Protein AF-A0A5E4LZY5-F1 (afdb_monomer_lite)

Radius of gyration: 29.06 Å; chains: 1; bounding box: 86×62×95 Å

Secondary structure (DSSP, 8-state):
-HHHHHHHHHHHHHS-SSS------------SS----S-S-S-THHHHHIIIIIHHHHHHHHHHHHHHHS-TTS--EEEEETHHHHHHHHHHHHHHHTTS---SEEEEES-B-BTTTB-TTSS---GGG---GGGSSEEEEEE--TTTB--S--SSEEEEEE--S--SHHHHHHHHHHHHHHHHHT---EEEEGGGB-TTS-B--SSGGG-EESSGGGGTS---EEEEEESEEEETTEEEE--SS---------GGG---SSGGGTTS--SS--------------------------------------------S--SS--TTPPP-EEEGGGEEEEEEEEEEPTTSS-EEEEEEETTSS-EEEEE-SS-TTSTTSHHHHHHHHHHHHGGGSEEEEEESS--HHHHTT-TTS-TT-PPP-GGGS-S-EEEEEEETTEEEEEEE--TT-SPPTTTS-----GGGGSSBEEEEEEE--TTSS-HHHHHHHHHHHHHHH---EEEEE--TTTS-HHHHHHHHHHHS---PPPBSS--EEEEE-SSTTEEEEEE--B-GGG---HHHHHHHHHTS-EEEE--SSSBPPPB-SSSS-EEEB--B-EEETTEEE---GGGB---EEEESSTTS-EEEEES--SBTTTTTS-EEEEEEE-HHHHHHHHHTB-S-B-----

Organism: NCBI:txid506608

InterPro domains:
  IPR000734 Triacylglycerol lipase family [PR00821] (75-93)
  IPR000734 Triacylglycerol lipase family [PR00821] (171-186)
  IPR004947 Deoxyribonuclease II [PF03265] (329-667)
  IPR004947 Deoxyribonuclease II [PTHR10858] (324-667)
  IPR013818 Lipase [PF00151] (75-161)
  IPR029058 Alpha/Beta hydrolase fold [G3DSA:3.40.50.1820] (13-238)
  IPR029058 Alpha/Beta hydrolase fold [SSF53474] (52-200)

Foldseek 3Di:
DVVVQVVCVVQVVPPPPDDDADDDGDDPPPCPDPDDDDDDDPDPVVVVCCVPPVLLVLLCVVLVCCQVPPDQPHAAEQEAAACGLLSLLNNLVVCVVVVRHAHAEYEYQLYFCDLQPHPVPRDDRDVPSPAAQRSHVFYAYEHFAPHGGHDDDHGQAYEYEDDDPDDDRVVRSVVSVVLLVLCSPAHWAKWAAPVQQDPQRAGHDPDPLLIATRYDCRVVRNHGDYTYDYQWGQDPNDTHGCPSDDPHDPDDDDLVPADDPDDPCSNPDDHPHPPDDDDPDDDDDDDDDDDDDDDDDDDDDDDDDDDDDDPPPDPPPDDDDDDPDDWQAQAAAPRAGFQKKKKKAAALAQKIWMWTAHNVRPDIDTGIFPDGNFDLRGSVNSNCVCCLPPVVQKWKWWFALQAAPVLQQVPPVQDPVNDGDPSLLAALWGWMWITDLQWTKTKTKLAHNPDDASVPDGGGGDPVLNRAMMMMMMGTFASVDPPNQVQLLLVLVLLLQQQTHIRYTDDDPVSHDPSSVVSSVCNNVPDNDDADLAWDWDKDDGGDPQKMKTWTHAHDLVNDDFVVVVVCVVLVFAKEKQAADDQADAWDDPDSHTYWYFAWFWQDDPPDTDTDHSNRYSFIKMAGPDLPQCKIKGKSAHRHSSNRNHIIMIIMGNDNVVRVNRVVRGDPPIRPDPD

Sequence (675 aa):
MGEISNLVYNYLTYQLHNTTITTVFLSINSDHGWQRGGFPWQKPEEYSNVVYYNLPHASNILADFVLKKIPEHVKVHLIGFSLGGQLAGIASRIMKNHKLKTIDRISAIDPAGPLFEYTLNLFTIDSTHTLRKTDAVFVDVVHACLLLGMQKEAGHLDVFIKDVDCKHPYCLHQRSFDAFIASLTTCSQITCPHSNINSDLDCNVPDRTHLSSIGYLADLYSGRGKHVIYLYRKENGQKVSTGNCTEYLKVNLPVKHRICLDTNDCGKKPYLSECHMPCTGEKKSTSICGINETNRAGSSSNQNKNTKISPRVSWSEVTDRQKCGKALSCTIEKSVPVQYYVAYKKPNTLEYFYISRSEDGSSVTEQPGLHKFSYPESVLGQTLAPIYEHGNSITYTIWNDDVPYDYILNDTRSNSYGIPVDVTSFGHSKGVLAYSKHGGFLMSHSIPQYPPNPNDKPYQYPLSEKKYAQMALCVTSNQYSSNVVDEIEALLDLIINFKPYVYASHVQLNDWPIRIRNKFETLVHPKDNKLQHSPVINNKHYGRNFIEIHSFGRSSDAYFQDSIEKLAEYYSTSMLTKSRLGNTLPSNCNHLFTIENIKVIRLLNSNNTEHWSKTADHTNWIVSKTFEKNLMCVGDLYRDKYIIARGGMFVCIQDIDLYIAYLKAVHFDFQACQH

Structure (mmCIF, N/CA/C/O backbone):
data_AF-A0A5E4LZY5-F1
#
_entry.id   AF-A0A5E4LZY5-F1
#
loop_
_atom_site.group_PDB
_atom_site.id
_atom_site.type_symbol
_atom_site.label_atom_id
_atom_site.label_alt_id
_atom_site.label_comp_id
_atom_site.label_asym_id
_atom_site.label_entity_id
_atom_site.label_seq_id
_atom_site.pdbx_PDB_ins_code
_atom_site.Cartn_x
_atom_site.Cartn_y
_atom_site.Cartn_z
_atom_site.occupancy
_atom_site.B_iso_or_equiv
_atom_site.auth_seq_id
_atom_site.auth_comp_id
_atom_site.auth_asym_id
_atom_site.auth_atom_id
_atom_site.pdbx_PDB_model_num
ATOM 1 N N . MET A 1 1 ? -8.030 0.674 -16.387 1.00 27.52 1 MET A N 1
ATOM 2 C CA . MET A 1 1 ? -8.847 -0.530 -16.693 1.00 27.52 1 MET A CA 1
ATOM 3 C C . MET A 1 1 ? -8.097 -1.847 -16.453 1.00 27.52 1 MET A C 1
ATOM 5 O O . MET A 1 1 ? -8.736 -2.784 -15.991 1.00 27.52 1 MET A O 1
ATOM 9 N N . GLY A 1 2 ? -6.774 -1.928 -16.667 1.00 24.28 2 GLY A N 1
ATOM 10 C CA . GLY A 1 2 ? -6.003 -3.164 -16.426 1.00 24.28 2 GLY A CA 1
ATOM 11 C C . GLY A 1 2 ? -5.929 -3.669 -14.978 1.00 24.28 2 GLY A C 1
ATOM 12 O O . GLY A 1 2 ? -5.863 -4.873 -14.767 1.00 24.28 2 GLY A O 1
ATOM 13 N N . GLU A 1 3 ? -6.032 -2.800 -13.970 1.00 30.30 3 GLU A N 1
ATOM 14 C CA . GLU A 1 3 ? -6.034 -3.221 -12.553 1.00 30.30 3 GLU A CA 1
ATOM 15 C C . GLU A 1 3 ? -7.385 -3.795 -12.092 1.00 30.30 3 GLU A C 1
ATOM 17 O O . GLU A 1 3 ? -7.433 -4.690 -11.252 1.00 30.30 3 GLU A O 1
ATOM 22 N N . ILE A 1 4 ? -8.490 -3.371 -12.714 1.00 33.72 4 ILE A N 1
ATOM 23 C CA . ILE A 1 4 ? -9.848 -3.864 -12.417 1.00 33.72 4 ILE A CA 1
ATOM 24 C C . ILE A 1 4 ? -10.039 -5.286 -12.967 1.00 33.72 4 ILE A C 1
ATOM 26 O O . ILE A 1 4 ? -10.644 -6.133 -12.314 1.00 33.72 4 ILE A O 1
ATOM 30 N N . SER A 1 5 ? -9.438 -5.572 -14.126 1.00 31.08 5 SER A N 1
ATOM 31 C CA . SER A 1 5 ? -9.308 -6.927 -14.677 1.00 31.08 5 SER A CA 1
ATOM 32 C C . SER A 1 5 ? -8.632 -7.883 -13.682 1.00 31.08 5 SER A C 1
ATOM 34 O O . SER A 1 5 ? -9.086 -9.012 -13.527 1.00 31.08 5 SER A O 1
ATOM 36 N N . ASN A 1 6 ? -7.597 -7.427 -12.963 1.00 30.66 6 ASN A N 1
ATOM 37 C CA . ASN A 1 6 ? -6.870 -8.244 -11.985 1.00 30.66 6 ASN A CA 1
ATOM 38 C C . ASN A 1 6 ? -7.641 -8.474 -10.669 1.00 30.66 6 ASN A C 1
ATOM 40 O O . ASN A 1 6 ? -7.491 -9.530 -10.049 1.00 30.66 6 ASN A O 1
ATOM 44 N N . LEU A 1 7 ? -8.508 -7.537 -10.259 1.00 31.67 7 LEU A N 1
ATOM 45 C CA . LEU A 1 7 ? -9.376 -7.722 -9.086 1.00 31.67 7 LEU A CA 1
ATOM 46 C C . LEU A 1 7 ? -10.419 -8.819 -9.303 1.00 31.67 7 LEU A C 1
ATOM 48 O O . LEU A 1 7 ? -10.639 -9.666 -8.438 1.00 31.67 7 LEU A O 1
ATOM 52 N N . VAL A 1 8 ? -11.048 -8.804 -10.479 1.00 32.72 8 VAL A N 1
ATOM 53 C CA . VAL A 1 8 ? -12.040 -9.811 -10.865 1.00 32.72 8 VAL A CA 1
ATOM 54 C C . VAL A 1 8 ? -11.349 -11.159 -11.149 1.00 32.72 8 VAL A C 1
ATOM 56 O O . VAL A 1 8 ? -11.898 -12.208 -10.811 1.00 32.72 8 VAL A O 1
ATOM 59 N N . TYR A 1 9 ? -10.112 -11.135 -11.669 1.00 35.12 9 TYR A N 1
ATOM 60 C CA . TYR A 1 9 ? -9.245 -12.302 -11.894 1.00 35.12 9 TYR A CA 1
ATOM 61 C C . TYR A 1 9 ? -8.915 -13.079 -10.615 1.00 35.12 9 TYR A C 1
ATOM 63 O O . TYR A 1 9 ? -9.167 -14.282 -10.558 1.00 35.12 9 TYR A O 1
ATOM 71 N N . ASN A 1 10 ? -8.416 -12.429 -9.561 1.00 31.95 10 ASN A N 1
ATOM 72 C CA . ASN A 1 10 ? -8.015 -13.153 -8.347 1.00 31.95 10 ASN A CA 1
ATOM 73 C C . ASN A 1 10 ? -9.215 -13.695 -7.546 1.00 31.95 10 ASN A C 1
ATOM 75 O O . ASN A 1 10 ? -9.101 -14.736 -6.901 1.00 31.95 10 ASN A O 1
ATOM 79 N N . TYR A 1 11 ? -10.379 -13.041 -7.619 1.00 35.00 11 TYR A N 1
ATOM 80 C CA . TYR A 1 11 ? -11.550 -13.423 -6.824 1.00 35.00 11 TYR A CA 1
ATOM 81 C C . TYR A 1 11 ? -12.409 -14.528 -7.469 1.00 35.00 11 TYR A C 1
ATOM 83 O O . TYR A 1 11 ? -12.794 -15.477 -6.785 1.00 35.00 11 TYR A O 1
ATOM 91 N N . LEU A 1 12 ? -12.665 -14.480 -8.788 1.00 30.41 12 LEU A N 1
ATOM 92 C CA . LEU A 1 12 ? -13.424 -15.545 -9.475 1.00 30.41 12 LEU A CA 1
ATOM 93 C C . LEU A 1 12 ? -12.678 -16.886 -9.483 1.00 30.41 12 LEU A C 1
ATOM 95 O O . LEU A 1 12 ? -13.310 -17.940 -9.468 1.00 30.41 12 LEU A O 1
ATOM 99 N N . THR A 1 13 ? -11.345 -16.849 -9.445 1.00 33.31 13 THR A N 1
ATOM 100 C CA . THR A 1 13 ? -10.501 -18.050 -9.350 1.00 33.31 13 THR A CA 1
ATOM 101 C C . THR A 1 13 ? -10.568 -18.697 -7.956 1.00 33.31 13 THR A C 1
ATOM 103 O O . THR A 1 13 ? -10.375 -19.903 -7.836 1.00 33.31 13 THR A O 1
ATOM 106 N N . TYR A 1 14 ? -10.902 -17.932 -6.905 1.00 30.84 14 TYR A N 1
ATOM 107 C CA . TYR A 1 14 ? -10.972 -18.410 -5.515 1.00 30.84 14 TYR A CA 1
ATOM 108 C C . TYR A 1 14 ? -12.326 -19.059 -5.148 1.00 30.84 14 TYR A C 1
ATOM 110 O O . TYR A 1 14 ? -12.375 -19.956 -4.312 1.00 30.84 14 TYR A O 1
ATOM 118 N N . GLN A 1 15 ? -13.435 -18.649 -5.778 1.00 31.97 15 GLN A N 1
ATOM 119 C CA . GLN A 1 15 ? -14.799 -19.070 -5.397 1.00 31.97 15 GLN A CA 1
ATOM 120 C C . GLN A 1 15 ? -15.317 -20.358 -6.075 1.00 31.97 15 GLN A C 1
ATOM 122 O O . GLN A 1 15 ? -16.376 -20.858 -5.700 1.00 31.97 15 GLN A O 1
ATOM 127 N N . LEU A 1 16 ? -14.624 -20.930 -7.066 1.00 37.31 16 LEU A N 1
ATOM 128 C CA . LEU A 1 16 ? -15.201 -21.975 -7.930 1.00 37.31 16 LEU A CA 1
ATOM 129 C C . LEU A 1 16 ? -14.330 -23.228 -8.019 1.00 37.31 16 LEU A C 1
ATOM 131 O O . LEU A 1 16 ? -13.851 -23.605 -9.084 1.00 37.31 16 LEU A O 1
ATOM 135 N N . HIS A 1 17 ? -14.180 -23.933 -6.898 1.00 33.09 17 HIS A N 1
ATOM 136 C CA . HIS A 1 17 ? -13.418 -25.183 -6.869 1.00 33.09 17 HIS A CA 1
ATOM 137 C C . HIS A 1 17 ? -14.155 -26.416 -7.429 1.00 33.09 17 HIS A C 1
ATOM 139 O O . HIS A 1 17 ? -13.590 -27.501 -7.372 1.00 33.09 17 HIS A O 1
ATOM 145 N N . ASN A 1 18 ? -15.371 -26.293 -7.991 1.00 30.98 18 ASN A N 1
ATOM 146 C CA . ASN A 1 18 ? -16.112 -27.458 -8.516 1.00 30.98 18 ASN A CA 1
ATOM 147 C C . ASN A 1 18 ? -17.007 -27.227 -9.754 1.00 30.98 18 ASN A C 1
ATOM 149 O O . ASN A 1 18 ? -17.798 -28.101 -10.105 1.00 30.98 18 ASN A O 1
ATOM 153 N N . THR A 1 19 ? -16.871 -26.113 -10.479 1.00 32.56 19 THR A N 1
ATOM 154 C CA . THR A 1 19 ? -17.521 -25.943 -11.795 1.00 32.56 19 THR A CA 1
ATOM 155 C C . THR A 1 19 ? -16.576 -25.234 -12.752 1.00 32.56 19 THR A C 1
ATOM 157 O O . THR A 1 19 ? -16.143 -24.119 -12.478 1.00 32.56 19 THR A O 1
ATOM 160 N N . THR A 1 20 ? -16.260 -25.877 -13.876 1.00 31.72 20 THR A N 1
ATOM 161 C CA . THR A 1 20 ? -15.411 -25.343 -14.948 1.00 31.72 20 THR A CA 1
ATOM 162 C C . THR A 1 20 ? -16.080 -24.141 -15.620 1.00 31.72 20 THR A C 1
ATOM 164 O O . THR A 1 20 ? -16.798 -24.288 -16.607 1.00 31.72 20 THR A O 1
ATOM 167 N N . ILE A 1 21 ? -15.858 -22.949 -15.069 1.00 35.41 21 ILE A N 1
ATOM 168 C CA . ILE A 1 21 ? -16.145 -21.664 -15.711 1.00 35.41 21 ILE A CA 1
ATOM 169 C C . ILE A 1 21 ? -14.811 -21.127 -16.234 1.00 35.41 21 ILE A C 1
ATOM 171 O O . ILE A 1 21 ? -13.888 -20.869 -15.465 1.00 35.41 21 ILE A O 1
ATOM 175 N N . THR A 1 22 ? -14.683 -20.997 -17.554 1.00 35.31 22 THR A N 1
ATOM 176 C CA . THR A 1 22 ? -13.504 -20.398 -18.190 1.00 35.31 22 THR A CA 1
ATOM 177 C C . THR A 1 22 ? -13.670 -18.883 -18.212 1.00 35.31 22 THR A C 1
ATOM 179 O O . THR A 1 22 ? -14.307 -18.331 -19.107 1.00 35.31 22 THR A O 1
ATOM 182 N N . THR A 1 23 ? -13.107 -18.204 -17.216 1.00 35.34 23 THR A N 1
ATOM 183 C CA . THR A 1 23 ? -13.082 -16.738 -17.161 1.00 35.34 23 THR A CA 1
ATOM 184 C C . THR A 1 23 ? -11.868 -16.226 -17.932 1.00 35.34 23 THR A C 1
ATOM 186 O O . THR A 1 23 ? -10.737 -16.561 -17.588 1.00 35.34 23 THR A O 1
ATOM 189 N N . VAL A 1 24 ? -12.076 -15.419 -18.977 1.00 37.06 24 VAL A N 1
ATOM 190 C CA . VAL A 1 24 ? -10.975 -14.830 -19.756 1.00 37.06 24 VAL A CA 1
ATOM 191 C C . VAL A 1 24 ? -11.098 -13.314 -19.738 1.00 37.06 24 VAL A C 1
ATOM 193 O O . VAL A 1 24 ? -12.134 -12.760 -20.101 1.00 37.06 24 VAL A O 1
ATOM 196 N N . PHE A 1 25 ? -10.033 -12.650 -19.300 1.00 33.12 25 PHE A N 1
ATOM 197 C CA . PHE A 1 25 ? -9.990 -11.203 -19.134 1.00 33.12 25 PHE A CA 1
ATOM 198 C C . PHE A 1 25 ? -9.214 -10.540 -20.264 1.00 33.12 25 PHE A C 1
ATOM 200 O O . PHE A 1 25 ? -8.180 -11.050 -20.699 1.00 33.12 25 PHE A O 1
ATOM 207 N N . LEU A 1 26 ? -9.693 -9.378 -20.708 1.00 35.94 26 LEU A N 1
ATOM 208 C CA . LEU A 1 26 ? -9.006 -8.566 -21.700 1.00 35.94 26 LEU A CA 1
ATOM 209 C C . LEU A 1 26 ? -8.857 -7.132 -21.194 1.00 35.94 26 LEU A C 1
ATOM 211 O O . LEU A 1 26 ? -9.841 -6.438 -20.951 1.00 35.94 26 LEU A O 1
ATOM 215 N N . SER A 1 27 ? -7.608 -6.689 -21.059 1.00 33.94 27 SER A N 1
ATOM 216 C CA . SER A 1 27 ? -7.273 -5.282 -20.852 1.00 33.94 27 SER A CA 1
ATOM 217 C C . SER A 1 27 ? -6.974 -4.658 -22.210 1.00 33.94 27 SER A C 1
ATOM 219 O O . SER A 1 27 ? -5.947 -4.961 -22.817 1.00 33.94 27 SER A O 1
ATOM 221 N N . ILE A 1 28 ? -7.866 -3.802 -22.712 1.00 35.06 28 ILE A N 1
ATOM 222 C CA . ILE A 1 28 ? -7.611 -3.016 -23.926 1.00 35.06 28 ILE A CA 1
ATOM 223 C C . ILE A 1 28 ? -6.648 -1.885 -23.533 1.00 35.06 28 ILE A C 1
ATOM 225 O O . ILE A 1 28 ? -7.077 -0.804 -23.147 1.00 35.06 28 ILE A O 1
ATOM 229 N N . ASN A 1 29 ? -5.343 -2.173 -23.548 1.00 34.53 29 ASN A N 1
ATOM 230 C CA . ASN A 1 29 ? -4.272 -1.222 -23.209 1.00 34.53 29 ASN A CA 1
ATOM 231 C C . ASN A 1 29 ? -3.618 -0.585 -24.446 1.00 34.53 29 ASN A C 1
ATOM 233 O O . ASN A 1 29 ? -2.660 0.170 -24.306 1.00 34.53 29 ASN A O 1
ATOM 237 N N . SER A 1 30 ? -4.074 -0.903 -25.661 1.00 31.05 30 SER A N 1
ATOM 238 C CA . SER A 1 30 ? -3.566 -0.236 -26.855 1.00 31.05 30 SER A CA 1
ATOM 239 C C . SER A 1 30 ? -4.194 1.153 -26.958 1.00 31.05 30 SER A C 1
ATOM 241 O O . SER A 1 30 ? -5.372 1.296 -27.285 1.00 31.05 30 SER A O 1
ATOM 243 N N . ASP A 1 31 ? -3.388 2.171 -26.649 1.00 36.75 31 ASP A N 1
ATOM 244 C CA . ASP A 1 31 ? -3.667 3.588 -26.880 1.00 36.75 31 ASP A CA 1
ATOM 245 C C . ASP A 1 31 ? -4.006 3.832 -28.359 1.00 36.75 31 ASP A C 1
ATOM 247 O O . ASP A 1 31 ? -3.164 4.182 -29.183 1.00 36.75 31 ASP A O 1
ATOM 251 N N . HIS A 1 32 ? -5.276 3.667 -28.717 1.00 35.81 32 HIS A N 1
ATOM 252 C CA . HIS A 1 32 ? -5.820 4.119 -29.992 1.00 35.81 32 HIS A CA 1
ATOM 253 C C . HIS A 1 32 ? -6.270 5.580 -29.872 1.00 35.81 32 HIS A C 1
ATOM 255 O O . HIS A 1 32 ? -7.428 5.901 -30.106 1.00 35.81 32 HIS A O 1
ATOM 261 N N . GLY A 1 33 ? -5.343 6.465 -29.486 1.00 33.69 33 GLY A N 1
ATOM 262 C CA . GLY A 1 33 ? -5.542 7.914 -29.592 1.00 33.69 33 GLY A CA 1
ATOM 263 C C . GLY A 1 33 ? -5.819 8.682 -28.298 1.00 33.69 33 GLY A C 1
ATOM 264 O O . GLY A 1 33 ? -6.355 9.784 -28.382 1.00 33.69 33 GLY A O 1
ATOM 265 N N . TRP A 1 34 ? -5.431 8.183 -27.119 1.00 36.69 34 TRP A N 1
ATOM 266 C CA . TRP A 1 34 ? -5.288 9.053 -25.944 1.00 36.69 34 TRP A CA 1
ATOM 267 C C . TRP A 1 34 ? -4.094 9.989 -26.184 1.00 36.69 34 TRP A C 1
ATOM 269 O O . TRP A 1 34 ? -2.944 9.653 -25.902 1.00 36.69 34 TRP A O 1
ATOM 279 N N . GLN A 1 35 ? -4.330 11.140 -26.819 1.00 30.55 35 GLN A N 1
ATOM 280 C CA . GLN A 1 35 ? -3.256 12.098 -27.060 1.00 30.55 35 GLN A CA 1
ATOM 281 C C . GLN A 1 35 ? -2.772 12.683 -25.730 1.00 30.55 35 GLN A C 1
ATOM 283 O O . GLN A 1 35 ? -3.534 13.233 -24.939 1.00 30.55 35 GLN A O 1
ATOM 288 N N . ARG A 1 36 ? -1.469 12.516 -25.492 1.00 35.25 36 ARG A N 1
ATOM 289 C CA . ARG A 1 36 ? -0.738 13.007 -24.326 1.00 35.25 36 ARG A CA 1
ATOM 290 C C . ARG A 1 36 ? -0.777 14.535 -24.275 1.00 35.25 36 ARG A C 1
ATOM 292 O O . ARG A 1 36 ? -0.172 15.183 -25.123 1.00 35.25 36 ARG A O 1
ATOM 299 N N . GLY A 1 37 ? -1.373 15.090 -23.222 1.00 31.34 37 GLY A N 1
ATOM 300 C CA . GLY A 1 37 ? -1.130 16.476 -22.819 1.00 31.34 37 GLY A CA 1
ATOM 301 C C . GLY A 1 37 ? -2.299 17.147 -22.102 1.00 31.34 37 GLY A C 1
ATOM 302 O O . GLY A 1 37 ? -3.195 17.648 -22.756 1.00 31.34 37 GLY A O 1
ATOM 303 N N . GLY A 1 38 ? -2.215 17.237 -20.768 1.00 31.27 38 GLY A N 1
ATOM 304 C CA . GLY A 1 38 ? -2.864 18.277 -19.951 1.00 31.27 38 GLY A CA 1
ATOM 305 C C . GLY A 1 38 ? -4.369 18.148 -19.656 1.00 31.27 38 GLY A C 1
ATOM 306 O O . GLY A 1 38 ? -5.178 18.375 -20.533 1.00 31.27 38 GLY A O 1
ATOM 307 N N . PHE A 1 39 ? -4.709 17.940 -18.370 1.00 32.31 39 PHE A N 1
ATOM 308 C CA . PHE A 1 39 ? -6.024 18.137 -17.707 1.00 32.31 39 PHE A CA 1
ATOM 309 C C . PHE A 1 39 ? -7.262 17.392 -18.276 1.00 32.31 39 PHE A C 1
ATOM 311 O O . PHE A 1 39 ? -7.555 17.487 -19.460 1.00 32.31 39 PHE A O 1
ATOM 318 N N . PRO A 1 40 ? -8.101 16.727 -17.450 1.00 41.00 40 PRO A N 1
ATOM 319 C CA . PRO A 1 40 ? -9.365 16.197 -17.943 1.00 41.00 40 PRO A CA 1
ATOM 320 C C . PRO A 1 40 ? -10.351 17.364 -18.118 1.00 41.00 40 PRO A C 1
ATOM 322 O O . PRO A 1 40 ? -10.770 17.982 -17.139 1.00 41.00 40 PRO A O 1
ATOM 325 N N . TRP A 1 41 ? -10.711 17.636 -19.375 1.00 40.56 41 TRP A N 1
ATOM 326 C CA . TRP A 1 41 ? -11.747 18.573 -19.839 1.00 40.56 41 TRP A CA 1
ATOM 327 C C . TRP A 1 41 ? -11.372 20.063 -19.848 1.00 40.56 41 TRP A C 1
ATOM 329 O O . TRP A 1 41 ? -11.921 20.860 -19.088 1.00 40.56 41 TRP A O 1
ATOM 339 N N . GLN A 1 42 ? -10.515 20.479 -20.786 1.00 37.34 42 GLN A N 1
ATOM 340 C CA . GLN A 1 42 ? -10.481 21.892 -21.202 1.00 37.34 42 GLN A CA 1
ATOM 341 C C . GLN A 1 42 ? -11.398 22.186 -22.400 1.00 37.34 42 GLN A C 1
ATOM 343 O O . GLN A 1 42 ? -11.786 23.341 -22.582 1.00 37.34 42 GLN A O 1
ATOM 348 N N . LYS A 1 43 ? -11.812 21.172 -23.180 1.00 42.12 43 LYS A N 1
ATOM 349 C CA . LYS A 1 43 ? -12.773 21.338 -24.282 1.00 42.12 43 LYS A CA 1
ATOM 350 C C . LYS A 1 43 ? -13.754 20.163 -24.373 1.00 42.12 43 LYS A C 1
ATOM 352 O O . LYS A 1 43 ? -13.321 19.014 -24.361 1.00 42.12 43 LYS A O 1
ATOM 357 N N . PRO A 1 44 ? -15.064 20.422 -24.524 1.00 43.97 44 PRO A N 1
ATOM 358 C CA . PRO A 1 44 ? -16.060 19.376 -24.740 1.00 43.97 44 PRO A CA 1
ATOM 359 C C . PRO A 1 44 ? -15.709 18.422 -25.910 1.00 43.97 44 PRO A C 1
ATOM 361 O O . PRO A 1 44 ? -15.982 17.225 -25.824 1.00 43.97 44 PRO A O 1
ATOM 364 N N . GLU A 1 45 ? -15.111 18.930 -26.994 1.00 51.94 45 GLU A N 1
ATOM 365 C CA . GLU A 1 45 ? -14.856 18.199 -28.254 1.00 51.94 45 GLU A CA 1
ATOM 366 C C . GLU A 1 45 ? -13.982 16.935 -28.091 1.00 51.94 45 GLU A C 1
ATOM 368 O O . GLU A 1 45 ? -14.097 15.976 -28.861 1.00 51.94 45 GLU A O 1
ATOM 373 N N . GLU A 1 46 ? -13.143 16.882 -27.055 1.00 58.72 46 GLU A N 1
ATOM 374 C CA . GLU A 1 46 ? -12.268 15.738 -26.770 1.00 58.72 46 GLU A CA 1
ATOM 375 C C . GLU A 1 46 ? -13.052 14.518 -26.263 1.00 58.72 46 GLU A C 1
ATOM 377 O O . GLU A 1 46 ? -12.740 13.386 -26.638 1.00 58.72 46 GLU A O 1
ATOM 382 N N . TYR A 1 47 ? -14.127 14.724 -25.488 1.00 66.12 47 TYR A N 1
ATOM 383 C CA . TYR A 1 47 ? -14.982 13.622 -25.029 1.00 66.12 47 TYR A CA 1
ATOM 384 C C . TYR A 1 47 ? -15.739 12.975 -26.182 1.00 66.12 47 TYR A C 1
ATOM 386 O O . TYR A 1 47 ? -15.815 11.748 -26.276 1.00 66.12 47 TYR A O 1
ATOM 394 N N . SER A 1 48 ? -16.278 13.803 -27.082 1.00 67.81 48 SER A N 1
ATOM 395 C CA . SER A 1 48 ? -16.980 13.316 -28.266 1.00 67.81 48 SER A CA 1
ATOM 396 C C . SER A 1 48 ? -16.082 12.450 -29.134 1.00 67.81 48 SER A C 1
ATOM 398 O O . SER A 1 48 ? -16.541 11.427 -29.627 1.00 67.81 48 SER A O 1
ATOM 400 N N . ASN A 1 49 ? -14.792 12.773 -29.253 1.00 67.50 49 ASN A N 1
ATOM 401 C CA . ASN A 1 49 ? -13.870 11.936 -30.016 1.00 67.50 49 ASN A CA 1
ATOM 402 C C . ASN A 1 49 ? -13.674 10.554 -29.374 1.00 67.50 49 ASN A C 1
ATOM 404 O O . ASN A 1 49 ? -13.684 9.542 -30.075 1.00 67.50 49 ASN A O 1
ATOM 408 N N . VAL A 1 50 ? -13.571 10.485 -28.043 1.00 69.31 50 VAL A N 1
ATOM 409 C CA . VAL A 1 50 ? -13.484 9.201 -27.330 1.00 69.31 50 VAL A CA 1
ATOM 410 C C . VAL A 1 50 ? -14.748 8.364 -27.551 1.00 69.31 50 VAL A C 1
ATOM 412 O O . VAL A 1 50 ? -14.656 7.164 -27.815 1.00 69.31 50 VAL A O 1
ATOM 415 N N . VAL A 1 51 ? -15.927 8.987 -27.486 1.00 75.50 51 VAL A N 1
ATOM 416 C CA . VAL A 1 51 ? -17.207 8.292 -27.681 1.00 75.50 51 VAL A CA 1
ATOM 417 C C . VAL A 1 51 ? -17.418 7.856 -29.133 1.00 75.50 51 VAL A C 1
ATOM 419 O O . VAL A 1 51 ? -17.839 6.726 -29.358 1.00 75.50 51 VAL A O 1
ATOM 422 N N . TYR A 1 52 ? -17.109 8.697 -30.121 1.00 76.12 52 TYR A N 1
ATOM 423 C CA . TYR A 1 52 ? -17.392 8.388 -31.526 1.00 76.12 52 TYR A CA 1
ATOM 424 C C . TYR A 1 52 ? -16.333 7.510 -32.197 1.00 76.12 52 TYR A C 1
ATOM 426 O O . TYR A 1 52 ? -16.682 6.715 -33.068 1.00 76.12 52 TYR A O 1
ATOM 434 N N . TYR A 1 53 ? -15.060 7.613 -31.804 1.00 71.88 53 TYR A N 1
ATOM 435 C CA . TYR A 1 53 ? -13.973 6.889 -32.476 1.00 71.88 53 TYR A CA 1
ATOM 436 C C . TYR A 1 53 ? -13.412 5.745 -31.633 1.00 71.88 53 TYR A C 1
ATOM 438 O O . TYR A 1 53 ? -13.273 4.622 -32.123 1.00 71.88 53 TYR A O 1
ATOM 446 N N . ASN A 1 54 ? -13.129 5.987 -30.352 1.00 75.06 54 ASN A N 1
ATOM 447 C CA . ASN A 1 54 ? -12.422 4.995 -29.537 1.00 75.06 54 ASN A CA 1
ATOM 448 C C . ASN A 1 54 ? -13.370 3.910 -29.028 1.00 75.06 54 ASN A C 1
ATOM 450 O O . ASN A 1 54 ? -13.016 2.730 -29.018 1.00 75.06 54 ASN A O 1
ATOM 454 N N . LEU A 1 55 ? -14.580 4.295 -28.617 1.00 79.38 55 LEU A N 1
ATOM 455 C CA . LEU A 1 55 ? -15.540 3.366 -28.036 1.00 79.38 55 LEU A CA 1
ATOM 456 C C . LEU A 1 55 ? -15.983 2.261 -29.018 1.00 79.38 55 LEU A C 1
ATOM 458 O O . LEU A 1 55 ? -15.938 1.092 -28.615 1.00 79.38 55 LEU A O 1
ATOM 462 N N . PRO A 1 56 ? -16.338 2.538 -30.292 1.00 81.00 56 PRO A N 1
ATOM 463 C CA . PRO A 1 56 ? -16.648 1.477 -31.252 1.00 81.00 56 PRO A CA 1
ATOM 464 C C . PRO A 1 56 ? -15.447 0.569 -31.532 1.00 81.00 56 PRO A C 1
ATOM 466 O O . PRO A 1 56 ? -15.599 -0.649 -31.610 1.00 81.00 56 PRO A O 1
ATOM 469 N N . HIS A 1 57 ? -14.240 1.137 -31.620 1.00 75.31 57 HIS A N 1
ATOM 470 C CA . HIS A 1 57 ? -13.018 0.368 -31.861 1.00 75.31 57 HIS A CA 1
ATOM 471 C C . HIS A 1 57 ? -12.704 -0.594 -30.710 1.00 75.31 57 HIS A C 1
ATOM 473 O O . HIS A 1 57 ? -12.501 -1.788 -30.928 1.00 75.31 57 HIS A O 1
ATOM 479 N N . ALA A 1 58 ? -12.760 -0.111 -29.469 1.00 79.38 58 ALA A N 1
ATOM 480 C CA . ALA A 1 58 ? -12.586 -0.947 -28.285 1.00 79.38 58 ALA A CA 1
ATOM 481 C C . ALA A 1 58 ? -13.682 -2.028 -28.176 1.00 79.38 58 ALA A C 1
ATOM 483 O O . ALA A 1 58 ? -13.406 -3.168 -27.799 1.00 79.38 58 ALA A O 1
ATOM 484 N N . SER A 1 59 ? -14.913 -1.702 -28.578 1.00 85.69 59 SER A N 1
ATOM 485 C CA . SER A 1 59 ? -16.024 -2.661 -28.626 1.00 85.69 59 SER A CA 1
ATOM 486 C C . SER A 1 59 ? -15.794 -3.771 -29.656 1.00 85.69 59 SER A C 1
ATOM 488 O O . SER A 1 59 ? -16.082 -4.932 -29.365 1.00 85.69 59 SER A O 1
ATOM 490 N N . ASN A 1 60 ? -15.231 -3.443 -30.827 1.00 83.06 60 ASN A N 1
ATOM 491 C CA . ASN A 1 60 ? -14.835 -4.431 -31.835 1.00 83.06 60 ASN A CA 1
ATOM 492 C C . ASN A 1 60 ? -13.745 -5.366 -31.307 1.00 83.06 60 ASN A C 1
ATOM 494 O O . ASN A 1 60 ? -13.861 -6.574 -31.477 1.00 83.06 60 ASN A O 1
ATOM 498 N N . ILE A 1 61 ? -12.730 -4.838 -30.613 1.00 81.00 61 ILE A N 1
ATOM 499 C CA . ILE A 1 61 ? -11.671 -5.659 -30.000 1.00 81.00 61 ILE A CA 1
ATOM 500 C C . ILE A 1 61 ? -12.267 -6.648 -28.988 1.00 81.00 61 ILE A C 1
ATOM 502 O O . ILE A 1 61 ? -11.919 -7.831 -29.004 1.00 81.00 61 ILE A O 1
ATOM 506 N N . LEU A 1 62 ? -13.179 -6.184 -28.125 1.00 83.94 62 LEU A N 1
ATOM 507 C CA . LEU A 1 62 ? -13.841 -7.048 -27.147 1.00 83.94 62 LEU A CA 1
ATOM 508 C C . LEU A 1 62 ? -14.701 -8.124 -27.828 1.00 83.94 62 LEU A C 1
ATOM 510 O O . LEU A 1 62 ? -14.626 -9.292 -27.447 1.00 83.94 62 LEU A O 1
ATOM 514 N N . ALA A 1 63 ? -15.488 -7.749 -28.839 1.00 87.12 63 ALA A N 1
ATOM 515 C CA . ALA A 1 63 ? -16.301 -8.687 -29.608 1.00 87.12 63 ALA A CA 1
ATOM 516 C C . ALA A 1 63 ? -15.429 -9.755 -30.285 1.00 87.12 63 ALA A C 1
ATOM 518 O O . ALA A 1 63 ? -15.650 -10.950 -30.092 1.00 87.12 63 ALA A O 1
ATOM 519 N N . ASP A 1 64 ? -14.387 -9.336 -31.002 1.00 81.94 64 ASP A N 1
ATOM 520 C CA . ASP A 1 64 ? -13.440 -10.225 -31.672 1.00 81.94 64 ASP A CA 1
ATOM 521 C C . ASP A 1 64 ? -12.805 -11.221 -30.711 1.00 81.94 64 ASP A C 1
ATOM 523 O O . ASP A 1 64 ? -12.656 -12.401 -31.031 1.00 81.94 64 ASP A O 1
ATOM 527 N N . PHE A 1 65 ? -12.428 -10.758 -29.524 1.00 81.75 65 PHE A N 1
ATOM 528 C CA . PHE A 1 65 ? -11.870 -11.624 -28.506 1.00 81.75 65 PHE A CA 1
ATOM 529 C C . PHE A 1 65 ? -12.867 -12.675 -28.034 1.00 81.75 65 PHE A C 1
ATOM 531 O O . PHE A 1 65 ? -12.522 -13.856 -28.021 1.00 81.75 65 PHE A O 1
ATOM 538 N N . VAL A 1 66 ? -14.092 -12.273 -27.680 1.00 81.94 66 VAL A N 1
ATOM 539 C CA . VAL A 1 66 ? -15.113 -13.222 -27.220 1.00 81.94 66 VAL A CA 1
ATOM 540 C C . VAL A 1 66 ? -15.359 -14.283 -28.290 1.00 81.94 66 VAL A C 1
ATOM 542 O O . VAL A 1 66 ? -15.381 -15.471 -27.986 1.00 81.94 66 VAL A O 1
ATOM 545 N N . LEU A 1 67 ? -15.451 -13.867 -29.550 1.00 83.06 67 LEU A N 1
ATOM 546 C CA . LEU A 1 67 ? -15.699 -14.759 -30.679 1.00 83.06 67 LEU A CA 1
ATOM 547 C C . LEU A 1 67 ? -14.527 -15.698 -30.987 1.00 83.06 67 LEU A C 1
ATOM 549 O O . LEU A 1 67 ? -14.743 -16.851 -31.350 1.00 83.06 67 LEU A O 1
ATOM 553 N N . LYS A 1 68 ? -13.283 -15.220 -30.858 1.00 80.00 68 LYS A N 1
ATOM 554 C CA . LYS A 1 68 ? -12.080 -15.989 -31.224 1.00 80.00 68 LYS A CA 1
ATOM 555 C C . LYS A 1 68 ? -11.525 -16.832 -30.079 1.00 80.00 68 LYS A C 1
ATOM 557 O O . LYS A 1 68 ? -10.806 -17.795 -30.341 1.00 80.00 68 LYS A O 1
ATOM 562 N N . LYS A 1 69 ? -11.753 -16.433 -28.825 1.00 80.06 69 LYS A N 1
ATOM 563 C CA . LYS A 1 69 ? -11.094 -17.019 -27.645 1.00 80.06 69 LYS A CA 1
ATOM 564 C C . LYS A 1 69 ? -12.041 -17.744 -26.703 1.00 80.06 69 LYS A C 1
ATOM 566 O O . LYS A 1 69 ? -11.562 -18.577 -25.939 1.00 80.06 69 LYS A O 1
ATOM 571 N N . ILE A 1 70 ? -13.343 -17.470 -26.754 1.00 74.94 70 ILE A N 1
ATOM 572 C CA . ILE A 1 70 ? -14.315 -18.119 -25.874 1.00 74.94 70 ILE A CA 1
ATOM 573 C C . ILE A 1 70 ? -15.090 -19.166 -26.670 1.00 74.94 70 ILE A C 1
ATOM 575 O O . ILE A 1 70 ? -15.755 -18.808 -27.643 1.00 74.94 70 ILE A O 1
ATOM 579 N N . PRO A 1 71 ? -15.066 -20.446 -26.259 1.00 76.88 71 PRO A N 1
ATOM 580 C CA . PRO A 1 71 ? -15.879 -21.468 -26.900 1.00 76.88 71 PRO A CA 1
ATOM 581 C C . PRO A 1 71 ? -17.367 -21.090 -26.914 1.00 76.88 71 PRO A C 1
ATOM 583 O O . PRO A 1 71 ? -17.884 -20.467 -25.982 1.00 76.88 71 PRO A O 1
ATOM 586 N N . GLU A 1 72 ? -18.077 -21.488 -27.967 1.00 76.69 72 GLU A N 1
ATOM 587 C CA . GLU A 1 72 ? -19.476 -21.100 -28.183 1.00 76.69 72 GLU A CA 1
ATOM 588 C C . GLU A 1 72 ? -20.386 -21.501 -27.009 1.00 76.69 72 GLU A C 1
ATOM 590 O O . GLU A 1 72 ? -21.181 -20.689 -26.546 1.00 76.69 72 GLU A O 1
ATOM 595 N N . HIS A 1 73 ? -20.177 -22.698 -26.452 1.00 77.25 73 HIS A N 1
ATOM 596 C CA . HIS A 1 73 ? -20.958 -23.265 -25.346 1.00 77.25 73 HIS A CA 1
ATOM 597 C C . HIS A 1 73 ? -20.697 -22.626 -23.968 1.00 77.25 73 HIS A C 1
ATOM 599 O O . HIS A 1 73 ? -21.413 -22.924 -23.012 1.00 77.25 73 HIS A O 1
ATOM 605 N N . VAL A 1 74 ? -19.666 -21.787 -23.830 1.00 79.25 74 VAL A N 1
ATOM 606 C CA . VAL A 1 74 ? -19.323 -21.142 -22.554 1.00 79.25 74 VAL A CA 1
ATOM 607 C C . VAL A 1 74 ? -20.154 -19.876 -22.384 1.00 79.25 74 VAL A C 1
ATOM 609 O O . VAL A 1 74 ? -20.131 -18.999 -23.253 1.00 79.25 74 VAL A O 1
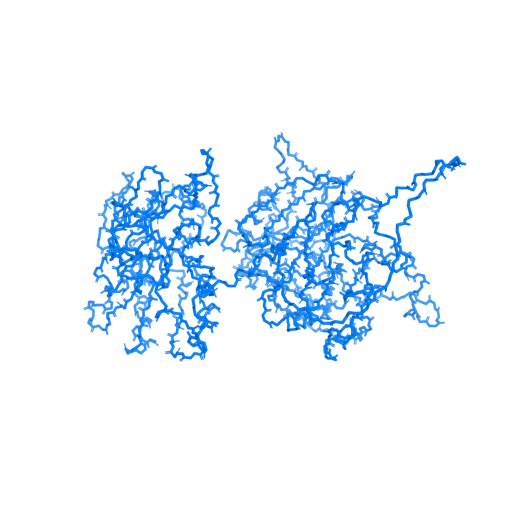ATOM 612 N N . LYS A 1 75 ? -20.846 -19.764 -21.246 1.00 81.25 75 LYS A N 1
ATOM 613 C CA . LYS A 1 75 ? -21.599 -18.559 -20.884 1.00 81.25 75 LYS A CA 1
ATOM 614 C C . LYS A 1 75 ? -20.669 -17.371 -20.659 1.00 81.25 75 LYS A C 1
ATOM 616 O O . LYS A 1 75 ? -19.610 -17.524 -20.053 1.00 81.25 75 LYS A O 1
ATOM 621 N N . VAL A 1 76 ? -21.078 -16.188 -21.108 1.00 84.50 76 VAL A N 1
ATOM 622 C CA . VAL A 1 76 ? -20.283 -14.956 -21.010 1.00 84.50 76 VAL A CA 1
ATOM 623 C C . VAL A 1 76 ? -21.031 -13.890 -20.217 1.00 84.50 76 VAL A C 1
ATOM 625 O O . VAL A 1 76 ? -22.146 -13.504 -20.564 1.00 84.50 76 VAL A O 1
ATOM 628 N N . HIS A 1 77 ? -20.373 -13.372 -19.179 1.00 89.56 77 HIS A N 1
ATOM 629 C CA . HIS A 1 77 ? -20.824 -12.224 -18.396 1.00 89.56 77 HIS A CA 1
ATOM 630 C C . HIS A 1 77 ? -19.857 -11.056 -18.603 1.00 89.56 77 HIS A C 1
ATOM 632 O O . HIS A 1 77 ? -18.689 -11.139 -18.233 1.00 89.56 77 HIS A O 1
ATOM 638 N N . LEU A 1 78 ? -20.339 -9.972 -19.209 1.00 90.75 78 LEU A N 1
ATOM 639 C CA . LEU A 1 78 ? -19.583 -8.733 -19.372 1.00 90.75 78 LEU A CA 1
ATOM 640 C C . LEU A 1 78 ? -19.916 -7.765 -18.233 1.00 90.75 78 LEU A C 1
ATOM 642 O O . LEU A 1 78 ? -21.084 -7.519 -17.944 1.00 90.75 78 LEU A O 1
ATOM 646 N N . ILE A 1 79 ? -18.895 -7.183 -17.609 1.00 91.94 79 ILE A N 1
ATOM 647 C CA . ILE A 1 79 ? -19.054 -6.193 -16.539 1.00 91.94 79 ILE A CA 1
ATOM 648 C C . ILE A 1 79 ? -18.399 -4.895 -17.004 1.00 91.94 79 ILE A C 1
ATOM 650 O O . ILE A 1 79 ? -17.219 -4.889 -17.354 1.00 91.94 79 ILE A O 1
ATOM 654 N N . GLY A 1 80 ? -19.160 -3.802 -17.031 1.00 89.25 80 GLY A N 1
ATOM 655 C CA . GLY A 1 80 ? -18.701 -2.523 -17.568 1.00 89.25 80 GLY A CA 1
ATOM 656 C C . GLY A 1 80 ? -19.023 -1.358 -16.642 1.00 89.25 80 GLY A C 1
ATOM 657 O O . GLY A 1 80 ? -20.187 -1.107 -16.358 1.00 89.25 80 GLY A O 1
ATOM 658 N N . PHE A 1 81 ? -18.000 -0.621 -16.210 1.00 88.88 81 PHE A N 1
ATOM 659 C CA . PHE A 1 81 ? -18.145 0.601 -15.414 1.00 88.88 81 PHE A CA 1
ATOM 660 C C . PHE A 1 81 ? -18.054 1.849 -16.297 1.00 88.88 81 PHE A C 1
ATOM 662 O O . PHE A 1 81 ? -17.189 1.912 -17.176 1.00 88.88 81 PHE A O 1
ATOM 669 N N . SER A 1 82 ? -18.903 2.853 -16.055 1.00 89.44 82 SER A N 1
ATOM 670 C CA . SER A 1 82 ? -18.871 4.130 -16.776 1.00 89.44 82 SER A CA 1
ATOM 671 C C . SER A 1 82 ? -18.996 3.931 -18.297 1.00 89.44 82 SER A C 1
ATOM 673 O O . SER A 1 82 ? -19.908 3.251 -18.775 1.00 89.44 82 SER A O 1
ATOM 675 N N . LEU A 1 83 ? -18.070 4.466 -19.095 1.00 87.00 83 LEU A N 1
ATOM 676 C CA . LEU A 1 83 ? -18.023 4.238 -20.542 1.00 87.00 83 LEU A CA 1
ATOM 677 C C . LEU A 1 83 ? -17.916 2.742 -20.911 1.00 87.00 83 LEU A C 1
ATOM 679 O O . LEU A 1 83 ? -18.405 2.322 -21.958 1.00 87.00 83 LEU A O 1
ATOM 683 N N . GLY A 1 84 ? -17.346 1.915 -20.030 1.00 87.62 84 GLY A N 1
ATOM 684 C CA . GLY A 1 84 ? -17.263 0.465 -20.204 1.00 87.62 84 GLY A CA 1
ATOM 685 C C . GLY A 1 84 ? -18.625 -0.236 -20.228 1.00 87.62 84 GLY A C 1
ATOM 686 O O . GLY A 1 84 ? -18.763 -1.268 -20.880 1.00 87.62 84 GLY A O 1
ATOM 687 N N . GLY A 1 85 ? -19.652 0.324 -19.577 1.00 92.50 85 GLY A N 1
ATOM 688 C CA . GLY A 1 85 ? -21.015 -0.206 -19.670 1.00 92.50 85 GLY A CA 1
ATOM 689 C C . GLY A 1 85 ? -21.611 -0.011 -21.068 1.00 92.50 85 GLY A C 1
ATOM 690 O O . GLY A 1 85 ? -22.236 -0.923 -21.607 1.00 92.50 85 GLY A O 1
ATOM 691 N N . GLN A 1 86 ? -21.322 1.133 -21.701 1.00 93.81 86 GLN A N 1
ATOM 692 C CA . GLN A 1 86 ? -21.686 1.383 -23.100 1.00 93.81 86 GLN A CA 1
ATOM 693 C C . GLN A 1 86 ? -20.920 0.440 -24.038 1.00 93.81 86 GLN A C 1
ATOM 695 O O . GLN A 1 86 ? -21.520 -0.204 -24.897 1.00 93.81 86 GLN A O 1
ATOM 700 N N . LEU A 1 87 ? -19.609 0.284 -23.810 1.00 93.62 87 LEU A N 1
ATOM 701 C CA . LEU A 1 87 ? -18.735 -0.632 -24.553 1.00 93.62 87 LEU A CA 1
ATOM 702 C C . LEU A 1 87 ? -19.289 -2.064 -24.559 1.00 93.62 87 LEU A C 1
ATOM 704 O O . LEU A 1 87 ? -19.398 -2.675 -25.621 1.00 93.62 87 LEU A O 1
ATOM 708 N N . ALA A 1 88 ? -19.691 -2.587 -23.396 1.00 94.19 88 ALA A N 1
ATOM 709 C CA . ALA A 1 88 ? -20.251 -3.934 -23.277 1.00 94.19 88 ALA A CA 1
ATOM 710 C C . ALA A 1 88 ? -21.517 -4.118 -24.134 1.00 94.19 88 ALA A C 1
ATOM 712 O O . ALA A 1 88 ? -21.652 -5.129 -24.830 1.00 94.19 88 ALA A O 1
ATOM 713 N N . GLY A 1 89 ? -22.412 -3.123 -24.143 1.00 94.44 89 GLY A N 1
ATOM 714 C CA . GLY A 1 89 ? -23.607 -3.129 -24.990 1.00 94.44 89 GLY A CA 1
ATOM 715 C C . GLY A 1 89 ? -23.272 -3.124 -26.485 1.00 94.44 89 GLY A C 1
ATOM 716 O O . GLY A 1 89 ? -23.826 -3.908 -27.256 1.00 94.44 89 GLY A O 1
ATOM 717 N N . ILE A 1 90 ? -22.321 -2.285 -26.907 1.00 93.50 90 ILE A N 1
ATOM 718 C CA . ILE A 1 90 ? -21.882 -2.195 -28.309 1.00 93.50 90 ILE A CA 1
ATOM 719 C C . ILE A 1 90 ? -21.214 -3.500 -28.756 1.00 93.50 90 ILE A C 1
ATOM 721 O O . ILE A 1 90 ? -21.588 -4.039 -29.798 1.00 93.50 90 ILE A O 1
ATOM 725 N N . ALA A 1 91 ? -20.289 -4.042 -27.960 1.00 92.75 91 ALA A N 1
ATOM 726 C CA . ALA A 1 91 ? -19.612 -5.306 -28.245 1.00 92.75 91 ALA A CA 1
ATOM 727 C C . ALA A 1 91 ? -20.618 -6.452 -28.415 1.00 92.75 91 ALA A C 1
ATOM 729 O O . ALA A 1 91 ? -20.535 -7.223 -29.373 1.00 92.75 91 ALA A O 1
ATOM 730 N N . SER A 1 92 ? -21.623 -6.526 -27.536 1.00 93.38 92 SER A N 1
ATOM 731 C CA . SER A 1 92 ? -22.677 -7.533 -27.654 1.00 93.38 92 SER A CA 1
ATOM 732 C C . SER A 1 92 ? -23.499 -7.388 -28.935 1.00 93.38 92 SER A C 1
ATOM 734 O O . SER A 1 92 ? -23.781 -8.375 -29.617 1.00 93.38 92 SER A O 1
ATOM 736 N N . ARG A 1 93 ? -23.825 -6.154 -29.335 1.00 92.50 93 ARG A N 1
ATOM 737 C CA . ARG A 1 93 ? -24.526 -5.900 -30.601 1.00 92.50 93 ARG A CA 1
ATOM 738 C C . ARG A 1 93 ? -23.696 -6.271 -31.821 1.00 92.50 93 ARG A C 1
ATOM 740 O O . ARG A 1 93 ? -24.262 -6.833 -32.752 1.00 92.50 93 ARG A O 1
ATOM 747 N N . ILE A 1 94 ? -22.388 -6.012 -31.814 1.00 90.25 94 ILE A N 1
ATOM 748 C CA . ILE A 1 94 ? -21.482 -6.454 -32.884 1.00 90.25 94 ILE A CA 1
ATOM 749 C C . ILE A 1 94 ? -21.583 -7.981 -33.032 1.00 90.25 94 ILE A C 1
ATOM 751 O O . ILE A 1 94 ? -21.912 -8.477 -34.110 1.00 90.25 94 ILE A O 1
ATOM 755 N N . MET A 1 95 ? -21.431 -8.730 -31.934 1.00 88.81 95 MET A N 1
ATOM 756 C CA . MET A 1 95 ? -21.528 -10.198 -31.947 1.00 88.81 95 MET A CA 1
ATOM 757 C C . MET A 1 95 ? -22.906 -10.711 -32.398 1.00 88.81 95 MET A C 1
ATOM 759 O O . MET A 1 95 ? -22.991 -11.663 -33.182 1.00 88.81 95 MET A O 1
ATOM 763 N N . LYS A 1 96 ? -23.984 -10.053 -31.952 1.00 86.94 96 LYS A N 1
ATOM 764 C CA . LYS A 1 96 ? -25.369 -10.391 -32.309 1.00 86.94 96 LYS A CA 1
ATOM 765 C C . LYS A 1 96 ? -25.678 -10.109 -33.781 1.00 86.94 96 LYS A C 1
ATOM 767 O O . LYS A 1 96 ? -26.306 -10.938 -34.436 1.00 86.94 96 LYS A O 1
ATOM 772 N N . ASN A 1 97 ? -25.215 -8.979 -34.318 1.00 83.69 97 ASN A N 1
ATOM 773 C CA . ASN A 1 97 ? -25.433 -8.578 -35.712 1.00 83.69 97 ASN A CA 1
ATOM 774 C C . ASN A 1 97 ? -24.723 -9.513 -36.696 1.00 83.69 97 ASN A C 1
ATOM 776 O O . ASN A 1 97 ? -25.264 -9.807 -37.760 1.00 83.69 97 ASN A O 1
ATOM 780 N N . HIS A 1 98 ? -23.563 -10.049 -36.313 1.00 79.44 98 HIS A N 1
ATOM 781 C CA . HIS A 1 98 ? -22.881 -11.087 -37.084 1.00 79.44 98 HIS A CA 1
ATOM 782 C C . HIS A 1 98 ? -23.490 -12.493 -36.901 1.00 79.44 98 HIS A C 1
ATOM 784 O O . HIS A 1 98 ? -23.017 -13.439 -37.526 1.00 79.44 98 HIS A O 1
ATOM 790 N N . LYS A 1 99 ? -24.556 -12.642 -36.094 1.00 76.88 99 LYS A N 1
ATOM 791 C CA . LYS A 1 99 ? -25.201 -13.921 -35.726 1.00 76.88 99 LYS A CA 1
ATOM 792 C C . LYS A 1 99 ? -24.235 -14.942 -35.112 1.00 76.88 99 LYS A C 1
ATOM 794 O O . LYS A 1 99 ? -24.421 -16.141 -35.288 1.00 76.88 99 LYS A O 1
ATOM 799 N N . LEU A 1 100 ? -23.206 -14.470 -34.408 1.00 75.62 100 LEU A N 1
ATOM 800 C CA . LEU A 1 100 ? -22.126 -15.335 -33.929 1.00 75.62 100 LEU A CA 1
ATOM 801 C C . LEU A 1 100 ? -22.323 -15.790 -32.483 1.00 75.62 100 LEU A C 1
ATOM 803 O O . LEU A 1 100 ? -22.067 -16.945 -32.168 1.00 75.62 100 LEU A O 1
ATOM 807 N N . LYS A 1 101 ? -22.767 -14.896 -31.593 1.00 79.62 101 LYS A N 1
ATOM 808 C CA . LYS A 1 101 ? -23.030 -15.225 -30.185 1.00 79.62 101 LYS A CA 1
ATOM 809 C C . LYS A 1 101 ? -23.965 -14.195 -29.559 1.00 79.62 101 LYS A C 1
ATOM 811 O O . LYS A 1 101 ? -23.832 -13.001 -29.819 1.00 79.62 101 LYS A O 1
ATOM 816 N N . THR A 1 102 ? -24.897 -14.652 -28.725 1.00 86.75 102 THR A N 1
ATOM 817 C CA . THR A 1 102 ? -25.659 -13.774 -27.821 1.00 86.75 102 THR A CA 1
ATOM 818 C C . THR A 1 102 ? -25.006 -13.830 -26.447 1.00 86.75 102 THR A C 1
ATOM 820 O O . THR A 1 102 ? -24.762 -14.921 -25.942 1.00 86.75 102 THR A O 1
ATOM 823 N N . ILE A 1 103 ? -24.708 -12.674 -25.853 1.00 92.75 103 ILE A N 1
ATOM 824 C CA . ILE A 1 103 ? -24.115 -12.595 -24.513 1.00 92.75 103 ILE A CA 1
ATOM 825 C C . ILE A 1 103 ? -25.154 -12.951 -23.448 1.00 92.75 103 ILE A C 1
ATOM 827 O O . ILE A 1 103 ? -26.284 -12.460 -23.489 1.00 92.75 103 ILE A O 1
ATOM 831 N N . ASP A 1 104 ? -24.767 -13.794 -22.489 1.00 92.69 104 ASP A N 1
ATOM 832 C CA . ASP A 1 104 ? -25.648 -14.257 -21.416 1.00 92.69 104 ASP A CA 1
ATOM 833 C C . ASP A 1 104 ? -25.974 -13.135 -20.431 1.00 92.69 104 ASP A C 1
ATOM 835 O O . ASP A 1 104 ? -27.130 -12.966 -20.043 1.00 92.69 104 ASP A O 1
ATOM 839 N N . ARG A 1 105 ? -24.973 -12.340 -20.035 1.00 93.31 105 ARG A N 1
ATOM 840 C CA . ARG A 1 105 ? -25.181 -11.287 -19.040 1.00 93.31 105 ARG A CA 1
ATOM 841 C C . ARG A 1 105 ? -24.334 -10.043 -19.276 1.00 93.31 105 ARG A C 1
ATOM 843 O O . ARG A 1 105 ? -23.151 -10.150 -19.591 1.00 93.31 105 ARG A O 1
ATOM 850 N N . ILE A 1 106 ? -24.921 -8.868 -19.054 1.00 95.88 106 ILE A N 1
ATOM 851 C CA . ILE A 1 106 ? -24.201 -7.594 -18.925 1.00 95.88 106 ILE A CA 1
ATOM 852 C C . ILE A 1 106 ? -24.549 -6.957 -17.577 1.00 95.88 106 ILE A C 1
ATOM 854 O O . ILE A 1 106 ? -25.708 -6.623 -17.352 1.00 95.88 106 ILE A O 1
ATOM 858 N N . SER A 1 107 ? -23.550 -6.725 -16.724 1.00 94.75 107 SER A N 1
ATOM 859 C CA . SER A 1 107 ? -23.689 -5.838 -15.561 1.00 94.75 107 SER A CA 1
ATOM 860 C C . SER A 1 107 ? -23.070 -4.481 -15.881 1.00 94.75 107 SER A C 1
ATOM 862 O O . SER A 1 107 ? -21.852 -4.372 -16.042 1.00 94.75 107 SER A O 1
ATOM 864 N N . ALA A 1 108 ? -23.896 -3.444 -15.987 1.00 95.88 108 ALA A N 1
ATOM 865 C CA . ALA A 1 108 ? -23.450 -2.089 -16.281 1.00 95.88 108 ALA A CA 1
ATOM 866 C C . ALA A 1 108 ? -23.497 -1.219 -15.024 1.00 95.88 108 ALA A C 1
ATOM 868 O O . ALA A 1 108 ? -24.551 -0.987 -14.439 1.00 95.88 108 ALA A O 1
ATOM 869 N N . ILE A 1 109 ? -22.338 -0.731 -14.607 1.00 94.56 109 ILE A N 1
ATOM 870 C CA . ILE A 1 109 ? -22.158 -0.012 -13.353 1.00 94.56 109 ILE A CA 1
ATOM 871 C C . ILE A 1 109 ? -22.017 1.473 -13.676 1.00 94.56 109 ILE A C 1
ATOM 873 O O . ILE A 1 109 ? -21.040 1.890 -14.299 1.00 94.56 109 ILE A O 1
ATOM 877 N N . ASP A 1 110 ? -23.034 2.239 -13.301 1.00 93.06 110 ASP A N 1
ATOM 878 C CA . ASP A 1 110 ? -23.230 3.664 -13.579 1.00 93.06 110 ASP A CA 1
ATOM 879 C C . ASP A 1 110 ? -22.789 4.057 -15.000 1.00 93.06 110 ASP A C 1
ATOM 881 O O . ASP A 1 110 ? -21.900 4.894 -15.173 1.00 93.06 110 ASP A O 1
ATOM 885 N N . PRO A 1 111 ? -23.336 3.395 -16.040 1.00 94.75 111 PRO A N 1
ATOM 886 C CA . PRO A 1 111 ? -22.859 3.552 -17.408 1.00 94.75 111 PRO A CA 1
ATOM 887 C C . PRO A 1 111 ? -23.000 4.999 -17.888 1.00 94.75 111 PRO A C 1
ATOM 889 O O . PRO A 1 111 ? -23.961 5.670 -17.535 1.00 94.75 111 PRO A O 1
ATOM 892 N N . ALA A 1 112 ? -22.053 5.486 -18.694 1.00 90.06 112 ALA A N 1
ATOM 893 C CA . ALA A 1 112 ? -21.934 6.913 -19.018 1.00 90.06 112 ALA A CA 1
ATOM 894 C C . ALA A 1 112 ? -23.217 7.519 -19.630 1.00 90.06 112 ALA A C 1
ATOM 896 O O . ALA A 1 112 ? -23.755 6.986 -20.599 1.00 90.06 112 ALA A O 1
ATOM 897 N N . GLY A 1 113 ? -23.685 8.645 -19.085 1.00 85.94 113 GLY A N 1
ATOM 898 C CA . GLY A 1 113 ? -24.872 9.377 -19.554 1.00 85.94 113 GLY A CA 1
ATOM 899 C C . GLY A 1 113 ? -24.603 10.432 -20.644 1.00 85.94 113 GLY A C 1
ATOM 900 O O . GLY A 1 113 ? -25.353 10.475 -21.628 1.00 85.94 113 GLY A O 1
ATOM 901 N N . PRO A 1 114 ? -23.552 11.273 -20.523 1.00 81.06 114 PRO A N 1
ATOM 902 C CA . PRO A 1 114 ? -23.244 12.303 -21.514 1.00 81.06 114 PRO A CA 1
ATOM 903 C C . PRO A 1 114 ? -23.029 11.721 -22.923 1.00 81.06 114 PRO A C 1
ATOM 905 O O . PRO A 1 114 ? -22.321 10.733 -23.066 1.00 81.06 114 PRO A O 1
ATOM 908 N N . LEU A 1 115 ? -23.620 12.336 -23.955 1.00 79.88 115 LEU A N 1
ATOM 909 C CA . LEU A 1 115 ? -23.685 11.891 -25.368 1.00 79.88 115 LEU A CA 1
ATOM 910 C C . LEU A 1 115 ? -24.619 10.705 -25.666 1.00 79.88 115 LEU A C 1
ATOM 912 O O . LEU A 1 115 ? -25.132 10.627 -26.780 1.00 79.88 115 LEU A O 1
ATOM 916 N N . PHE A 1 116 ? -24.911 9.850 -24.684 1.00 84.44 116 PHE A N 1
ATOM 917 C CA . PHE A 1 116 ? -25.773 8.667 -24.848 1.00 84.44 116 PHE A CA 1
ATOM 918 C C . PHE A 1 116 ? -27.242 8.931 -24.493 1.00 84.44 116 PHE A C 1
ATOM 920 O O . PHE A 1 116 ? -28.153 8.366 -25.103 1.00 84.44 116 PHE A O 1
ATOM 927 N N . GLU A 1 117 ? -27.479 9.776 -23.489 1.00 80.69 117 GLU A N 1
ATOM 928 C CA . GLU A 1 117 ? -28.817 10.117 -22.996 1.00 80.69 117 GLU A CA 1
ATOM 929 C C . GLU A 1 117 ? -29.078 11.624 -22.991 1.00 80.69 117 GLU A C 1
ATOM 931 O O . GLU A 1 117 ? -30.181 12.064 -23.319 1.00 80.69 117 GLU A O 1
ATOM 936 N N . TYR A 1 118 ? -28.074 12.411 -22.614 1.00 75.56 118 TYR A N 1
ATOM 937 C CA . TYR A 1 118 ? -28.143 13.866 -22.527 1.00 75.56 118 TYR A CA 1
ATOM 938 C C . TYR A 1 118 ? -26.785 14.464 -22.885 1.00 75.56 118 TYR A C 1
ATOM 940 O O . TYR A 1 118 ? -25.767 13.783 -22.856 1.00 75.56 118 TYR A O 1
ATOM 948 N N . THR A 1 119 ? -26.741 15.744 -23.238 1.00 65.25 119 THR A N 1
ATOM 949 C CA . THR A 1 119 ? -25.505 16.381 -23.731 1.00 65.25 119 THR A CA 1
ATOM 950 C C . THR A 1 119 ? -25.093 17.609 -22.940 1.00 65.25 119 THR A C 1
ATOM 952 O O . THR A 1 119 ? -24.138 18.277 -23.320 1.00 65.25 119 THR A O 1
ATOM 955 N N . LEU A 1 120 ? -25.805 17.922 -21.849 1.00 60.78 120 LEU A N 1
ATOM 956 C CA . LEU A 1 120 ? -25.604 19.137 -21.048 1.00 60.78 120 LEU A CA 1
ATOM 957 C C . LEU A 1 120 ? -25.602 20.424 -21.908 1.00 60.78 120 LEU A C 1
ATOM 959 O O . LEU A 1 120 ? -24.932 21.391 -21.569 1.00 60.78 120 LEU A O 1
ATOM 963 N N . ASN A 1 121 ? -26.352 20.426 -23.022 1.00 53.25 121 ASN A N 1
ATOM 964 C CA . ASN A 1 121 ? -26.394 21.476 -24.056 1.00 53.25 121 ASN A CA 1
ATOM 965 C C . ASN A 1 121 ? -25.084 21.698 -24.834 1.00 53.25 121 ASN A C 1
ATOM 967 O O . ASN A 1 121 ? -24.921 22.735 -25.471 1.00 53.25 121 ASN A O 1
ATOM 971 N N . LEU A 1 122 ? -24.163 20.734 -24.809 1.00 51.75 122 LEU A N 1
ATOM 972 C CA . LEU A 1 122 ? -22.869 20.831 -25.487 1.00 51.75 122 LEU A CA 1
ATOM 973 C C . LEU A 1 122 ? -22.836 20.078 -26.831 1.00 51.75 122 LEU A C 1
ATOM 975 O O . LEU A 1 122 ? -21.966 20.360 -27.647 1.00 51.75 122 LEU A O 1
ATOM 979 N N . PHE A 1 123 ? -23.776 19.150 -27.085 1.00 60.56 123 PHE A N 1
ATOM 980 C CA . PHE A 1 123 ? -23.758 18.232 -28.244 1.00 60.56 123 PHE A CA 1
ATOM 981 C C . PHE A 1 123 ? -25.144 17.734 -28.682 1.00 60.56 123 PHE A C 1
ATOM 983 O O . PHE A 1 123 ? -26.141 17.946 -27.989 1.00 60.56 123 PHE A O 1
ATOM 990 N N . THR A 1 124 ? -25.197 16.990 -29.793 1.00 59.50 124 THR A N 1
ATOM 991 C CA . THR A 1 124 ? -26.339 16.151 -30.199 1.00 59.50 124 THR A CA 1
ATOM 992 C C . THR A 1 124 ? -26.278 14.776 -29.532 1.00 59.50 124 THR A C 1
ATOM 994 O O . THR A 1 124 ? -25.209 14.175 -29.460 1.00 59.50 124 THR A O 1
ATOM 997 N N . ILE A 1 125 ? -27.418 14.279 -29.040 1.00 69.88 125 ILE A N 1
ATOM 998 C CA . ILE A 1 125 ? -27.524 12.938 -28.443 1.00 69.88 125 ILE A CA 1
ATOM 999 C C . ILE A 1 125 ? -27.418 11.892 -29.557 1.00 69.88 125 ILE A C 1
ATOM 1001 O O . ILE A 1 125 ? -28.197 11.942 -30.510 1.00 69.88 125 ILE A O 1
ATOM 1005 N N . ASP A 1 126 ? -26.520 10.921 -29.399 1.00 70.88 126 ASP A N 1
ATOM 1006 C CA . ASP A 1 126 ? -26.450 9.731 -30.243 1.00 70.88 126 ASP A CA 1
ATOM 1007 C C . ASP A 1 126 ? -26.808 8.486 -29.422 1.00 70.88 126 ASP A C 1
ATOM 1009 O O . ASP A 1 126 ? -26.005 7.938 -28.667 1.00 70.88 126 ASP A O 1
ATOM 1013 N N . SER A 1 127 ? -28.045 8.019 -29.596 1.00 75.44 127 SER A N 1
ATOM 1014 C CA . SER A 1 127 ? -28.547 6.839 -28.886 1.00 75.44 127 SER A CA 1
ATOM 1015 C C . SER A 1 127 ? -28.151 5.503 -29.525 1.00 75.44 127 SER A C 1
ATOM 1017 O O . SER A 1 127 ? -28.475 4.443 -28.983 1.00 75.44 127 SER A O 1
ATOM 1019 N N . THR A 1 128 ? -27.454 5.511 -30.670 1.00 76.69 128 THR A N 1
ATOM 1020 C CA . THR A 1 128 ? -27.081 4.273 -31.382 1.00 76.69 128 THR A CA 1
ATOM 1021 C C . THR A 1 128 ? -26.196 3.368 -30.526 1.00 76.69 128 THR A C 1
ATOM 1023 O O . THR A 1 128 ? -26.359 2.140 -30.525 1.00 76.69 128 THR A O 1
ATOM 1026 N N . HIS A 1 129 ? -25.313 3.989 -29.745 1.00 80.75 129 HIS A N 1
ATOM 1027 C CA . HIS A 1 129 ? -24.342 3.332 -28.885 1.00 80.75 129 HIS A CA 1
ATOM 1028 C C . HIS A 1 129 ? -24.843 3.102 -27.454 1.00 80.75 129 HIS A C 1
ATOM 1030 O O . HIS A 1 129 ? -24.190 2.379 -26.702 1.00 80.75 129 HIS A O 1
ATOM 1036 N N . THR A 1 130 ? -26.023 3.610 -27.094 1.00 90.88 130 THR A N 1
ATOM 1037 C CA . THR A 1 130 ? -26.568 3.495 -25.737 1.00 90.88 130 THR A CA 1
ATOM 1038 C C . THR A 1 130 ? -26.886 2.041 -25.375 1.00 90.88 130 THR A C 1
ATOM 1040 O O . THR A 1 130 ? -27.450 1.281 -26.172 1.00 90.88 130 THR A O 1
ATOM 1043 N N . LEU A 1 131 ? -26.486 1.632 -24.173 1.00 94.94 131 LEU A N 1
ATOM 1044 C CA . LEU A 1 131 ? -26.823 0.352 -23.560 1.00 94.94 131 LEU A CA 1
ATOM 1045 C C . LEU A 1 131 ? -28.344 0.178 -23.508 1.00 94.94 131 LEU A C 1
ATOM 1047 O O . LEU A 1 131 ? -29.083 1.118 -23.217 1.00 94.94 131 LEU A O 1
ATOM 1051 N N . ARG A 1 132 ? -28.812 -1.039 -23.778 1.00 93.88 132 ARG A N 1
ATOM 1052 C CA . ARG A 1 132 ? -30.235 -1.381 -23.740 1.00 93.88 132 ARG A CA 1
ATOM 1053 C C . ARG A 1 132 ? -30.464 -2.816 -23.299 1.00 93.88 132 ARG A C 1
ATOM 1055 O O . ARG A 1 132 ? -29.642 -3.705 -23.509 1.00 93.88 132 ARG A O 1
ATOM 1062 N N . LYS A 1 133 ? -31.677 -3.060 -22.812 1.00 95.19 133 LYS A N 1
ATOM 1063 C CA . LYS A 1 133 ? -32.121 -4.343 -22.262 1.00 95.19 133 LYS A CA 1
ATOM 1064 C C . LYS A 1 133 ? -31.916 -5.517 -23.221 1.00 95.19 133 LYS A C 1
ATOM 1066 O O . LYS A 1 133 ? -31.659 -6.627 -22.786 1.00 95.19 133 LYS A O 1
ATOM 1071 N N . THR A 1 134 ? -32.003 -5.276 -24.529 1.00 94.75 134 THR A N 1
ATOM 1072 C CA . THR A 1 134 ? -31.867 -6.305 -25.573 1.00 94.75 134 THR A CA 1
ATOM 1073 C C . THR A 1 134 ? -30.424 -6.676 -25.925 1.00 94.75 134 THR A C 1
ATOM 1075 O O . THR A 1 134 ? -30.227 -7.502 -26.826 1.00 94.75 134 THR A O 1
ATOM 1078 N N . ASP A 1 135 ? -29.433 -6.032 -25.298 1.00 95.19 135 ASP A N 1
ATOM 1079 C CA . ASP A 1 135 ? -28.017 -6.270 -25.582 1.00 95.19 135 ASP A CA 1
ATOM 1080 C C . ASP A 1 135 ? -27.540 -7.626 -25.045 1.00 95.19 135 ASP A C 1
ATOM 1082 O O . ASP A 1 135 ? -26.635 -8.200 -25.632 1.00 95.19 135 ASP A O 1
ATOM 1086 N N . ALA A 1 136 ? -28.158 -8.198 -24.010 1.00 95.38 136 ALA A N 1
ATOM 1087 C CA . ALA A 1 136 ? -27.840 -9.541 -23.511 1.00 95.38 136 ALA A CA 1
ATOM 1088 C C . ALA A 1 136 ? -29.103 -10.281 -23.050 1.00 95.38 136 ALA A C 1
ATOM 1090 O O . ALA A 1 136 ? -30.178 -9.683 -22.971 1.00 95.38 136 ALA A O 1
ATOM 1091 N N . VAL A 1 137 ? -28.979 -11.579 -22.746 1.00 94.94 137 VAL A N 1
ATOM 1092 C CA . VAL A 1 137 ? -30.085 -12.373 -22.173 1.00 94.94 137 VAL A CA 1
ATOM 1093 C C . VAL A 1 137 ? -30.532 -11.783 -20.834 1.00 94.94 137 VAL A C 1
ATOM 1095 O O . VAL A 1 137 ? -31.729 -11.694 -20.567 1.00 94.94 137 VAL A O 1
ATOM 1098 N N . PHE A 1 138 ? -29.584 -11.319 -20.021 1.00 95.38 138 PHE A N 1
ATOM 1099 C CA . PHE A 1 138 ? -29.850 -10.559 -18.808 1.00 95.38 138 PHE A CA 1
ATOM 1100 C C . PHE A 1 138 ? -28.966 -9.308 -18.745 1.00 95.38 138 PHE A C 1
ATOM 1102 O O . PHE A 1 138 ? -27.781 -9.349 -19.061 1.00 95.38 138 PHE A O 1
ATOM 1109 N N . VAL A 1 139 ? -29.553 -8.177 -18.360 1.00 97.00 139 VAL A N 1
ATOM 1110 C CA . VAL A 1 139 ? -28.850 -6.894 -18.227 1.00 97.00 139 VAL A CA 1
ATOM 1111 C C . VAL A 1 139 ? -29.227 -6.314 -16.875 1.00 97.00 139 VAL A C 1
ATOM 1113 O O . VAL A 1 139 ? -30.407 -6.059 -16.645 1.00 97.00 139 VAL A O 1
ATOM 1116 N N . ASP A 1 140 ? -28.260 -6.125 -15.990 1.00 96.19 140 ASP A N 1
ATOM 1117 C CA . ASP A 1 140 ? -28.443 -5.472 -14.696 1.00 96.19 140 ASP A CA 1
ATOM 1118 C C . ASP A 1 140 ? -27.644 -4.168 -14.653 1.00 96.19 140 ASP A C 1
ATOM 1120 O O . ASP A 1 140 ? -26.447 -4.149 -14.931 1.00 96.19 140 ASP A O 1
ATOM 1124 N N . VAL A 1 141 ? -28.325 -3.064 -14.350 1.00 97.00 141 VAL A N 1
ATOM 1125 C CA . VAL A 1 141 ? -27.756 -1.715 -14.375 1.00 97.00 141 VAL A CA 1
ATOM 1126 C C . VAL A 1 141 ? -27.787 -1.128 -12.972 1.00 97.00 141 VAL A C 1
ATOM 1128 O O . VAL A 1 141 ? -28.810 -1.169 -12.293 1.00 97.00 141 VAL A O 1
ATOM 1131 N N . VAL A 1 142 ? -26.661 -0.581 -12.525 1.00 94.50 142 VAL A N 1
ATOM 1132 C CA . VAL A 1 142 ? -26.557 0.161 -11.264 1.00 94.50 142 VAL A CA 1
ATOM 1133 C C . VAL A 1 142 ? -26.461 1.644 -11.596 1.00 94.50 142 VAL A C 1
ATOM 1135 O O . VAL A 1 142 ? -25.561 2.036 -12.323 1.00 94.50 142 VAL A O 1
ATOM 1138 N N . HIS A 1 143 ? -27.350 2.474 -11.061 1.00 93.75 143 HIS A N 1
ATOM 1139 C CA . HIS A 1 143 ? -27.371 3.923 -11.276 1.00 93.75 143 HIS A CA 1
ATOM 1140 C C . HIS A 1 143 ? -26.989 4.653 -9.989 1.00 93.75 143 HIS A C 1
ATOM 1142 O O . HIS A 1 143 ? -27.580 4.388 -8.939 1.00 93.75 143 HIS A O 1
ATOM 1148 N N . ALA A 1 144 ? -26.067 5.612 -10.057 1.00 86.56 144 ALA A N 1
ATOM 1149 C CA . ALA A 1 144 ? -25.679 6.415 -8.896 1.00 86.56 144 ALA A CA 1
ATOM 1150 C C . ALA A 1 144 ? -25.479 7.902 -9.206 1.00 86.56 144 ALA A C 1
ATOM 1152 O O . ALA A 1 144 ? -25.958 8.747 -8.444 1.00 86.56 144 ALA A O 1
ATOM 1153 N N . CYS A 1 145 ? -24.796 8.254 -10.300 1.00 82.56 145 CYS A N 1
ATOM 1154 C CA . CYS A 1 145 ? -24.461 9.645 -10.596 1.00 82.56 145 CYS A CA 1
ATOM 1155 C C . CYS A 1 145 ? -25.340 10.219 -11.706 1.00 82.56 145 CYS A C 1
ATOM 1157 O O . CYS A 1 145 ? -25.202 9.856 -12.865 1.00 82.56 145 CYS A O 1
ATOM 1159 N N . LEU A 1 146 ? -26.166 11.217 -11.379 1.00 80.94 146 LEU A N 1
ATOM 1160 C CA . LEU A 1 146 ? -27.030 11.883 -12.363 1.00 80.94 146 LEU A CA 1
ATOM 1161 C C . LEU A 1 146 ? -26.267 12.735 -13.395 1.00 80.94 146 LEU A C 1
ATOM 1163 O O . LEU A 1 146 ? -26.842 13.088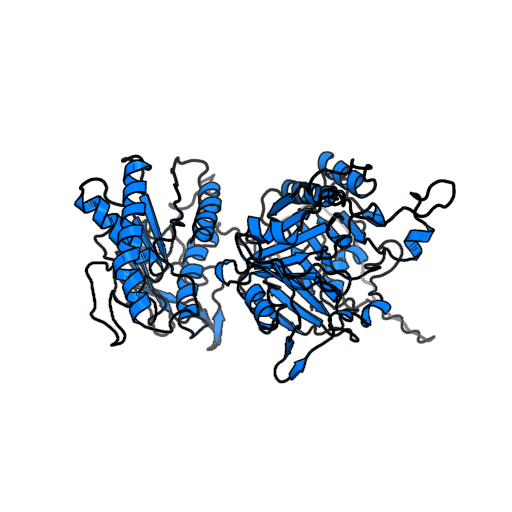 -14.419 1.00 80.94 146 LEU A O 1
ATOM 1167 N N . LEU A 1 147 ? -25.017 13.127 -13.113 1.00 75.12 147 LEU A N 1
ATOM 1168 C CA . LEU A 1 147 ? -24.228 13.982 -14.011 1.00 75.12 147 LEU A CA 1
ATOM 1169 C C . LEU A 1 147 ? -23.324 13.177 -14.949 1.00 75.12 147 LEU A C 1
ATOM 1171 O O . LEU A 1 147 ? -23.173 13.549 -16.112 1.00 75.12 147 LEU A O 1
ATOM 1175 N N . LEU A 1 148 ? -22.721 12.096 -14.451 1.00 77.38 148 LEU A N 1
ATOM 1176 C CA . LEU A 1 148 ? -21.762 11.280 -15.202 1.00 77.38 148 LEU A CA 1
ATOM 1177 C C . LEU A 1 148 ? -22.384 9.983 -15.736 1.00 77.38 148 LEU A C 1
ATOM 1179 O O . LEU A 1 148 ? -21.988 9.523 -16.806 1.00 77.38 148 LEU A O 1
ATOM 1183 N N . GLY A 1 149 ? -23.348 9.409 -15.017 1.00 84.19 149 GLY A N 1
ATOM 1184 C CA . GLY A 1 149 ? -24.037 8.173 -15.374 1.00 84.19 149 GLY A CA 1
ATOM 1185 C C . GLY A 1 149 ? -25.385 8.413 -16.056 1.00 84.19 149 GLY A C 1
ATOM 1186 O O . GLY A 1 149 ? -25.956 9.503 -16.010 1.00 84.19 149 GLY A O 1
ATOM 1187 N N . MET A 1 150 ? -25.907 7.379 -16.710 1.00 90.00 150 MET A N 1
ATOM 1188 C CA . MET A 1 150 ? -27.231 7.399 -17.321 1.00 90.00 150 MET A CA 1
ATOM 1189 C C . MET A 1 150 ? -28.324 7.375 -16.251 1.00 90.00 150 MET A C 1
ATOM 1191 O O . MET A 1 150 ? -28.193 6.743 -15.198 1.00 90.00 150 MET A O 1
ATOM 1195 N N . GLN A 1 151 ? -29.429 8.045 -16.547 1.00 87.31 151 GLN A N 1
ATOM 1196 C CA . GLN A 1 151 ? -30.577 8.194 -15.658 1.00 87.31 151 GLN A CA 1
ATOM 1197 C C . GLN A 1 151 ? -31.745 7.301 -16.080 1.00 87.31 151 GLN A C 1
ATOM 1199 O O . GLN A 1 151 ? -32.535 6.885 -15.228 1.00 87.31 151 GLN A O 1
ATOM 1204 N N . LYS A 1 152 ? -31.870 7.013 -17.380 1.00 90.00 152 LYS A N 1
ATOM 1205 C CA . LYS A 1 152 ? -32.903 6.121 -17.911 1.00 90.00 152 LYS A CA 1
ATOM 1206 C C . LYS A 1 152 ? -32.604 4.667 -17.587 1.00 90.00 152 LYS A C 1
ATOM 1208 O O . LYS A 1 152 ? -31.461 4.228 -17.629 1.00 90.00 152 LYS A O 1
ATOM 1213 N N . GLU A 1 153 ? -33.679 3.929 -17.338 1.00 93.94 153 GLU A N 1
ATOM 1214 C CA . GLU A 1 153 ? -33.652 2.476 -17.217 1.00 93.94 153 GLU A CA 1
ATOM 1215 C C . GLU A 1 153 ? -33.197 1.862 -18.549 1.00 93.94 153 GLU A C 1
ATOM 1217 O O . GLU A 1 153 ? -33.731 2.183 -19.617 1.00 93.94 153 GLU A O 1
ATOM 1222 N N . ALA A 1 154 ? -32.200 0.988 -18.478 1.00 94.12 154 ALA A N 1
ATOM 1223 C CA . ALA A 1 154 ? -31.598 0.308 -19.619 1.00 94.12 154 ALA A CA 1
ATOM 1224 C C . ALA A 1 154 ? -31.517 -1.213 -19.415 1.00 94.12 154 ALA A C 1
ATOM 1226 O O . ALA A 1 154 ? -31.154 -1.929 -20.349 1.00 94.12 154 ALA A O 1
ATOM 1227 N N . GLY A 1 155 ? -31.859 -1.722 -18.230 1.00 95.31 155 GLY A N 1
ATOM 1228 C CA . GLY A 1 155 ? -31.724 -3.119 -17.854 1.00 95.31 155 GLY A CA 1
ATOM 1229 C C . GLY A 1 155 ? -33.009 -3.946 -17.885 1.00 95.31 155 GLY A C 1
ATOM 1230 O O . GLY A 1 155 ? -34.123 -3.515 -18.181 1.00 95.31 155 GLY A O 1
ATOM 1231 N N . HIS A 1 156 ? -32.827 -5.226 -17.578 1.00 97.06 156 HIS A N 1
ATOM 1232 C CA . HIS A 1 156 ? -33.860 -6.085 -17.010 1.00 97.06 156 HIS A CA 1
ATOM 1233 C C . HIS A 1 156 ? -34.063 -5.791 -15.516 1.00 97.06 156 HIS A C 1
ATOM 1235 O O . HIS A 1 156 ? -35.164 -5.992 -14.999 1.00 97.06 156 HIS A O 1
ATOM 1241 N N . LEU A 1 157 ? -33.004 -5.346 -14.842 1.00 96.19 157 LEU A N 1
ATOM 1242 C CA . LEU A 1 157 ? -32.984 -4.864 -13.469 1.00 96.19 157 LEU A CA 1
ATOM 1243 C C . LEU A 1 157 ? -32.210 -3.543 -13.450 1.00 96.19 157 LEU A C 1
ATOM 1245 O O . LEU A 1 157 ? -31.067 -3.517 -13.895 1.00 96.19 157 LEU A O 1
ATOM 1249 N N . ASP A 1 158 ? -32.807 -2.490 -12.903 1.00 96.62 158 ASP A N 1
ATOM 1250 C CA . ASP A 1 158 ? -32.199 -1.162 -12.814 1.00 96.62 158 ASP A CA 1
ATOM 1251 C C . ASP A 1 158 ? -32.216 -0.722 -11.350 1.00 96.62 158 ASP A C 1
ATOM 1253 O O . ASP A 1 158 ? -33.272 -0.431 -10.787 1.00 96.62 158 ASP A O 1
ATOM 1257 N N . VAL A 1 159 ? -31.051 -0.725 -10.705 1.00 93.81 159 VAL A N 1
ATOM 1258 C CA . VAL A 1 159 ? -30.895 -0.452 -9.274 1.00 93.81 159 VAL A CA 1
ATOM 1259 C C . VAL A 1 159 ? -30.359 0.956 -9.070 1.00 93.81 159 VAL A C 1
ATOM 1261 O O . VAL A 1 159 ? -29.211 1.247 -9.389 1.00 93.81 159 VAL A O 1
ATOM 1264 N N . PHE A 1 160 ? -31.167 1.831 -8.484 1.00 91.56 160 PHE A N 1
ATOM 1265 C CA . PHE A 1 160 ? -30.779 3.202 -8.177 1.00 91.56 160 PHE A CA 1
ATOM 1266 C C . PHE A 1 160 ? -30.238 3.298 -6.751 1.00 91.56 160 PHE A C 1
ATOM 1268 O O . PHE A 1 160 ? -30.974 3.117 -5.780 1.00 91.56 160 PHE A O 1
ATOM 1275 N N . ILE A 1 161 ? -28.961 3.639 -6.624 1.00 86.12 161 ILE A N 1
ATOM 1276 C CA . ILE A 1 161 ? -28.322 3.921 -5.343 1.00 86.12 161 ILE A CA 1
ATOM 1277 C C . ILE A 1 161 ? -28.740 5.320 -4.882 1.00 86.12 161 ILE A C 1
ATOM 1279 O O . ILE A 1 161 ? -28.670 6.297 -5.636 1.00 86.12 161 ILE A O 1
ATOM 1283 N N . LYS A 1 162 ? -29.201 5.420 -3.635 1.00 77.31 162 LYS A N 1
ATOM 1284 C CA . LYS A 1 162 ? -29.671 6.664 -3.012 1.00 77.31 162 LYS A CA 1
ATOM 1285 C C . LYS A 1 162 ? -28.918 6.967 -1.716 1.00 77.31 162 LYS A C 1
ATOM 1287 O O . LYS A 1 162 ? -28.384 6.072 -1.067 1.00 77.31 162 LYS A O 1
ATOM 1292 N N . ASP A 1 163 ? -28.906 8.256 -1.359 1.00 61.34 163 ASP A N 1
ATOM 1293 C CA . ASP A 1 163 ? -28.334 8.801 -0.115 1.00 61.34 163 ASP A CA 1
ATOM 1294 C C . ASP A 1 163 ? -26.880 8.381 0.159 1.00 61.34 163 ASP A C 1
ATOM 1296 O O . ASP A 1 163 ? -26.527 7.967 1.256 1.00 61.34 163 ASP A O 1
ATOM 1300 N N . VAL A 1 164 ? -26.015 8.526 -0.841 1.00 60.47 164 VAL A N 1
ATOM 1301 C CA . VAL A 1 164 ? -24.567 8.326 -0.701 1.00 60.47 164 VAL A CA 1
ATOM 1302 C C . VAL A 1 164 ? -23.962 9.449 0.160 1.00 60.47 164 VAL A C 1
ATOM 1304 O O . VAL A 1 164 ? -24.345 10.611 0.010 1.00 60.47 164 VAL A O 1
ATOM 1307 N N . ASP A 1 165 ? -22.988 9.140 1.023 1.00 61.59 165 ASP A N 1
ATOM 1308 C CA . ASP A 1 165 ? -22.270 10.110 1.881 1.00 61.59 165 ASP A CA 1
ATOM 1309 C C . ASP A 1 165 ? -21.241 10.951 1.114 1.00 61.59 165 ASP A C 1
ATOM 1311 O O . ASP A 1 165 ? -20.100 11.169 1.511 1.00 61.59 165 ASP A O 1
ATOM 1315 N N . CYS A 1 166 ? -21.643 11.389 -0.072 1.00 61.19 166 CYS A N 1
ATOM 1316 C CA . CYS A 1 166 ? -20.943 12.382 -0.849 1.00 61.19 166 CYS A CA 1
ATOM 1317 C C . CYS A 1 166 ? -21.879 12.998 -1.884 1.00 61.19 166 CYS A C 1
ATOM 1319 O O . CYS A 1 166 ? -22.746 12.343 -2.456 1.00 61.19 166 CYS A O 1
ATOM 1321 N N . LYS A 1 167 ? -21.686 14.294 -2.137 1.00 66.38 167 LYS A N 1
ATOM 1322 C CA . LYS A 1 167 ? -22.465 15.058 -3.126 1.00 66.38 167 LYS A CA 1
ATOM 1323 C C . LYS A 1 167 ? -21.694 15.312 -4.422 1.00 66.38 167 LYS A C 1
ATOM 1325 O O . LYS A 1 167 ? -22.268 15.801 -5.388 1.00 66.38 167 LYS A O 1
ATOM 1330 N N . HIS A 1 168 ? -20.395 15.003 -4.442 1.00 72.06 168 HIS A N 1
ATOM 1331 C CA . HIS A 1 168 ? -19.547 15.240 -5.604 1.00 72.06 168 HIS A CA 1
ATOM 1332 C C . HIS A 1 168 ? -19.831 14.195 -6.701 1.00 72.06 168 HIS A C 1
ATOM 1334 O O . HIS A 1 168 ? -19.770 13.001 -6.396 1.00 72.06 168 HIS A O 1
ATOM 1340 N N . PRO A 1 169 ? -20.062 14.592 -7.970 1.00 65.50 169 PRO A N 1
ATOM 1341 C CA . PRO A 1 169 ? -20.371 13.672 -9.070 1.00 65.50 169 PRO A CA 1
ATOM 1342 C C . PRO A 1 169 ? -19.391 12.503 -9.224 1.00 65.50 169 PRO A C 1
ATOM 1344 O O . PRO A 1 169 ? -19.821 11.368 -9.386 1.00 65.50 169 PRO A O 1
ATOM 1347 N N . TYR A 1 170 ? -18.082 12.755 -9.110 1.00 66.94 170 TYR A N 1
ATOM 1348 C CA . TYR A 1 170 ? -17.066 11.692 -9.148 1.00 66.94 170 TYR A CA 1
ATOM 1349 C C . TYR A 1 170 ? -17.194 10.683 -8.005 1.00 66.94 170 TYR A C 1
ATOM 1351 O O . TYR A 1 170 ? -17.036 9.491 -8.231 1.00 66.94 170 TYR A O 1
ATOM 1359 N N . CYS A 1 171 ? -17.519 11.140 -6.795 1.00 69.56 171 CYS A N 1
ATOM 1360 C CA . CYS A 1 171 ? -17.698 10.230 -5.671 1.00 69.56 171 CYS A CA 1
ATOM 1361 C C . CYS A 1 171 ? -18.975 9.398 -5.829 1.00 69.56 171 CYS A C 1
ATOM 1363 O O . CYS A 1 171 ? -18.936 8.191 -5.626 1.00 69.56 171 CYS A O 1
ATOM 1365 N N . LEU A 1 172 ? -20.084 10.006 -6.268 1.00 68.56 172 LEU A N 1
ATOM 1366 C CA . LEU A 1 172 ? -21.313 9.268 -6.586 1.00 68.56 172 LEU A CA 1
ATOM 1367 C C . LEU A 1 172 ? -21.061 8.190 -7.647 1.00 68.56 172 LEU A C 1
ATOM 1369 O O . LEU A 1 172 ? -21.496 7.053 -7.488 1.00 68.56 172 LEU A O 1
ATOM 1373 N N . HIS A 1 173 ? -20.309 8.547 -8.689 1.00 75.81 173 HIS A N 1
ATOM 1374 C CA . HIS A 1 173 ? -19.941 7.639 -9.769 1.00 75.81 173 HIS A CA 1
ATOM 1375 C C . HIS A 1 173 ? -19.094 6.471 -9.254 1.00 75.81 173 HIS A C 1
ATOM 1377 O O . HIS A 1 173 ? -19.442 5.316 -9.478 1.00 75.81 173 HIS A O 1
ATOM 1383 N N . GLN A 1 174 ? -18.049 6.749 -8.469 1.00 73.31 174 GLN A N 1
ATOM 1384 C CA . GLN A 1 174 ? -17.185 5.720 -7.882 1.00 73.31 174 GLN A CA 1
ATOM 1385 C C . GLN A 1 174 ? -17.931 4.803 -6.897 1.00 73.31 174 GLN A C 1
ATOM 1387 O O . GLN A 1 174 ? -17.739 3.592 -6.907 1.00 73.31 174 GLN A O 1
ATOM 1392 N N . ARG A 1 175 ? -18.853 5.346 -6.097 1.00 71.75 175 ARG A N 1
ATOM 1393 C CA . ARG A 1 175 ? -19.601 4.575 -5.091 1.00 71.75 175 ARG A CA 1
ATOM 1394 C C . ARG A 1 175 ? -20.493 3.490 -5.689 1.00 71.75 175 ARG A C 1
ATOM 1396 O O . ARG A 1 175 ? -20.744 2.491 -5.022 1.00 71.75 175 ARG A O 1
ATOM 1403 N N . SER A 1 176 ? -20.942 3.650 -6.935 1.00 79.56 176 SER A N 1
ATOM 1404 C CA . SER A 1 176 ? -21.645 2.578 -7.654 1.00 79.56 176 SER A CA 1
ATOM 1405 C C . SER A 1 176 ? -20.767 1.353 -7.883 1.00 79.56 176 SER A C 1
ATOM 1407 O O . SER A 1 176 ? -21.221 0.220 -7.725 1.00 79.56 176 SER A O 1
ATOM 1409 N N . PHE A 1 177 ? -19.498 1.592 -8.203 1.00 77.12 177 PHE A N 1
ATOM 1410 C CA . PHE A 1 177 ? -18.500 0.561 -8.388 1.00 77.12 177 PHE A CA 1
ATOM 1411 C C . PHE A 1 177 ? -18.160 -0.096 -7.061 1.00 77.12 177 PHE A C 1
ATOM 1413 O O . PHE A 1 177 ? -18.222 -1.317 -6.969 1.00 77.12 177 PHE A O 1
ATOM 1420 N N . ASP A 1 178 ? -17.916 0.693 -6.017 1.00 68.19 178 ASP A N 1
ATOM 1421 C CA . ASP A 1 178 ? -17.619 0.158 -4.686 1.00 68.19 178 ASP A CA 1
ATOM 1422 C C . ASP A 1 178 ? -18.769 -0.717 -4.161 1.00 68.19 178 ASP A C 1
ATOM 1424 O O . ASP A 1 178 ? -18.533 -1.803 -3.636 1.00 68.19 178 ASP A O 1
ATOM 1428 N N . ALA A 1 179 ? -20.022 -0.287 -4.358 1.00 71.25 179 ALA A N 1
ATOM 1429 C CA . ALA A 1 179 ? -21.205 -1.060 -3.989 1.00 71.25 179 ALA A CA 1
ATOM 1430 C C . ALA A 1 179 ? -21.302 -2.370 -4.787 1.00 71.25 179 ALA A C 1
ATOM 1432 O O . ALA A 1 179 ? -21.497 -3.440 -4.209 1.00 71.25 179 ALA A O 1
ATOM 1433 N N . PHE A 1 180 ? -21.090 -2.311 -6.105 1.00 77.62 180 PHE A N 1
ATOM 1434 C CA . PHE A 1 180 ? -21.075 -3.506 -6.944 1.00 77.62 180 PHE A CA 1
ATOM 1435 C C . PHE A 1 180 ? -19.962 -4.479 -6.530 1.00 77.62 180 PHE A C 1
ATOM 1437 O O . PHE A 1 180 ? -20.222 -5.670 -6.388 1.00 77.62 180 PHE A O 1
ATOM 1444 N N . ILE A 1 181 ? -18.746 -4.001 -6.258 1.00 66.25 181 ILE A N 1
ATOM 1445 C CA . ILE A 1 181 ? -17.651 -4.858 -5.783 1.00 66.25 181 ILE A CA 1
ATOM 1446 C C . ILE A 1 181 ? -17.971 -5.446 -4.407 1.00 66.25 181 ILE A C 1
ATOM 1448 O O . ILE A 1 181 ? -17.843 -6.655 -4.233 1.00 66.25 181 ILE A O 1
ATOM 1452 N N . ALA A 1 182 ? -18.481 -4.649 -3.465 1.00 60.69 182 ALA A N 1
ATOM 1453 C CA . ALA A 1 182 ? -18.903 -5.143 -2.154 1.00 60.69 182 ALA A CA 1
ATOM 1454 C C . ALA A 1 182 ? -19.977 -6.240 -2.262 1.00 60.69 182 ALA A C 1
ATOM 1456 O O . ALA A 1 182 ? -19.944 -7.208 -1.499 1.00 60.69 182 ALA A O 1
ATOM 1457 N N . SER A 1 183 ? -20.877 -6.130 -3.249 1.00 66.06 183 SER A N 1
ATOM 1458 C CA . SER A 1 183 ? -21.893 -7.150 -3.532 1.00 66.06 183 SER A CA 1
ATOM 1459 C C . SER A 1 183 ? -21.314 -8.493 -4.005 1.00 66.06 183 SER A C 1
ATOM 1461 O O . SER A 1 183 ? -21.959 -9.533 -3.869 1.00 66.06 183 SER A O 1
ATOM 1463 N N . LEU A 1 184 ? -20.091 -8.475 -4.549 1.00 59.94 184 LEU A N 1
ATOM 1464 C CA . LEU A 1 184 ? -19.348 -9.666 -4.955 1.00 59.94 184 LEU A CA 1
ATOM 1465 C C . LEU A 1 184 ? -18.477 -10.212 -3.826 1.00 59.94 184 LEU A C 1
ATOM 1467 O O . LEU A 1 184 ? -18.352 -11.425 -3.706 1.00 59.94 184 LEU A O 1
ATOM 1471 N N . THR A 1 185 ? -17.855 -9.335 -3.035 1.00 48.50 185 THR A N 1
ATOM 1472 C CA . THR A 1 185 ? -16.771 -9.724 -2.123 1.00 48.50 185 THR A CA 1
ATOM 1473 C C . THR A 1 185 ? -17.202 -9.920 -0.682 1.00 48.50 185 THR A C 1
ATOM 1475 O O . THR A 1 185 ? -16.578 -10.706 0.028 1.00 48.50 185 THR A O 1
ATOM 1478 N N . THR A 1 186 ? -18.216 -9.179 -0.236 1.00 45.75 186 THR A N 1
ATOM 1479 C CA . THR A 1 186 ? -18.468 -8.977 1.194 1.00 45.75 186 THR A CA 1
ATOM 1480 C C . THR A 1 186 ? -19.826 -9.527 1.613 1.00 45.75 186 THR A C 1
ATOM 1482 O O . THR A 1 186 ? -19.896 -10.217 2.626 1.00 45.75 186 THR A O 1
ATOM 1485 N N . CYS A 1 187 ? -20.889 -9.281 0.836 1.00 49.50 187 CYS A N 1
ATOM 1486 C CA . CYS A 1 187 ? -22.215 -9.895 1.025 1.00 49.50 187 CYS A CA 1
ATOM 1487 C C . CYS A 1 187 ? -23.233 -9.431 -0.022 1.00 49.50 187 CYS A C 1
ATOM 1489 O O . CYS A 1 187 ? -23.006 -8.498 -0.781 1.00 49.50 187 CYS A O 1
ATOM 1491 N N . SER A 1 188 ? -24.406 -10.064 -0.023 1.00 57.06 188 SER A N 1
ATOM 1492 C CA . SER A 1 188 ? -25.508 -9.763 -0.936 1.00 57.06 188 SER A CA 1
ATOM 1493 C C . SER A 1 188 ? -26.151 -8.405 -0.643 1.00 57.06 188 SER A C 1
ATOM 1495 O O . SER A 1 188 ? -26.828 -8.229 0.369 1.00 57.06 188 SER A O 1
ATOM 1497 N N . GLN A 1 189 ? -26.010 -7.453 -1.564 1.00 68.56 189 GLN A N 1
ATOM 1498 C CA . GLN A 1 189 ? -26.729 -6.180 -1.501 1.00 68.56 189 GLN A CA 1
ATOM 1499 C C . GLN A 1 189 ? -28.139 -6.367 -2.063 1.00 68.56 189 GLN A C 1
ATOM 1501 O O . GLN A 1 189 ? -28.337 -6.297 -3.277 1.00 68.56 189 GLN A O 1
ATOM 1506 N N . ILE A 1 190 ? -29.100 -6.695 -1.195 1.00 74.81 190 ILE A N 1
ATOM 1507 C CA . ILE A 1 190 ? -30.506 -6.911 -1.571 1.00 74.81 190 ILE A CA 1
ATOM 1508 C C . ILE A 1 190 ? -31.164 -5.566 -1.894 1.00 74.81 190 ILE A C 1
ATOM 1510 O O . ILE A 1 190 ? -30.975 -4.580 -1.185 1.00 74.81 190 ILE A O 1
ATOM 1514 N N . THR A 1 191 ? -31.957 -5.533 -2.960 1.00 84.12 191 THR A N 1
ATOM 1515 C CA . THR A 1 191 ? -32.606 -4.329 -3.480 1.00 84.12 191 THR A CA 1
ATOM 1516 C C . THR A 1 191 ? -34.122 -4.432 -3.375 1.00 84.12 191 THR A C 1
ATOM 1518 O O . THR A 1 191 ? -34.696 -5.527 -3.407 1.00 84.12 191 THR A O 1
ATOM 1521 N N . CYS A 1 192 ? -34.775 -3.275 -3.272 1.00 83.88 192 CYS A N 1
ATOM 1522 C CA . CYS A 1 192 ? -36.226 -3.179 -3.160 1.00 83.88 192 CYS A CA 1
ATOM 1523 C C . CYS A 1 192 ? -36.848 -2.578 -4.425 1.00 83.88 192 CYS A C 1
ATOM 1525 O O . CYS A 1 192 ? -36.303 -1.592 -4.928 1.00 83.88 192 CYS A O 1
ATOM 1527 N N . PRO A 1 193 ? -38.011 -3.065 -4.900 1.00 90.38 193 PRO A N 1
ATOM 1528 C CA . PRO A 1 193 ? -38.780 -2.363 -5.920 1.00 90.38 193 PRO A CA 1
ATOM 1529 C C . PRO A 1 193 ? -39.065 -0.921 -5.496 1.00 90.38 193 PRO A C 1
ATOM 1531 O O . PRO A 1 193 ?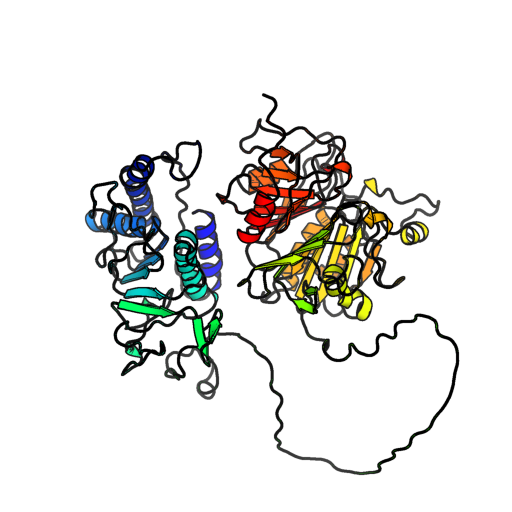 -39.508 -0.671 -4.376 1.00 90.38 193 PRO A O 1
ATOM 1534 N N . HIS A 1 194 ? -38.844 0.036 -6.396 1.00 88.50 194 HIS A N 1
ATOM 1535 C CA . HIS A 1 194 ? -38.956 1.460 -6.067 1.00 88.50 194 HIS A CA 1
ATOM 1536 C C . HIS A 1 194 ? -40.342 1.851 -5.522 1.00 88.50 194 HIS A C 1
ATOM 1538 O O . HIS A 1 194 ? -40.438 2.679 -4.622 1.00 88.50 194 HIS A O 1
ATOM 1544 N N . SER A 1 195 ? -41.408 1.223 -6.028 1.00 86.94 195 SER A N 1
ATOM 1545 C CA . SER A 1 195 ? -42.798 1.427 -5.592 1.00 86.94 195 SER A CA 1
ATOM 1546 C C . SER A 1 195 ? -43.102 0.924 -4.180 1.00 86.94 195 SER A C 1
ATOM 1548 O O . SER A 1 195 ? -44.159 1.232 -3.638 1.00 86.94 195 SER A O 1
ATOM 1550 N N . ASN A 1 196 ? -42.215 0.114 -3.605 1.00 83.31 196 ASN A N 1
ATOM 1551 C CA . ASN A 1 196 ? -42.432 -0.612 -2.357 1.00 83.31 196 ASN A CA 1
ATOM 1552 C C . ASN A 1 196 ? -41.626 -0.036 -1.191 1.00 83.31 196 ASN A C 1
ATOM 1554 O O . ASN A 1 196 ? -41.510 -0.674 -0.149 1.00 83.31 196 ASN A O 1
ATOM 1558 N N . ILE A 1 197 ? -41.080 1.164 -1.363 1.00 79.44 197 ILE A N 1
ATOM 1559 C CA . ILE A 1 197 ? -40.310 1.867 -0.343 1.00 79.44 197 ILE A CA 1
ATOM 1560 C C . ILE A 1 197 ? -41.221 2.894 0.314 1.00 79.44 197 ILE A C 1
ATOM 1562 O O . ILE A 1 197 ? -41.799 3.743 -0.367 1.00 79.44 197 ILE A O 1
ATOM 1566 N N . ASN A 1 198 ? -41.377 2.796 1.632 1.00 74.19 198 ASN A N 1
ATOM 1567 C CA . ASN A 1 198 ? -42.183 3.742 2.397 1.00 74.19 198 ASN A CA 1
ATOM 1568 C C . ASN A 1 198 ? -41.393 5.027 2.738 1.00 74.19 198 ASN A C 1
ATOM 1570 O O . ASN A 1 198 ? -40.216 5.175 2.406 1.00 74.19 198 ASN A O 1
ATOM 1574 N N . SER A 1 199 ? -42.042 5.971 3.425 1.00 69.25 199 SER A N 1
ATOM 1575 C CA . SER A 1 199 ? -41.430 7.239 3.857 1.00 69.25 199 SER A CA 1
ATOM 1576 C C . SER A 1 199 ? -40.237 7.077 4.807 1.00 69.25 199 SER A C 1
ATOM 1578 O O . SER A 1 199 ? -39.399 7.975 4.884 1.00 69.25 199 SER A O 1
ATOM 1580 N N . ASP A 1 200 ? -40.151 5.939 5.495 1.00 63.53 200 ASP A N 1
ATOM 1581 C CA . ASP A 1 200 ? -39.084 5.602 6.442 1.00 63.53 200 ASP A CA 1
ATOM 1582 C C . ASP A 1 200 ? -37.923 4.846 5.776 1.00 63.53 200 ASP A C 1
ATOM 1584 O O . ASP A 1 200 ? -36.977 4.443 6.448 1.00 63.53 200 ASP A O 1
ATOM 1588 N N . LEU A 1 201 ? -37.957 4.723 4.442 1.00 66.88 201 LEU A N 1
ATOM 1589 C CA . LEU A 1 201 ? -37.002 3.978 3.614 1.00 66.88 201 LEU A CA 1
ATOM 1590 C C . LEU A 1 201 ? -37.074 2.454 3.805 1.00 66.88 201 LEU A C 1
ATOM 1592 O O . LEU A 1 201 ? -36.187 1.730 3.354 1.00 66.88 201 LEU A O 1
ATOM 1596 N N . ASP A 1 202 ? -38.140 1.948 4.424 1.00 65.62 202 ASP A N 1
ATOM 1597 C CA . ASP A 1 202 ? -38.371 0.518 4.576 1.00 65.62 202 ASP A CA 1
ATOM 1598 C C . ASP A 1 202 ? -38.971 -0.105 3.320 1.00 65.62 202 ASP A C 1
ATOM 1600 O O . ASP A 1 202 ? -39.911 0.416 2.715 1.00 65.62 202 ASP A O 1
ATOM 1604 N N . CYS A 1 203 ? -38.431 -1.268 2.955 1.00 72.56 203 CYS A N 1
ATOM 1605 C CA . CYS A 1 203 ? -38.938 -2.071 1.856 1.00 72.56 203 CYS A CA 1
ATOM 1606 C C . CYS A 1 203 ? -40.101 -2.949 2.322 1.00 72.56 203 CYS A C 1
ATOM 1608 O O . CYS A 1 203 ? -39.907 -3.899 3.084 1.00 72.56 203 CYS A O 1
ATOM 1610 N N . ASN A 1 204 ? -41.299 -2.664 1.822 1.00 79.38 204 ASN A N 1
ATOM 1611 C CA . ASN A 1 204 ? -42.500 -3.436 2.096 1.00 79.38 204 ASN A CA 1
ATOM 1612 C C . ASN A 1 204 ? -42.993 -4.129 0.822 1.00 79.38 204 ASN A C 1
ATOM 1614 O O . ASN A 1 204 ? -43.681 -3.532 -0.011 1.00 79.38 204 ASN A O 1
ATOM 1618 N N . VAL A 1 205 ? -42.632 -5.401 0.668 1.00 72.75 205 VAL A N 1
ATOM 1619 C CA . VAL A 1 205 ? -43.057 -6.238 -0.461 1.00 72.75 205 VAL A CA 1
ATOM 1620 C C . VAL A 1 205 ? -44.052 -7.311 -0.009 1.00 72.75 205 VAL A C 1
ATOM 1622 O O . VAL A 1 205 ? -43.875 -7.873 1.073 1.00 72.75 205 VAL A O 1
ATOM 1625 N N . PRO A 1 206 ? -45.069 -7.646 -0.830 1.00 70.31 206 PRO A N 1
ATOM 1626 C CA . PRO A 1 206 ? -46.035 -8.700 -0.504 1.00 70.31 206 PRO A CA 1
ATOM 1627 C C . PRO A 1 206 ? -45.387 -10.083 -0.370 1.00 70.31 206 PRO A C 1
ATOM 1629 O O . PRO A 1 206 ? -45.797 -10.888 0.461 1.00 70.31 206 PRO A O 1
ATOM 1632 N N . ASP A 1 207 ? -44.367 -10.348 -1.190 1.00 72.50 207 ASP A N 1
ATOM 1633 C CA . ASP A 1 207 ? -43.556 -11.560 -1.155 1.00 72.50 207 ASP A CA 1
ATOM 1634 C C . ASP A 1 207 ? -42.106 -11.253 -1.567 1.00 72.50 207 ASP A C 1
ATOM 1636 O O . ASP A 1 207 ? -41.806 -10.281 -2.262 1.00 72.50 207 ASP A O 1
ATOM 1640 N N . ARG A 1 208 ? -41.181 -12.105 -1.135 1.00 66.12 208 ARG A N 1
ATOM 1641 C CA . ARG A 1 208 ? -39.732 -11.947 -1.291 1.00 66.12 208 ARG A CA 1
ATOM 1642 C C . ARG A 1 208 ? -39.244 -12.179 -2.711 1.00 66.12 208 ARG A C 1
ATOM 1644 O O . ARG A 1 208 ? -38.149 -11.738 -3.040 1.00 66.12 208 ARG A O 1
ATOM 1651 N N . THR A 1 209 ? -40.039 -12.836 -3.552 1.00 72.19 209 THR A N 1
ATOM 1652 C CA . THR A 1 209 ? -39.757 -12.982 -4.989 1.00 72.19 209 THR A CA 1
ATOM 1653 C C . THR A 1 209 ? -39.699 -11.636 -5.719 1.00 72.19 209 THR A C 1
ATOM 1655 O O . THR A 1 209 ? -39.104 -11.549 -6.794 1.00 72.19 209 THR A O 1
ATOM 1658 N N . HIS A 1 210 ? -40.257 -10.575 -5.125 1.00 75.69 210 HIS A N 1
ATOM 1659 C CA . HIS A 1 210 ? -40.164 -9.211 -5.640 1.00 75.69 210 HIS A CA 1
ATOM 1660 C C . HIS A 1 210 ? -38.820 -8.533 -5.353 1.00 75.69 210 HIS A C 1
ATOM 1662 O O . HIS A 1 210 ? -38.513 -7.527 -5.990 1.00 75.69 210 HIS A O 1
ATOM 1668 N N . LEU A 1 211 ? -38.02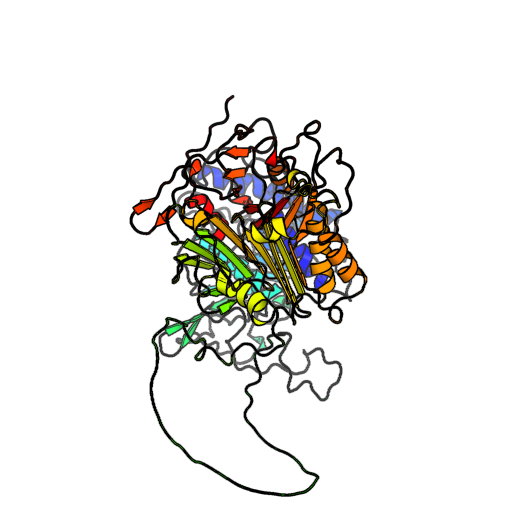0 -9.053 -4.419 1.00 80.50 211 LEU A N 1
ATOM 1669 C CA . LEU A 1 211 ? -36.694 -8.517 -4.115 1.00 80.50 211 LEU A CA 1
ATOM 1670 C C . LEU A 1 211 ? -35.691 -8.914 -5.200 1.00 80.50 211 LEU A C 1
ATOM 1672 O O . LEU A 1 211 ? -35.868 -9.911 -5.907 1.00 80.50 211 LEU A O 1
ATOM 1676 N N . SER A 1 212 ? -34.626 -8.130 -5.316 1.00 86.12 212 SER A N 1
ATOM 1677 C CA . SER A 1 212 ? -33.480 -8.469 -6.155 1.00 86.12 212 SER A CA 1
ATOM 1678 C C . SER A 1 212 ? -32.171 -8.234 -5.409 1.00 86.12 212 SER A C 1
ATOM 1680 O O . SER A 1 212 ? -32.171 -8.062 -4.191 1.00 86.12 212 SER A O 1
ATOM 1682 N N . SER A 1 213 ? -31.047 -8.274 -6.114 1.00 83.62 213 SER A N 1
ATOM 1683 C CA . SER A 1 213 ? -29.734 -7.970 -5.559 1.00 83.62 213 SER A CA 1
ATOM 1684 C C . SER A 1 213 ? -28.838 -7.309 -6.606 1.00 83.62 213 SER A C 1
ATOM 1686 O O . SER A 1 213 ? -29.049 -7.496 -7.802 1.00 83.62 213 SER A O 1
ATOM 1688 N N . ILE A 1 214 ? -27.837 -6.548 -6.161 1.00 81.94 214 ILE A N 1
ATOM 1689 C CA . ILE A 1 214 ? -26.695 -6.141 -6.994 1.00 81.94 214 ILE A CA 1
ATOM 1690 C C . ILE A 1 214 ? -25.686 -7.304 -7.056 1.00 81.94 214 ILE A C 1
ATOM 1692 O O . ILE A 1 214 ? -25.569 -8.083 -6.109 1.00 81.94 214 ILE A O 1
ATOM 1696 N N . GLY A 1 215 ? -24.947 -7.423 -8.161 1.00 73.94 215 GLY A N 1
ATOM 1697 C CA . GLY A 1 215 ? -23.821 -8.353 -8.277 1.00 73.94 215 GLY A CA 1
ATOM 1698 C C . GLY A 1 215 ? -24.229 -9.764 -8.675 1.00 73.94 215 GLY A C 1
ATOM 1699 O O . GLY A 1 215 ? -25.256 -9.965 -9.323 1.00 73.94 215 GLY A O 1
ATOM 1700 N N . TYR A 1 216 ? -23.410 -10.761 -8.323 1.00 64.00 216 TYR A N 1
ATOM 1701 C CA . TYR A 1 216 ? -23.522 -12.128 -8.850 1.00 64.00 216 TYR A CA 1
ATOM 1702 C C . TYR A 1 216 ? -24.931 -12.705 -8.698 1.00 64.00 216 TYR A C 1
ATOM 1704 O O . TYR A 1 216 ? -25.452 -13.276 -9.645 1.00 64.00 216 TYR A O 1
ATOM 1712 N N . LEU A 1 217 ? -25.596 -12.452 -7.570 1.00 69.12 217 LEU A N 1
ATOM 1713 C CA . LEU A 1 217 ? -26.907 -13.028 -7.274 1.00 69.12 217 LEU A CA 1
ATOM 1714 C C . LEU A 1 217 ? -28.072 -12.418 -8.066 1.00 69.12 217 LEU A C 1
ATOM 1716 O O . LEU A 1 217 ? -29.167 -12.971 -8.014 1.00 69.12 217 LEU A O 1
ATOM 1720 N N . ALA A 1 218 ? -27.889 -11.304 -8.778 1.00 80.75 218 ALA A N 1
ATOM 1721 C CA . ALA A 1 218 ? -28.997 -10.590 -9.423 1.00 80.75 218 ALA A CA 1
ATOM 1722 C C . ALA A 1 218 ? -29.800 -11.450 -10.423 1.00 80.75 218 ALA A C 1
ATOM 1724 O O . ALA A 1 218 ? -31.009 -11.264 -10.572 1.00 80.75 218 ALA A O 1
ATOM 1725 N N . ASP A 1 219 ? -29.149 -12.406 -11.091 1.00 74.88 219 ASP A N 1
ATOM 1726 C CA . ASP A 1 219 ? -29.798 -13.336 -12.023 1.00 74.88 219 ASP A CA 1
ATOM 1727 C C . ASP A 1 219 ? -30.545 -14.484 -11.320 1.00 74.88 219 ASP A C 1
ATOM 1729 O O . ASP A 1 219 ? -31.505 -15.011 -11.886 1.00 74.88 219 ASP A O 1
ATOM 1733 N N . LEU A 1 220 ? -30.170 -14.818 -10.079 1.00 73.00 220 LEU A N 1
ATOM 1734 C CA . LEU A 1 220 ? -30.838 -15.817 -9.237 1.00 73.00 220 LEU A CA 1
ATOM 1735 C C . LEU A 1 220 ? -32.121 -15.286 -8.592 1.00 73.00 220 LEU A C 1
ATOM 1737 O O . LEU A 1 220 ? -33.031 -16.064 -8.293 1.00 73.00 220 LEU A O 1
ATOM 1741 N N . TYR A 1 221 ? -32.208 -13.976 -8.362 1.00 75.25 221 TYR A N 1
ATOM 1742 C CA . TYR A 1 221 ? -33.447 -13.344 -7.917 1.00 75.25 221 TYR A CA 1
ATOM 1743 C C . TYR A 1 221 ? -34.426 -13.195 -9.082 1.00 75.25 221 TYR A C 1
ATOM 1745 O O . TYR A 1 221 ? -34.022 -13.032 -10.231 1.00 75.25 221 TYR A O 1
ATOM 1753 N N . SER A 1 222 ? -35.726 -13.206 -8.783 1.00 81.75 222 SER A N 1
ATOM 1754 C CA . SER A 1 222 ? -36.803 -12.959 -9.754 1.00 81.75 222 SER A CA 1
ATOM 1755 C C . SER A 1 222 ? -37.213 -11.487 -9.855 1.00 81.75 222 SER A C 1
ATOM 1757 O O . SER A 1 222 ? -37.913 -11.125 -10.798 1.00 81.75 222 SER A O 1
ATOM 1759 N N . GLY A 1 223 ? -36.787 -10.629 -8.919 1.00 85.00 223 GLY A N 1
ATOM 1760 C CA . GLY A 1 223 ? -37.098 -9.200 -8.937 1.00 85.00 223 GLY A CA 1
ATOM 1761 C C . GLY A 1 223 ? -36.500 -8.497 -10.158 1.00 85.00 223 GLY A C 1
ATOM 1762 O O . GLY A 1 223 ? -35.307 -8.614 -10.440 1.00 85.00 223 GLY A O 1
ATOM 1763 N N . ARG A 1 224 ? -37.330 -7.771 -10.909 1.00 92.69 224 ARG A N 1
ATOM 1764 C CA . ARG A 1 224 ? -36.956 -7.066 -12.148 1.00 92.69 224 ARG A CA 1
ATOM 1765 C C . ARG A 1 224 ? -37.527 -5.649 -12.165 1.00 92.69 224 ARG A C 1
ATOM 1767 O O . ARG A 1 224 ? -38.362 -5.307 -11.328 1.00 92.69 224 ARG A O 1
ATOM 1774 N N . GLY A 1 225 ? -37.090 -4.855 -13.139 1.00 93.62 225 GLY A N 1
ATOM 1775 C CA . GLY A 1 225 ? -37.481 -3.457 -13.298 1.00 93.62 225 GLY A CA 1
ATOM 1776 C C . GLY A 1 225 ? -36.751 -2.536 -12.324 1.00 93.62 225 GLY A C 1
ATOM 1777 O O . GLY A 1 225 ? -35.627 -2.823 -11.909 1.00 93.62 225 GLY A O 1
ATOM 1778 N N . LYS A 1 226 ? -37.403 -1.432 -11.957 1.00 94.75 226 LYS A N 1
ATOM 1779 C CA . LYS A 1 226 ? -36.811 -0.368 -11.148 1.00 94.75 226 LYS A CA 1
ATOM 1780 C C . LYS A 1 226 ? -36.719 -0.723 -9.668 1.00 94.75 226 LYS A C 1
ATOM 1782 O O . LYS A 1 226 ? -37.731 -0.859 -8.975 1.00 94.75 226 LYS A O 1
ATOM 1787 N N . HIS A 1 227 ? -35.496 -0.790 -9.171 1.00 93.56 227 HIS A N 1
ATOM 1788 C CA . HIS A 1 227 ? -35.159 -1.056 -7.781 1.00 93.56 227 HIS A CA 1
ATOM 1789 C C . HIS A 1 227 ? -34.356 0.095 -7.181 1.00 93.56 227 HIS A C 1
ATOM 1791 O O . HIS A 1 227 ? -33.782 0.918 -7.889 1.00 93.56 227 HIS A O 1
ATOM 1797 N N . VAL A 1 228 ? -34.317 0.166 -5.858 1.00 87.50 228 VAL A N 1
ATOM 1798 C CA . VAL A 1 228 ? -33.527 1.142 -5.110 1.00 87.50 228 VAL A CA 1
ATOM 1799 C C . VAL A 1 228 ? -32.786 0.440 -3.984 1.00 87.50 228 VAL A C 1
ATOM 1801 O O . VAL A 1 228 ? -33.255 -0.561 -3.432 1.00 87.50 228 VAL A O 1
ATOM 1804 N N . ILE A 1 229 ? -31.634 1.004 -3.642 1.00 80.75 229 ILE A N 1
ATOM 1805 C CA . ILE A 1 229 ? -30.888 0.680 -2.434 1.00 80.75 229 ILE A CA 1
ATOM 1806 C C . ILE A 1 229 ? -30.411 1.972 -1.761 1.00 80.75 229 ILE A C 1
ATOM 1808 O O . ILE A 1 229 ? -29.999 2.921 -2.433 1.00 80.75 229 ILE A O 1
ATOM 1812 N N . TYR A 1 230 ? -30.474 2.003 -0.432 1.00 73.31 230 TYR A N 1
ATOM 1813 C CA . TYR A 1 230 ? -29.917 3.071 0.399 1.00 73.31 230 TYR A CA 1
ATOM 1814 C C . TYR A 1 230 ? -28.672 2.541 1.105 1.00 73.31 230 TYR A C 1
ATOM 1816 O O . TYR A 1 230 ? -28.692 1.428 1.623 1.00 73.31 230 TYR A O 1
ATOM 1824 N N . LEU A 1 231 ? -27.601 3.334 1.137 1.00 63.31 231 LEU A N 1
ATOM 1825 C CA . LEU A 1 231 ? -26.343 2.953 1.799 1.00 63.31 231 LEU A CA 1
ATOM 1826 C C . LEU A 1 231 ? -26.296 3.349 3.297 1.00 63.31 231 LEU A C 1
ATOM 1828 O O . LEU A 1 231 ? -25.252 3.239 3.934 1.00 63.31 231 LEU A O 1
ATOM 1832 N N . TYR A 1 232 ? -27.409 3.854 3.849 1.00 59.28 232 TYR A N 1
ATOM 1833 C CA . TYR A 1 232 ? -27.557 4.338 5.232 1.00 59.28 232 TYR A CA 1
ATOM 1834 C C . TYR A 1 232 ? -28.985 4.078 5.748 1.00 59.28 232 TYR A C 1
ATOM 1836 O O . TYR A 1 232 ? -29.933 4.043 4.963 1.00 59.28 232 TYR A O 1
ATOM 1844 N N . ARG A 1 233 ? -29.145 3.973 7.074 1.00 51.50 233 ARG A N 1
ATOM 1845 C CA . ARG A 1 233 ? -30.423 3.871 7.802 1.00 51.50 233 ARG A CA 1
ATOM 1846 C C . ARG A 1 233 ? -30.686 5.145 8.610 1.00 51.50 233 ARG A C 1
ATOM 1848 O O . ARG A 1 233 ? -29.746 5.814 9.030 1.00 51.50 233 ARG A O 1
ATOM 1855 N N . LYS A 1 234 ? -31.953 5.488 8.870 1.00 50.41 234 LYS A N 1
ATOM 1856 C CA . LYS A 1 234 ? -32.321 6.452 9.921 1.00 50.41 234 LYS A CA 1
ATOM 1857 C C . LYS A 1 234 ? -32.683 5.718 11.212 1.00 50.41 234 LYS A C 1
ATOM 1859 O O . LYS A 1 234 ? -33.681 5.008 11.247 1.00 50.41 234 LYS A O 1
ATOM 1864 N N . GLU A 1 235 ? -31.924 5.942 12.278 1.00 54.84 235 GLU A N 1
ATOM 1865 C CA . GLU A 1 235 ? -32.265 5.492 13.631 1.00 54.84 235 GLU A CA 1
ATOM 1866 C C . GLU A 1 235 ? -32.464 6.710 14.532 1.00 54.84 235 GLU A C 1
ATOM 1868 O O . GLU A 1 235 ? -31.591 7.571 14.623 1.00 54.84 235 GLU A O 1
ATOM 1873 N N . ASN A 1 236 ? -33.640 6.830 15.161 1.00 52.31 236 ASN A N 1
ATOM 1874 C CA . ASN A 1 236 ? -33.995 7.957 16.040 1.00 52.31 236 ASN A CA 1
ATOM 1875 C C . ASN A 1 236 ? -33.731 9.351 15.423 1.00 52.31 236 ASN A C 1
ATOM 1877 O O . ASN A 1 236 ? -33.349 10.292 16.115 1.00 52.31 236 ASN A O 1
ATOM 1881 N N . GLY A 1 237 ? -33.913 9.491 14.105 1.00 54.16 237 GLY A N 1
ATOM 1882 C CA . GLY A 1 237 ? -33.671 10.740 13.371 1.00 54.16 237 GLY A CA 1
ATOM 1883 C C . GLY A 1 237 ? -32.216 10.991 12.945 1.00 54.16 237 GLY A C 1
ATOM 1884 O O . GLY A 1 237 ? -31.972 11.968 12.237 1.00 54.16 237 GLY A O 1
ATOM 1885 N N . GLN A 1 238 ? -31.263 10.119 13.296 1.00 46.50 238 GLN A N 1
ATOM 1886 C CA . GLN A 1 238 ? -29.859 10.192 12.869 1.00 46.50 238 GLN A CA 1
ATOM 1887 C C . GLN A 1 238 ? -29.555 9.199 11.739 1.00 46.50 238 GLN A C 1
ATOM 1889 O O . GLN A 1 238 ? -30.077 8.087 11.724 1.00 46.50 238 GLN A O 1
ATOM 1894 N N . LYS A 1 239 ? -28.710 9.600 10.776 1.00 52.72 239 LYS A N 1
ATOM 1895 C CA . LYS A 1 239 ? -28.218 8.708 9.714 1.00 52.72 239 LYS A CA 1
ATOM 1896 C C . LYS A 1 239 ? -27.125 7.793 10.283 1.00 52.72 239 LYS A C 1
ATOM 1898 O O . LYS A 1 239 ? -26.080 8.286 10.693 1.00 52.72 239 LYS A O 1
ATOM 1903 N N . VAL A 1 240 ? -27.355 6.487 10.267 1.00 50.22 240 VAL A N 1
ATOM 1904 C CA . VAL A 1 240 ? -26.402 5.436 10.644 1.00 50.22 240 VAL A CA 1
ATOM 1905 C C . VAL A 1 240 ? -25.965 4.718 9.367 1.00 50.22 240 VAL A C 1
ATOM 1907 O O . VAL A 1 240 ? -26.804 4.342 8.551 1.00 50.22 240 VAL A O 1
ATOM 1910 N N . SER A 1 241 ? -24.656 4.576 9.144 1.00 47.91 241 SER A N 1
ATOM 1911 C CA . SER A 1 241 ? -24.128 3.792 8.016 1.00 47.91 241 SER A CA 1
ATOM 1912 C C . SER A 1 241 ? -24.581 2.348 8.156 1.00 47.91 241 SER A C 1
ATOM 1914 O O . SER A 1 241 ? -24.380 1.758 9.213 1.00 47.91 241 SER A O 1
ATOM 1916 N N . THR A 1 242 ? -25.161 1.759 7.108 1.00 47.38 242 THR A N 1
ATOM 1917 C CA . THR A 1 242 ? -25.594 0.351 7.159 1.00 47.38 242 THR A CA 1
ATOM 1918 C C . THR A 1 242 ? -24.420 -0.629 7.172 1.00 47.38 242 THR A C 1
ATOM 1920 O O . THR A 1 242 ? -24.640 -1.836 7.157 1.00 47.38 242 THR A O 1
ATOM 1923 N N . GLY A 1 243 ? -23.176 -0.134 7.182 1.00 43.78 243 GLY A N 1
ATOM 1924 C CA . GLY A 1 243 ? -21.989 -0.964 7.039 1.00 43.78 243 GLY A CA 1
ATOM 1925 C C . GLY A 1 243 ? -22.019 -1.778 5.744 1.00 43.78 243 GLY A C 1
ATOM 1926 O O . GLY A 1 243 ? -22.906 -1.638 4.898 1.00 43.78 243 GLY A O 1
ATOM 1927 N N . ASN A 1 244 ? -21.018 -2.640 5.577 1.00 44.31 244 ASN A N 1
ATOM 1928 C CA . ASN A 1 244 ? -20.864 -3.413 4.352 1.00 44.31 244 ASN A CA 1
ATOM 1929 C C . ASN A 1 244 ? -21.879 -4.545 4.183 1.00 44.31 244 ASN A C 1
ATOM 1931 O O . ASN A 1 244 ? -21.897 -5.083 3.087 1.00 44.31 244 ASN A O 1
ATOM 1935 N N . CYS A 1 245 ? -22.721 -4.884 5.173 1.00 44.31 245 CYS A N 1
ATOM 1936 C CA . CYS A 1 245 ? -23.726 -5.944 5.049 1.00 44.31 245 CYS A CA 1
ATOM 1937 C C . CYS A 1 245 ? -25.059 -5.619 5.716 1.00 44.31 245 CYS A C 1
ATOM 1939 O O . CYS A 1 245 ? -25.113 -5.115 6.829 1.00 44.31 245 CYS A O 1
ATOM 1941 N N . THR A 1 246 ? -26.127 -5.957 4.993 1.00 39.38 246 THR A N 1
ATOM 1942 C CA . THR A 1 246 ? -27.550 -5.712 5.255 1.00 39.38 246 THR A CA 1
ATOM 1943 C C . THR A 1 246 ? -27.963 -5.696 6.731 1.00 39.38 246 THR A C 1
ATOM 1945 O O . THR A 1 246 ? -28.225 -6.743 7.320 1.00 39.38 246 THR A O 1
ATOM 1948 N N . GLU A 1 247 ? -28.209 -4.500 7.261 1.00 37.38 247 GLU A N 1
ATOM 1949 C CA . GLU A 1 247 ? -29.194 -4.280 8.331 1.00 37.38 247 GLU A CA 1
ATOM 1950 C C . GLU A 1 247 ? -30.581 -3.910 7.763 1.00 37.38 247 GLU A C 1
ATOM 1952 O O . GLU A 1 247 ? -31.436 -3.341 8.438 1.00 37.38 247 GLU A O 1
ATOM 1957 N N . TYR A 1 248 ? -30.834 -4.269 6.500 1.00 35.16 248 TYR A N 1
ATOM 1958 C CA . TYR A 1 248 ? -32.163 -4.228 5.908 1.00 35.16 248 TYR A CA 1
ATOM 1959 C C . TYR A 1 248 ? -32.749 -5.639 5.833 1.00 35.16 248 TYR A C 1
ATOM 1961 O O . TYR A 1 248 ? -32.262 -6.494 5.099 1.00 35.16 248 TYR A O 1
ATOM 1969 N N . LEU A 1 249 ? -33.867 -5.793 6.554 1.00 36.53 249 LEU A N 1
ATOM 1970 C CA . LEU A 1 249 ? -34.892 -6.838 6.471 1.00 36.53 249 LEU A CA 1
ATOM 1971 C C . LEU A 1 249 ? -34.738 -8.039 7.425 1.00 36.53 249 LEU A C 1
ATOM 1973 O O . LEU A 1 249 ? -34.027 -9.007 7.173 1.00 36.53 249 LEU A O 1
ATOM 1977 N N . LYS A 1 250 ? -35.563 -8.030 8.485 1.00 31.92 250 LYS A N 1
ATOM 1978 C CA . LYS A 1 250 ? -35.949 -9.190 9.317 1.00 31.92 250 LYS A CA 1
ATOM 1979 C C . LYS A 1 250 ? -36.697 -10.251 8.488 1.00 31.92 250 LYS A C 1
ATOM 1981 O O . LYS A 1 250 ? -37.887 -10.489 8.675 1.00 31.92 250 LYS A O 1
ATOM 1986 N N . VAL A 1 251 ? -36.029 -10.863 7.518 1.00 32.69 251 VAL A N 1
ATOM 1987 C CA . VAL A 1 251 ? -36.657 -11.659 6.459 1.00 32.69 251 VAL A CA 1
ATOM 1988 C C . VAL A 1 251 ? -35.962 -13.033 6.403 1.00 32.69 251 VAL A C 1
ATOM 1990 O O . VAL A 1 251 ? -35.090 -13.298 5.589 1.00 32.69 251 VAL A O 1
ATOM 1993 N N . ASN A 1 252 ? -36.410 -13.980 7.247 1.00 32.53 252 ASN A N 1
ATOM 1994 C CA . ASN A 1 252 ? -35.976 -15.400 7.306 1.00 32.53 252 ASN A CA 1
ATOM 1995 C C . ASN A 1 252 ? -36.182 -16.191 5.994 1.00 32.53 252 ASN A C 1
ATOM 1997 O O . ASN A 1 252 ? -37.314 -16.582 5.713 1.00 32.53 252 ASN A O 1
ATOM 2001 N N . LEU A 1 253 ? -35.151 -16.371 5.158 1.00 31.19 253 LEU A N 1
ATOM 2002 C CA . LEU A 1 253 ? -35.263 -17.039 3.842 1.00 31.19 253 LEU A CA 1
ATOM 2003 C C . LEU A 1 253 ? -35.481 -18.570 3.953 1.00 31.19 253 LEU A C 1
ATOM 2005 O O . LEU A 1 253 ? -35.051 -19.168 4.947 1.00 31.19 253 LEU A O 1
ATOM 2009 N N . PRO A 1 254 ? -36.118 -19.223 2.950 1.00 33.16 254 PRO A N 1
ATOM 2010 C CA . PRO A 1 254 ? -36.421 -20.656 2.982 1.00 33.16 254 PRO A CA 1
ATOM 2011 C C . PRO A 1 254 ? -35.171 -21.548 2.993 1.00 33.16 254 PRO A C 1
ATOM 2013 O O . PRO A 1 254 ? -34.192 -21.302 2.286 1.00 33.16 254 PRO A O 1
ATOM 2016 N N . VAL A 1 255 ? -35.256 -22.648 3.746 1.00 33.50 255 VAL A N 1
ATOM 2017 C CA . VAL A 1 255 ? -34.181 -23.625 4.017 1.00 33.50 255 VAL A CA 1
ATOM 2018 C C . VAL A 1 255 ? -33.554 -24.220 2.747 1.00 33.50 255 VAL A C 1
ATOM 2020 O O . VAL A 1 255 ? -32.360 -24.495 2.727 1.00 33.50 255 VAL A O 1
ATOM 2023 N N . LYS A 1 256 ? -34.326 -24.350 1.661 1.00 32.91 256 LYS A N 1
ATOM 2024 C CA . LYS A 1 256 ? -33.918 -25.022 0.413 1.00 32.91 256 LYS A CA 1
ATOM 2025 C C . LYS A 1 256 ? -32.751 -24.382 -0.359 1.00 32.91 256 LYS A C 1
ATOM 2027 O O . LYS A 1 256 ? -32.274 -24.987 -1.307 1.00 32.91 256 LYS A O 1
ATOM 2032 N N . HIS A 1 257 ? -32.319 -23.168 -0.013 1.00 34.75 257 HIS A N 1
ATOM 2033 C CA . HIS A 1 257 ? -31.204 -22.472 -0.683 1.00 34.75 257 HIS A CA 1
ATOM 2034 C C . HIS A 1 257 ? -29.953 -22.369 0.221 1.00 34.75 257 HIS A C 1
ATOM 2036 O O . HIS A 1 257 ? -29.102 -21.509 0.010 1.00 34.75 257 HIS A O 1
ATOM 2042 N N . ARG A 1 258 ? -29.854 -23.209 1.263 1.00 40.28 258 ARG A N 1
ATOM 2043 C CA . ARG A 1 258 ? -28.687 -23.306 2.157 1.00 40.28 258 ARG A CA 1
ATOM 2044 C C . ARG A 1 258 ? -27.863 -24.540 1.774 1.00 40.28 258 ARG A C 1
ATOM 2046 O O . ARG A 1 258 ? -28.428 -25.621 1.646 1.00 40.28 258 ARG A O 1
ATOM 2053 N N . ILE A 1 259 ? -26.546 -24.397 1.611 1.00 34.75 259 ILE A N 1
ATOM 2054 C CA . ILE A 1 259 ? -25.638 -25.546 1.465 1.00 34.75 259 ILE A CA 1
ATOM 2055 C C . ILE A 1 259 ? -25.314 -26.043 2.882 1.00 34.75 259 ILE A C 1
ATOM 2057 O O . ILE A 1 259 ? -24.621 -25.359 3.631 1.00 34.75 259 ILE A O 1
ATOM 2061 N N . CYS A 1 260 ? -25.859 -27.200 3.269 1.00 38.91 260 CYS A N 1
ATOM 2062 C CA . CYS A 1 260 ? -25.638 -27.841 4.571 1.00 38.91 260 CYS A CA 1
ATOM 2063 C C . CYS A 1 260 ? -25.053 -29.251 4.358 1.00 38.91 260 CYS A C 1
ATOM 2065 O O . CYS A 1 260 ? -25.480 -29.953 3.446 1.00 38.91 260 CYS A O 1
ATOM 2067 N N . LEU A 1 261 ? -24.126 -29.687 5.221 1.00 36.34 261 LEU A N 1
ATOM 2068 C CA . LEU A 1 261 ? -23.614 -31.070 5.231 1.00 36.34 261 LEU A CA 1
ATOM 2069 C C . LEU A 1 261 ? -24.591 -32.067 5.893 1.00 36.34 261 LEU A C 1
ATOM 2071 O O . LEU A 1 261 ? -24.457 -33.265 5.677 1.00 36.34 261 LEU A O 1
ATOM 2075 N N . ASP A 1 262 ? -25.575 -31.583 6.665 1.00 40.50 262 ASP A N 1
ATOM 2076 C CA . ASP A 1 262 ? -26.624 -32.393 7.304 1.00 40.50 262 ASP A CA 1
ATOM 2077 C C . ASP A 1 262 ? -27.923 -31.573 7.498 1.00 40.50 262 ASP A C 1
ATOM 2079 O O . ASP A 1 262 ? -27.881 -30.355 7.711 1.00 40.50 262 ASP A O 1
ATOM 2083 N N . THR A 1 263 ? -29.088 -32.224 7.407 1.00 40.56 263 THR A N 1
ATOM 2084 C CA . THR A 1 263 ? -30.423 -31.603 7.307 1.00 40.56 263 THR A CA 1
ATOM 2085 C C . THR A 1 263 ? -30.960 -31.043 8.625 1.00 40.56 263 THR A C 1
ATOM 2087 O O . THR A 1 263 ? -31.826 -30.168 8.611 1.00 40.56 263 THR A O 1
ATOM 2090 N N . ASN A 1 264 ? -30.450 -31.507 9.767 1.00 42.84 264 ASN A N 1
ATOM 2091 C CA . ASN A 1 264 ? -31.052 -31.223 11.076 1.00 42.84 264 ASN A CA 1
ATOM 2092 C C . ASN A 1 264 ? -30.603 -29.899 11.733 1.00 42.84 264 ASN A C 1
ATOM 2094 O O . ASN A 1 264 ? -31.186 -29.501 12.740 1.00 42.84 264 ASN A O 1
ATOM 2098 N N . ASP A 1 265 ? -29.627 -29.180 11.163 1.00 44.16 265 ASP A N 1
ATOM 2099 C CA . ASP A 1 265 ? -29.060 -27.944 11.749 1.00 44.16 265 ASP A CA 1
ATOM 2100 C C . ASP A 1 265 ? -29.312 -26.676 10.897 1.00 44.16 265 ASP A C 1
ATOM 2102 O O . ASP A 1 265 ? -28.933 -25.558 11.255 1.00 44.16 265 ASP A O 1
ATOM 2106 N N . CYS A 1 266 ? -30.001 -26.801 9.754 1.00 40.28 266 CYS A N 1
ATOM 2107 C CA . CYS A 1 266 ? -30.129 -25.686 8.808 1.00 40.28 266 CYS A CA 1
ATOM 2108 C C . CYS A 1 266 ? -30.988 -24.516 9.327 1.00 40.28 266 CYS A C 1
ATOM 2110 O O . CYS A 1 266 ? -30.884 -23.424 8.779 1.00 40.28 266 CYS A O 1
ATOM 2112 N N . GLY A 1 267 ? -31.818 -24.695 10.363 1.00 36.31 267 GLY A N 1
ATOM 2113 C CA . GLY A 1 267 ? -32.696 -23.645 10.907 1.00 36.31 267 GLY A CA 1
ATOM 2114 C C . GLY A 1 267 ? -31.996 -22.580 11.766 1.00 36.31 267 GLY A C 1
ATOM 2115 O O . GLY A 1 267 ? -32.600 -21.545 12.038 1.00 36.31 267 GLY A O 1
ATOM 2116 N N . LYS A 1 268 ? -30.740 -22.814 12.184 1.00 39.47 268 LYS A N 1
ATOM 2117 C CA . LYS A 1 268 ? -30.023 -21.978 13.171 1.00 39.47 268 LYS A CA 1
ATOM 2118 C C . LYS A 1 268 ? -28.768 -21.265 12.648 1.00 39.47 268 LYS A C 1
ATOM 2120 O O . LYS A 1 268 ? -28.153 -20.525 13.409 1.00 39.47 268 LYS A O 1
ATOM 2125 N N . LYS A 1 269 ? -28.389 -21.438 11.376 1.00 32.75 269 LYS A N 1
ATOM 2126 C CA . LYS A 1 269 ? -27.182 -20.813 10.792 1.00 32.75 269 LYS A CA 1
ATOM 2127 C C . LYS A 1 269 ? -27.508 -19.656 9.828 1.00 32.75 269 LYS A C 1
ATOM 2129 O O . LYS A 1 269 ? -28.495 -19.768 9.092 1.00 32.75 269 LYS A O 1
ATOM 2134 N N . PRO A 1 270 ? -26.731 -18.553 9.825 1.00 31.30 270 PRO A N 1
ATOM 2135 C CA . PRO A 1 270 ? -26.851 -17.480 8.835 1.00 31.30 270 PRO A CA 1
ATOM 2136 C C . PRO A 1 270 ? -26.364 -17.933 7.445 1.00 31.30 270 PRO A C 1
ATOM 2138 O O . PRO A 1 270 ? -25.550 -18.849 7.330 1.00 31.30 270 PRO A O 1
ATOM 2141 N N . TYR A 1 271 ? -26.892 -17.310 6.384 1.00 35.09 271 TYR A N 1
ATOM 2142 C CA . TYR A 1 271 ? -26.388 -17.475 5.011 1.00 35.09 271 TYR A CA 1
ATOM 2143 C C . TYR A 1 271 ? -24.967 -16.919 4.938 1.00 35.09 271 TYR A C 1
ATOM 2145 O O . TYR A 1 271 ? -24.744 -15.889 5.558 1.00 35.09 271 TYR A O 1
ATOM 2153 N N . LEU A 1 272 ? -24.061 -17.596 4.213 1.00 32.38 272 LEU A N 1
ATOM 2154 C CA . LEU A 1 272 ? -22.628 -17.281 4.051 1.00 32.38 272 LEU A CA 1
ATOM 2155 C C . LEU A 1 272 ? -22.274 -15.809 4.324 1.00 32.38 272 LEU A C 1
ATOM 2157 O O . LEU A 1 272 ? -22.206 -14.966 3.437 1.00 32.38 272 LEU A O 1
ATOM 2161 N N . SER A 1 273 ? -22.035 -15.560 5.603 1.00 26.56 273 SER A N 1
ATOM 2162 C CA . SER A 1 273 ? -21.313 -14.444 6.170 1.00 26.56 273 SER A CA 1
ATOM 2163 C C . SER A 1 273 ? -20.578 -15.077 7.340 1.00 26.56 273 SER A C 1
ATOM 2165 O O . SER A 1 273 ? -21.169 -15.293 8.400 1.00 26.56 273 SER A O 1
ATOM 2167 N N . GLU A 1 274 ? -19.302 -15.411 7.183 1.00 26.48 274 GLU A N 1
ATOM 2168 C CA . GLU A 1 274 ? -18.451 -15.522 8.369 1.00 26.48 274 GLU A CA 1
ATOM 2169 C C . GLU A 1 274 ? -18.137 -14.101 8.857 1.00 26.48 274 GLU A C 1
ATOM 2171 O O . GLU A 1 274 ? -17.018 -13.608 8.809 1.00 26.48 274 GLU A O 1
ATOM 2176 N N . CYS A 1 275 ? -19.186 -13.421 9.326 1.00 23.41 275 CYS A N 1
ATOM 2177 C CA . CYS A 1 275 ? -19.085 -12.377 10.324 1.00 23.41 275 CYS A CA 1
ATOM 2178 C C . CYS A 1 275 ? -19.140 -13.085 11.679 1.00 23.41 275 CYS A C 1
ATOM 2180 O O . CYS A 1 275 ? -20.218 -13.306 12.231 1.00 23.41 275 CYS A O 1
ATOM 2182 N N . HIS A 1 276 ? -17.989 -13.463 12.231 1.00 24.36 276 HIS A N 1
ATOM 2183 C CA . HIS A 1 276 ? -17.929 -13.773 13.654 1.00 24.36 276 HIS A CA 1
ATOM 2184 C C . HIS A 1 276 ? -17.880 -12.458 14.441 1.00 24.36 276 HIS A C 1
ATOM 2186 O O . HIS A 1 276 ? -16.830 -11.842 14.591 1.00 24.36 276 HIS A O 1
ATOM 2192 N N . MET A 1 277 ? -19.039 -12.033 14.949 1.00 26.05 277 MET A N 1
ATOM 2193 C CA . MET A 1 277 ? -19.138 -11.092 16.067 1.00 26.05 277 MET A CA 1
ATOM 2194 C C . MET A 1 277 ? -19.407 -11.845 17.387 1.00 26.05 277 MET A C 1
ATOM 2196 O O . MET A 1 277 ? -19.790 -13.018 17.367 1.00 26.05 277 MET A O 1
ATOM 2200 N N . PRO A 1 278 ? -19.105 -11.218 18.539 1.00 26.53 278 PRO A N 1
ATOM 2201 C CA . PRO A 1 278 ? -18.599 -11.896 19.725 1.00 26.53 278 PRO A CA 1
ATOM 2202 C C . PRO A 1 278 ? -19.687 -12.528 20.592 1.00 26.53 278 PRO A C 1
ATOM 2204 O O . PRO A 1 278 ? -20.813 -12.044 20.685 1.00 26.53 278 PRO A O 1
ATOM 2207 N N . CYS A 1 279 ? -19.289 -13.577 21.312 1.00 23.48 279 CYS A N 1
ATOM 2208 C CA . CYS A 1 279 ? -20.059 -14.199 22.378 1.00 23.48 279 CYS A CA 1
ATOM 2209 C C . CYS A 1 279 ? -20.507 -13.161 23.421 1.00 23.48 279 CYS A C 1
ATOM 2211 O O . CYS A 1 279 ? -19.720 -12.732 24.267 1.00 23.48 279 CYS A O 1
ATOM 2213 N N . THR A 1 280 ? -21.790 -12.811 23.416 1.00 27.80 280 THR A N 1
ATOM 2214 C CA . THR A 1 280 ? -22.468 -12.230 24.575 1.00 27.80 280 THR A CA 1
ATOM 2215 C C . THR A 1 280 ? -22.754 -13.360 25.559 1.00 27.80 280 THR A C 1
ATOM 2217 O O . THR A 1 280 ? -23.693 -14.137 25.390 1.00 27.80 280 THR A O 1
ATOM 2220 N N . GLY A 1 281 ? -21.894 -13.502 26.564 1.00 27.23 281 GLY A N 1
ATOM 2221 C CA . GLY A 1 281 ? -22.088 -14.458 27.646 1.00 27.23 281 GLY A CA 1
ATOM 2222 C C . GLY A 1 281 ? -23.136 -13.965 28.638 1.00 27.23 281 GLY A C 1
ATOM 2223 O O . GLY A 1 281 ? -22.778 -13.368 29.647 1.00 27.23 281 GLY A O 1
ATOM 2224 N N . GLU A 1 282 ? -24.409 -14.271 28.394 1.00 24.61 282 GLU A N 1
ATOM 2225 C CA . GLU A 1 282 ? -25.398 -14.385 29.468 1.00 24.61 282 GLU A CA 1
ATOM 2226 C C . GLU A 1 282 ? -25.677 -15.860 29.775 1.00 24.61 282 GLU A C 1
ATOM 2228 O O . GLU A 1 282 ? -25.888 -16.700 28.901 1.00 24.61 282 GLU A O 1
ATOM 2233 N N . LYS A 1 283 ? -25.608 -16.167 31.071 1.00 31.09 283 LYS A N 1
ATOM 2234 C CA . LYS A 1 283 ? -25.769 -17.487 31.683 1.00 31.09 283 LYS A CA 1
ATOM 2235 C C . LYS A 1 283 ? -27.122 -18.132 31.356 1.00 31.09 283 LYS A C 1
ATOM 2237 O O . LYS A 1 283 ? -28.150 -17.476 31.487 1.00 31.09 283 LYS A O 1
ATOM 2242 N N . LYS A 1 284 ? -27.111 -19.460 31.174 1.00 27.17 284 LYS A N 1
ATOM 2243 C CA . LYS A 1 284 ? -27.963 -20.473 31.854 1.00 27.17 284 LYS A CA 1
ATOM 2244 C C . LYS A 1 284 ? -27.561 -21.865 31.333 1.00 27.17 284 LYS A C 1
ATOM 2246 O O . LYS A 1 284 ? -27.616 -22.113 30.142 1.00 27.17 284 LYS A O 1
ATOM 2251 N N . SER A 1 285 ? -26.913 -22.693 32.154 1.00 24.75 285 SER A N 1
ATOM 2252 C CA . SER A 1 285 ? -27.519 -23.647 33.106 1.00 24.75 285 SER A CA 1
ATOM 2253 C C . SER A 1 285 ? -28.026 -24.931 32.444 1.00 24.75 285 SER A C 1
ATOM 2255 O O . SER A 1 285 ? -29.054 -24.895 31.777 1.00 24.75 285 SER A O 1
ATOM 2257 N N . THR A 1 286 ? -27.334 -26.042 32.729 1.00 23.64 286 THR A N 1
ATOM 2258 C CA . THR A 1 286 ? -27.775 -27.446 32.971 1.00 23.64 286 THR A CA 1
ATOM 2259 C C . THR A 1 286 ? -26.556 -28.350 32.698 1.00 23.64 286 THR A C 1
ATOM 2261 O O . THR A 1 286 ? -25.885 -28.151 31.698 1.00 23.64 286 THR A O 1
ATOM 2264 N N . SER A 1 287 ? -26.123 -29.323 33.501 1.00 22.36 287 SER A N 1
ATOM 2265 C CA . SER A 1 287 ? -26.514 -29.841 34.816 1.00 22.36 287 SER A CA 1
ATOM 2266 C C . SER A 1 287 ? -25.445 -30.860 35.278 1.00 22.36 287 SER A C 1
ATOM 2268 O O . SER A 1 287 ? -25.089 -31.731 34.497 1.00 22.36 287 SER A O 1
ATOM 2270 N N . ILE A 1 288 ? -25.019 -30.750 36.547 1.00 21.70 288 ILE A N 1
ATOM 2271 C CA . ILE A 1 288 ? -24.838 -31.820 37.561 1.00 21.70 288 ILE A CA 1
ATOM 2272 C C . ILE A 1 288 ? -23.808 -32.954 37.305 1.00 21.70 288 ILE A C 1
ATOM 2274 O O . ILE A 1 288 ? -24.056 -33.831 36.487 1.00 21.70 288 ILE A O 1
ATOM 2278 N N . CYS A 1 289 ? -22.736 -33.015 38.126 1.00 19.86 289 CYS A N 1
ATOM 2279 C CA . CYS A 1 289 ? -22.506 -34.046 39.176 1.00 19.86 289 CYS A CA 1
ATOM 2280 C C . CYS A 1 289 ? -21.155 -33.866 39.935 1.00 19.86 289 CYS A C 1
ATOM 2282 O O . CYS A 1 289 ? -20.112 -33.788 39.296 1.00 19.86 289 CYS A O 1
ATOM 2284 N N . GLY A 1 290 ? -21.193 -33.889 41.286 1.00 23.28 290 GLY A N 1
ATOM 2285 C CA . GLY A 1 290 ? -20.058 -34.070 42.234 1.00 23.28 290 GLY A CA 1
ATOM 2286 C C . GLY A 1 290 ? -19.689 -32.830 43.084 1.00 23.28 290 GLY A C 1
ATOM 2287 O O . GLY A 1 290 ? -18.974 -31.975 42.582 1.00 23.28 290 GLY A O 1
ATOM 2288 N N . ILE A 1 291 ? -20.301 -32.555 44.257 1.00 21.83 291 ILE A N 1
ATOM 2289 C CA . ILE A 1 291 ? -19.943 -33.008 45.641 1.00 21.83 291 ILE A CA 1
ATOM 2290 C C . ILE A 1 291 ? -18.485 -32.622 46.003 1.00 21.83 291 ILE A C 1
ATOM 2292 O O . ILE A 1 291 ? -17.587 -33.069 45.307 1.00 21.83 291 ILE A O 1
ATOM 2296 N N . ASN A 1 292 ? -18.105 -31.869 47.049 1.00 23.09 292 ASN A N 1
ATOM 2297 C CA . ASN A 1 292 ? -18.739 -31.246 48.222 1.00 23.09 292 ASN A CA 1
ATOM 2298 C C . ASN A 1 292 ? -17.759 -30.200 48.819 1.00 23.09 292 ASN A C 1
ATOM 2300 O O . ASN A 1 292 ? -16.555 -30.387 48.689 1.00 23.09 292 ASN A O 1
ATOM 2304 N N . GLU A 1 293 ? -18.311 -29.230 49.574 1.00 23.31 293 GLU A N 1
ATOM 2305 C CA . GLU A 1 293 ? -17.744 -28.612 50.804 1.00 23.31 293 GLU A CA 1
ATOM 2306 C C . GLU A 1 293 ? -16.450 -27.764 50.687 1.00 23.31 293 GLU A C 1
ATOM 2308 O O . GLU A 1 293 ? -15.533 -28.089 49.963 1.00 23.31 293 GLU A O 1
ATOM 2313 N N . THR A 1 294 ? -16.199 -26.659 51.391 1.00 24.25 294 THR A N 1
ATOM 2314 C CA . THR A 1 294 ? -16.870 -25.866 52.428 1.00 24.25 294 THR A CA 1
ATOM 2315 C C . THR A 1 294 ? -16.158 -24.496 52.519 1.00 24.25 294 THR A C 1
ATOM 2317 O O . THR A 1 294 ? -15.004 -24.356 52.133 1.00 24.25 294 THR A O 1
ATOM 2320 N N . ASN A 1 295 ? -16.830 -23.536 53.164 1.00 25.78 295 ASN A N 1
ATOM 2321 C CA . ASN A 1 295 ? -16.266 -22.473 54.012 1.00 25.78 295 ASN A CA 1
ATOM 2322 C C . ASN A 1 295 ? -15.701 -21.154 53.426 1.00 25.78 295 ASN A C 1
ATOM 2324 O O . ASN A 1 295 ? -14.546 -21.035 53.045 1.00 25.78 295 ASN A O 1
ATOM 2328 N N . ARG A 1 296 ? -16.515 -20.119 53.697 1.00 26.30 296 ARG A N 1
ATOM 2329 C CA . ARG A 1 296 ? -16.242 -18.942 54.556 1.00 26.30 296 ARG A CA 1
ATOM 2330 C C . ARG A 1 296 ? -15.709 -17.647 53.932 1.00 26.30 296 ARG A C 1
ATOM 2332 O O . ARG A 1 296 ? -14.626 -17.550 53.377 1.00 26.30 296 ARG A O 1
ATOM 2339 N N . ALA A 1 297 ? -16.522 -16.626 54.199 1.00 24.55 297 ALA A N 1
ATOM 2340 C CA . ALA A 1 297 ? -16.261 -15.202 54.139 1.00 24.55 297 ALA A CA 1
ATOM 2341 C C . ALA A 1 297 ? -15.116 -14.749 55.059 1.00 24.55 297 ALA A C 1
ATOM 2343 O O . ALA A 1 297 ? -14.857 -15.358 56.098 1.00 24.55 297 ALA A O 1
ATOM 2344 N N . GLY A 1 298 ? -14.532 -13.600 54.721 1.00 25.84 298 GLY A N 1
ATOM 2345 C CA . GLY A 1 298 ? -13.632 -12.856 55.594 1.00 25.84 298 GLY A CA 1
ATOM 2346 C C . GLY A 1 298 ? -13.217 -11.524 54.979 1.00 25.84 298 GLY A C 1
ATOM 2347 O O . GLY A 1 298 ? -12.213 -11.440 54.284 1.00 25.84 298 GLY A O 1
ATOM 2348 N N . SER A 1 299 ? -14.003 -10.481 55.237 1.00 23.09 299 SER A N 1
ATOM 2349 C CA . SER A 1 299 ? -13.585 -9.084 55.120 1.00 23.09 299 SER A CA 1
ATOM 2350 C C . SER A 1 299 ? -12.660 -8.708 56.281 1.00 23.09 299 SER A C 1
ATOM 2352 O O . SER A 1 299 ? -13.008 -9.032 57.414 1.00 23.09 299 SER A O 1
ATOM 2354 N N . SER A 1 300 ? -11.610 -7.914 56.050 1.00 24.11 300 SER A N 1
ATOM 2355 C CA . SER A 1 300 ? -11.263 -6.794 56.947 1.00 24.11 300 SER A CA 1
ATOM 2356 C C . SER A 1 300 ? -10.099 -5.941 56.433 1.00 24.11 300 SER A C 1
ATOM 2358 O O . SER A 1 300 ? -9.038 -6.436 56.065 1.00 24.11 300 SER A O 1
ATOM 2360 N N . SER A 1 301 ? -10.341 -4.639 56.510 1.00 24.39 301 SER A N 1
ATOM 2361 C CA . SER A 1 301 ? -9.465 -3.466 56.468 1.00 24.39 301 SER A CA 1
ATOM 2362 C C . SER A 1 301 ? -8.337 -3.432 57.515 1.00 24.39 301 SER A C 1
ATOM 2364 O O . SER A 1 301 ? -8.584 -3.837 58.648 1.00 24.39 301 SER A O 1
ATOM 2366 N N . ASN A 1 302 ? -7.194 -2.783 57.215 1.00 24.89 302 ASN A N 1
ATOM 2367 C CA . ASN A 1 302 ? -6.757 -1.545 57.907 1.00 24.89 302 ASN A CA 1
ATOM 2368 C C . ASN A 1 302 ? -5.395 -0.957 57.448 1.00 24.89 302 ASN A C 1
ATOM 2370 O O . ASN A 1 302 ? -4.372 -1.625 57.457 1.00 24.89 302 ASN A O 1
ATOM 2374 N N . GLN A 1 303 ? -5.447 0.343 57.123 1.00 25.09 303 GLN A N 1
ATOM 2375 C CA . GLN A 1 303 ? -4.598 1.492 57.510 1.00 25.09 303 GLN A CA 1
ATOM 2376 C C . GLN A 1 303 ? -3.044 1.451 57.616 1.00 25.09 303 GLN A C 1
ATOM 2378 O O . GLN A 1 303 ? -2.475 0.838 58.509 1.00 25.09 303 GLN A O 1
ATOM 2383 N N . ASN A 1 304 ? -2.446 2.416 56.886 1.00 24.25 304 ASN A N 1
ATOM 2384 C CA . ASN A 1 304 ? -1.628 3.575 57.338 1.00 24.25 304 ASN A CA 1
ATOM 2385 C C . ASN A 1 304 ? -0.118 3.704 56.984 1.00 24.25 304 ASN A C 1
ATOM 2387 O O . ASN A 1 304 ? 0.739 3.023 57.530 1.00 24.25 304 ASN A O 1
ATOM 2391 N N . LYS A 1 305 ? 0.135 4.817 56.260 1.00 25.81 305 LYS A N 1
ATOM 2392 C CA . LYS A 1 305 ? 1.187 5.861 56.377 1.00 25.81 305 LYS A CA 1
ATOM 2393 C C . LYS A 1 305 ? 2.563 5.737 55.683 1.00 25.81 305 LYS A C 1
ATOM 2395 O O . LYS A 1 305 ? 3.451 5.020 56.111 1.00 25.81 305 LYS A O 1
ATOM 2400 N N . ASN A 1 306 ? 2.731 6.694 54.753 1.00 23.95 306 ASN A N 1
ATOM 2401 C CA . ASN A 1 306 ? 3.887 7.552 54.437 1.00 23.95 306 ASN A CA 1
ATOM 2402 C C . ASN A 1 306 ? 5.233 6.915 54.055 1.00 23.95 306 ASN A C 1
ATOM 2404 O O . ASN A 1 306 ? 5.977 6.477 54.923 1.00 23.95 306 ASN A O 1
ATOM 2408 N N . THR A 1 307 ? 5.659 7.107 52.794 1.00 23.94 307 THR A N 1
ATOM 2409 C CA . THR A 1 307 ? 6.865 7.899 52.441 1.00 23.94 307 THR A CA 1
ATOM 2410 C C . THR A 1 307 ? 7.122 7.985 50.923 1.00 23.94 307 THR A C 1
ATOM 2412 O O . THR A 1 307 ? 6.968 7.014 50.196 1.00 23.94 307 THR A O 1
ATOM 2415 N N . LYS A 1 308 ? 7.615 9.164 50.505 1.00 23.95 308 LYS A N 1
ATOM 2416 C CA . LYS A 1 308 ? 8.389 9.495 49.286 1.00 23.95 308 LYS A CA 1
ATOM 2417 C C . LYS A 1 308 ? 7.682 9.435 47.922 1.00 23.95 308 LYS A C 1
ATOM 2419 O O . LYS A 1 308 ? 7.617 8.413 47.252 1.00 23.95 308 LYS A O 1
ATOM 2424 N N . ILE A 1 309 ? 7.296 10.628 47.463 1.00 24.97 309 ILE A N 1
ATOM 2425 C CA . ILE A 1 309 ? 6.945 10.936 46.075 1.00 24.97 309 ILE A CA 1
ATOM 2426 C C . ILE A 1 309 ? 8.215 10.829 45.214 1.00 24.97 309 ILE A C 1
ATOM 2428 O O . ILE A 1 309 ? 9.119 11.657 45.293 1.00 24.97 309 ILE A O 1
ATOM 2432 N N . SER A 1 310 ? 8.259 9.781 44.401 1.00 24.44 310 SER A N 1
ATOM 2433 C CA . SER A 1 310 ? 9.055 9.649 43.180 1.00 24.44 310 SER A CA 1
ATOM 2434 C C . SER A 1 310 ? 8.036 9.478 42.048 1.00 24.44 310 SER A C 1
ATOM 2436 O O . SER A 1 310 ? 7.039 8.789 42.281 1.00 24.44 310 SER A O 1
ATOM 2438 N N . PRO A 1 311 ? 8.201 10.066 40.848 1.00 25.48 311 PRO A N 1
ATOM 2439 C CA . PRO A 1 311 ? 7.245 9.870 39.767 1.00 25.48 311 PRO A CA 1
ATOM 2440 C C . PRO A 1 311 ? 7.478 8.494 39.122 1.00 25.48 311 PRO A C 1
ATOM 2442 O O . PRO A 1 311 ? 7.917 8.382 37.983 1.00 25.48 311 PRO A O 1
ATOM 2445 N N . ARG A 1 312 ? 7.196 7.420 39.866 1.00 24.72 312 ARG A N 1
ATOM 2446 C CA . ARG A 1 312 ? 6.814 6.133 39.286 1.00 24.72 312 ARG A CA 1
ATOM 2447 C C . ARG A 1 312 ? 5.328 6.240 38.982 1.00 24.72 312 ARG A C 1
ATOM 2449 O O . ARG A 1 312 ? 4.502 6.092 39.878 1.00 24.72 312 ARG A O 1
ATOM 2456 N N . VAL A 1 313 ? 4.999 6.538 37.730 1.00 28.22 313 VAL A N 1
ATOM 2457 C CA . VAL A 1 313 ? 3.635 6.356 37.230 1.00 28.22 313 VAL A CA 1
ATOM 2458 C C . VAL A 1 313 ? 3.323 4.866 37.367 1.00 28.22 313 VAL A C 1
ATOM 2460 O O . VAL A 1 313 ? 3.971 4.025 36.747 1.00 28.22 313 VAL A O 1
ATOM 2463 N N . SER A 1 314 ? 2.412 4.536 38.282 1.00 23.22 314 SER A N 1
ATOM 2464 C CA . SER A 1 314 ? 1.953 3.170 38.502 1.00 23.22 314 SER A CA 1
ATOM 2465 C C . SER A 1 314 ? 0.925 2.841 37.420 1.00 23.22 314 SER A C 1
ATOM 2467 O O . SER A 1 314 ? -0.118 3.488 37.344 1.00 23.22 314 SER A O 1
ATOM 2469 N N . TRP A 1 315 ? 1.231 1.844 36.597 1.00 30.81 315 TRP A N 1
ATOM 2470 C CA . TRP A 1 315 ? 0.393 1.307 35.523 1.00 30.81 315 TRP A CA 1
ATOM 2471 C C . TRP A 1 315 ? -0.766 0.442 36.052 1.00 30.81 315 TRP A C 1
ATOM 2473 O O . TRP A 1 315 ? -0.896 -0.717 35.678 1.00 30.81 315 TRP A O 1
ATOM 2483 N N . SER A 1 316 ? -1.592 0.961 36.965 1.00 24.88 316 SER A N 1
ATOM 2484 C CA . SER A 1 316 ? -2.643 0.158 37.620 1.00 24.88 316 SER A CA 1
ATOM 2485 C C . SER A 1 316 ? -4.088 0.457 37.197 1.00 24.88 316 SER A C 1
ATOM 2487 O O . SER A 1 316 ? -5.002 -0.117 37.774 1.00 24.88 316 SER A O 1
ATOM 2489 N N . GLU A 1 317 ? -4.327 1.230 36.132 1.00 25.62 317 GLU A N 1
ATOM 2490 C CA . GLU A 1 317 ? -5.690 1.443 35.591 1.00 25.62 317 GLU A CA 1
ATOM 2491 C C . GLU A 1 317 ? -5.838 1.136 34.089 1.00 25.62 317 GLU A C 1
ATOM 2493 O O . GLU A 1 317 ? -6.758 1.608 33.428 1.00 25.62 317 GLU A O 1
ATOM 2498 N N . VAL A 1 318 ? -4.978 0.270 33.548 1.00 29.73 318 VAL A N 1
ATOM 2499 C CA . VAL A 1 318 ? -5.184 -0.355 32.230 1.00 29.73 318 VAL A CA 1
ATOM 2500 C C . VAL A 1 318 ? -5.121 -1.867 32.411 1.00 29.73 318 VAL A C 1
ATOM 2502 O O . VAL A 1 318 ? -4.124 -2.509 32.111 1.00 29.73 318 VAL A O 1
ATOM 2505 N N . THR A 1 319 ? -6.165 -2.458 32.986 1.00 28.58 319 THR A N 1
ATOM 2506 C CA . THR A 1 319 ? -6.309 -3.919 33.020 1.00 28.58 319 THR A CA 1
ATOM 2507 C C . THR A 1 319 ? -7.663 -4.325 32.448 1.00 28.58 319 THR A C 1
ATOM 2509 O O . THR A 1 319 ? -8.661 -3.636 32.637 1.00 28.58 319 THR A O 1
ATOM 2512 N N . ASP A 1 320 ? -7.643 -5.441 31.710 1.00 25.94 320 ASP A N 1
ATOM 2513 C CA . ASP A 1 320 ? -8.767 -6.204 31.143 1.00 25.94 320 ASP A CA 1
ATOM 2514 C C . ASP A 1 320 ? -9.253 -5.965 29.700 1.00 25.94 320 ASP A C 1
ATOM 2516 O O . ASP A 1 320 ? -10.435 -6.158 29.410 1.00 25.94 320 ASP A O 1
ATOM 2520 N N . ARG A 1 321 ? -8.358 -5.718 28.722 1.00 29.42 321 ARG A N 1
ATOM 2521 C CA . ARG A 1 321 ? -8.704 -5.949 27.290 1.00 29.42 321 ARG A CA 1
ATOM 2522 C C . ARG A 1 321 ? -7.675 -6.647 26.394 1.00 29.42 321 ARG A C 1
ATOM 2524 O O . ARG A 1 321 ? -7.848 -6.638 25.179 1.00 29.42 321 ARG A O 1
ATOM 2531 N N . GLN A 1 322 ? -6.699 -7.364 26.945 1.00 30.61 322 GLN A N 1
ATOM 2532 C CA . GLN A 1 322 ? -5.822 -8.216 26.130 1.00 30.61 322 GLN A CA 1
ATOM 2533 C C . GLN A 1 322 ? -5.801 -9.650 26.665 1.00 30.61 322 GLN A C 1
ATOM 2535 O O . GLN A 1 322 ? -4.842 -10.128 27.258 1.00 30.61 322 GLN A O 1
ATOM 2540 N N . LYS A 1 323 ? -6.920 -10.360 26.469 1.00 28.42 323 LYS A N 1
ATOM 2541 C CA . LYS A 1 323 ? -6.935 -11.819 26.615 1.00 28.42 323 LYS A CA 1
ATOM 2542 C C . LYS A 1 323 ? -6.130 -12.427 25.464 1.00 28.42 323 LYS A C 1
ATOM 2544 O O . LYS A 1 323 ? -6.414 -12.151 24.299 1.00 28.42 323 LYS A O 1
ATOM 2549 N N . CYS A 1 324 ? -5.143 -13.255 25.808 1.00 30.02 324 CYS A N 1
ATOM 2550 C CA . CYS A 1 324 ? -4.413 -14.126 24.887 1.00 30.02 324 CYS A CA 1
ATOM 2551 C C . CYS A 1 324 ? -5.383 -14.815 23.907 1.00 30.02 324 CYS A C 1
ATOM 2553 O O . CYS A 1 324 ? -6.336 -15.461 24.342 1.00 30.02 324 CYS A O 1
ATOM 2555 N N . GLY A 1 325 ? -5.143 -14.656 22.599 1.00 42.09 325 GLY A N 1
ATOM 2556 C CA . GLY A 1 325 ? -5.950 -15.259 21.527 1.00 42.09 325 GLY A CA 1
ATOM 2557 C C . GLY A 1 325 ? -6.362 -14.321 20.384 1.00 42.09 325 GLY A C 1
ATOM 2558 O O . GLY A 1 325 ? -6.946 -14.794 19.415 1.00 42.09 325 GLY A O 1
ATOM 2559 N N . LYS A 1 326 ? -6.069 -13.014 20.458 1.00 55.22 326 LYS A N 1
ATOM 2560 C CA . LYS A 1 326 ? -6.332 -12.061 19.364 1.00 55.22 326 LYS A CA 1
ATOM 2561 C C . LYS A 1 326 ? -5.115 -11.935 18.438 1.00 55.22 326 LYS A C 1
ATOM 2563 O O . LYS A 1 326 ? -3.976 -11.956 18.906 1.00 55.22 326 LYS A O 1
ATOM 2568 N N . ALA A 1 327 ? -5.355 -11.824 17.135 1.00 71.31 327 ALA A N 1
ATOM 2569 C CA . ALA A 1 327 ? -4.314 -11.590 16.142 1.00 71.31 327 ALA A CA 1
ATOM 2570 C C . ALA A 1 327 ? -3.606 -10.246 16.382 1.00 71.31 327 ALA A C 1
ATOM 2572 O O . ALA A 1 327 ? -4.246 -9.262 16.759 1.00 71.31 327 ALA A O 1
ATOM 2573 N N . LEU A 1 328 ? -2.284 -10.213 16.186 1.00 88.06 328 LEU A N 1
ATOM 2574 C CA . LEU A 1 328 ? -1.518 -8.971 16.271 1.00 88.06 328 LEU A CA 1
ATOM 2575 C C . LEU A 1 328 ? -1.808 -8.113 15.034 1.00 88.06 328 LEU A C 1
ATOM 2577 O O . LEU A 1 328 ? -1.918 -8.633 13.922 1.00 88.06 328 LEU A O 1
ATOM 2581 N N . SER A 1 329 ? -1.915 -6.802 15.224 1.00 92.06 329 SER A N 1
ATOM 2582 C CA . SER A 1 329 ? -2.214 -5.840 14.163 1.00 92.06 329 SER A CA 1
ATOM 2583 C C . SER A 1 329 ? -1.516 -4.513 14.420 1.00 92.06 329 SER A C 1
ATOM 2585 O O . SER A 1 329 ? -1.176 -4.191 15.557 1.00 92.06 329 SER A O 1
ATOM 2587 N N . CYS A 1 330 ? -1.390 -3.703 13.375 1.00 95.56 330 CYS A N 1
ATOM 2588 C CA . CYS A 1 330 ? -1.146 -2.278 13.526 1.00 95.56 330 CYS A CA 1
ATOM 2589 C C . CYS A 1 330 ? -2.301 -1.640 14.294 1.00 95.56 330 CYS A C 1
ATOM 2591 O O . CYS A 1 330 ? -3.471 -1.921 14.011 1.00 95.56 330 CYS A O 1
ATOM 2593 N N . THR A 1 331 ? -1.981 -0.773 15.247 1.00 92.38 331 THR A N 1
ATOM 2594 C CA . THR A 1 331 ? -2.985 -0.088 16.063 1.00 92.38 331 THR A CA 1
ATOM 2595 C C . THR A 1 331 ? -2.698 1.399 16.117 1.00 92.38 331 THR A C 1
ATOM 2597 O O . THR A 1 331 ? -1.581 1.814 16.427 1.00 92.38 331 THR A O 1
ATOM 2600 N N . ILE A 1 332 ? -3.719 2.205 15.854 1.00 92.81 332 ILE A N 1
ATOM 2601 C CA . ILE A 1 332 ? -3.654 3.645 16.092 1.00 92.81 332 ILE A CA 1
ATOM 2602 C C . ILE A 1 332 ? -3.968 3.956 17.564 1.00 92.81 332 ILE A C 1
ATOM 2604 O O . ILE A 1 332 ? -4.213 3.059 18.377 1.00 92.81 332 ILE A O 1
ATOM 2608 N N . GLU A 1 333 ? -3.940 5.239 17.926 1.00 86.81 333 GLU A N 1
ATOM 2609 C CA . GLU A 1 333 ? -4.207 5.682 19.296 1.00 86.81 333 GLU A CA 1
ATOM 2610 C C . GLU A 1 333 ? -5.570 5.186 19.816 1.00 86.81 333 GLU A C 1
ATOM 2612 O O . GLU A 1 333 ? -6.512 4.994 19.046 1.00 86.81 333 GLU A O 1
ATOM 2617 N N . LYS A 1 334 ? -5.679 4.993 21.141 1.00 84.25 334 LYS A N 1
ATOM 2618 C CA . LYS A 1 334 ? -6.813 4.309 21.805 1.00 84.25 334 LYS A CA 1
ATOM 2619 C C . LYS A 1 334 ? -6.953 2.826 21.415 1.00 84.25 334 LYS A C 1
ATOM 2621 O O . LYS A 1 334 ? -8.047 2.269 21.495 1.00 84.25 334 LYS A O 1
ATOM 2626 N N . SER A 1 335 ? -5.844 2.204 21.005 1.00 80.38 335 SER A N 1
ATOM 2627 C CA . SER A 1 335 ? -5.733 0.771 20.700 1.00 80.38 335 SER A CA 1
ATOM 2628 C C . SER A 1 335 ? -6.695 0.297 19.601 1.00 80.38 335 SER A C 1
ATOM 2630 O O . SER A 1 335 ? -7.227 -0.814 19.659 1.00 80.38 335 SER A O 1
ATOM 2632 N N . VAL A 1 336 ? -6.952 1.148 18.601 1.00 88.50 336 VAL A N 1
ATOM 2633 C CA . VAL A 1 336 ? -7.865 0.823 17.495 1.00 88.50 336 VAL A CA 1
ATOM 2634 C C . VAL A 1 336 ? -7.088 0.096 16.387 1.00 88.50 336 VAL A C 1
ATOM 2636 O O . VAL A 1 336 ? -6.140 0.675 15.855 1.00 88.50 336 VAL A O 1
ATOM 2639 N N . PRO A 1 337 ? -7.443 -1.152 16.027 1.00 90.38 337 PRO A N 1
ATOM 2640 C CA . PRO A 1 337 ? -6.778 -1.896 14.959 1.00 90.38 337 PRO A CA 1
ATOM 2641 C C . PRO A 1 337 ? -7.076 -1.303 13.576 1.00 90.38 337 PRO A C 1
ATOM 2643 O O . PRO A 1 337 ? -8.173 -0.809 13.312 1.00 90.38 337 PRO A O 1
ATOM 2646 N N . VAL A 1 338 ? -6.088 -1.362 12.684 1.00 92.06 338 VAL A N 1
ATOM 2647 C CA . VAL A 1 338 ? -6.169 -0.820 11.319 1.00 92.06 338 VAL A CA 1
ATOM 2648 C C . VAL A 1 338 ? -5.520 -1.766 10.312 1.00 92.06 338 VAL A C 1
ATOM 2650 O O . VAL A 1 338 ? -4.644 -2.558 10.668 1.00 92.06 338 VAL A O 1
ATOM 2653 N N . GLN A 1 339 ? -5.917 -1.678 9.040 1.00 91.56 339 GLN A N 1
ATOM 2654 C CA . GLN A 1 339 ? -5.261 -2.427 7.961 1.00 91.56 339 GLN A CA 1
ATOM 2655 C C . GLN A 1 339 ? -3.821 -1.939 7.776 1.00 91.56 339 GLN A C 1
ATOM 2657 O O . GLN A 1 339 ? -2.890 -2.737 7.691 1.00 91.56 339 GLN A O 1
ATOM 2662 N N . TYR A 1 340 ? -3.645 -0.622 7.737 1.00 95.31 340 TYR A N 1
ATOM 2663 C CA . TYR A 1 340 ? -2.343 0.021 7.753 1.00 95.31 340 TYR A CA 1
ATOM 2664 C C . TYR A 1 340 ? -2.464 1.438 8.319 1.00 95.31 340 TYR A C 1
ATOM 2666 O O . TYR A 1 340 ? -3.547 2.035 8.328 1.00 95.31 340 TYR A O 1
ATOM 2674 N N . TYR A 1 341 ? -1.336 1.999 8.743 1.00 96.75 341 TYR A N 1
ATOM 2675 C CA . TYR A 1 341 ? -1.199 3.439 8.939 1.00 96.75 341 TYR A CA 1
ATOM 2676 C C . TYR A 1 341 ? 0.158 3.926 8.444 1.00 96.75 341 TYR A C 1
ATOM 2678 O O . TYR A 1 341 ? 1.158 3.224 8.582 1.00 96.75 341 TYR A O 1
ATOM 2686 N N . VAL A 1 342 ? 0.199 5.157 7.940 1.00 96.56 342 VAL A N 1
ATOM 2687 C CA . VAL A 1 342 ? 1.430 5.911 7.697 1.00 96.56 342 VAL A CA 1
ATOM 2688 C C . VAL A 1 342 ? 1.451 7.085 8.661 1.00 96.56 342 VAL A C 1
ATOM 2690 O O . VAL A 1 342 ? 0.566 7.936 8.623 1.00 96.56 342 VAL A O 1
ATOM 2693 N N . ALA A 1 343 ? 2.446 7.122 9.539 1.00 95.81 343 ALA A N 1
ATOM 2694 C CA . ALA A 1 343 ? 2.640 8.178 10.517 1.00 95.81 343 ALA A CA 1
ATOM 2695 C C . ALA A 1 343 ? 3.876 9.005 10.169 1.00 95.81 343 ALA A C 1
ATOM 2697 O O . ALA A 1 343 ? 4.930 8.456 9.850 1.00 95.81 343 ALA A O 1
ATOM 2698 N N . TYR A 1 344 ? 3.753 10.324 10.271 1.00 93.31 344 TYR A N 1
ATOM 2699 C CA . TYR A 1 344 ? 4.783 11.277 9.889 1.00 93.31 344 TYR A CA 1
ATOM 2700 C C . TYR A 1 344 ? 4.975 12.316 10.993 1.00 93.31 344 TYR A C 1
ATOM 2702 O O . TYR A 1 344 ? 4.111 13.152 11.269 1.00 93.31 344 TYR A O 1
ATOM 2710 N N . LYS A 1 345 ? 6.146 12.285 11.623 1.00 93.62 345 LYS A N 1
ATOM 2711 C CA . LYS A 1 345 ? 6.569 13.220 12.664 1.00 93.62 345 LYS A CA 1
ATOM 2712 C C . LYS A 1 345 ? 7.269 14.420 12.047 1.00 93.62 345 LYS A C 1
ATOM 2714 O O . LYS A 1 345 ? 8.205 14.265 11.265 1.00 93.62 345 LYS A O 1
ATOM 2719 N N . LYS A 1 346 ? 6.886 15.623 12.467 1.00 90.25 346 LYS A N 1
ATOM 2720 C CA . LYS A 1 346 ? 7.496 16.882 12.013 1.00 90.25 346 LYS A CA 1
ATOM 2721 C C . LYS A 1 346 ? 8.902 17.093 12.611 1.00 90.25 346 LYS A C 1
ATOM 2723 O O . LYS A 1 346 ? 9.184 16.567 13.693 1.00 90.25 346 LYS A O 1
ATOM 2728 N N . PRO A 1 347 ? 9.804 17.847 11.956 1.00 89.75 347 PRO A N 1
ATOM 2729 C CA . PRO A 1 347 ? 11.136 18.134 12.495 1.00 89.75 347 PRO A CA 1
ATOM 2730 C C . PRO A 1 347 ? 11.087 19.087 13.696 1.00 89.75 347 PRO A C 1
ATOM 2732 O O . PRO A 1 347 ? 10.154 19.870 13.848 1.00 89.75 347 PRO A O 1
ATOM 2735 N N . ASN A 1 348 ? 12.107 19.026 14.556 1.00 90.12 348 ASN A N 1
ATOM 2736 C CA . ASN A 1 348 ? 12.249 19.801 15.802 1.00 90.12 348 ASN A CA 1
ATOM 2737 C C . ASN A 1 348 ? 11.092 19.673 16.813 1.00 90.12 348 ASN A C 1
ATOM 2739 O O . ASN A 1 348 ? 11.055 20.371 17.829 1.00 90.12 348 ASN A O 1
ATOM 2743 N N . THR A 1 349 ? 10.169 18.743 16.585 1.00 90.88 349 THR A N 1
ATOM 2744 C CA . THR A 1 349 ? 9.016 18.482 17.439 1.00 90.88 349 THR A CA 1
ATOM 2745 C C . THR A 1 349 ? 8.741 16.982 17.535 1.00 90.88 349 THR A C 1
ATOM 2747 O O . THR A 1 349 ? 9.368 16.160 16.863 1.00 90.88 349 THR A O 1
ATOM 2750 N N . LEU A 1 350 ? 7.831 16.627 18.435 1.00 89.62 350 LEU A N 1
ATOM 2751 C CA . LEU A 1 350 ? 7.269 15.286 18.572 1.00 89.62 350 LEU A CA 1
ATOM 2752 C C . LEU A 1 350 ? 5.798 15.247 18.127 1.00 89.62 350 LEU A C 1
ATOM 2754 O O . LEU A 1 350 ? 5.141 14.226 18.300 1.00 89.62 350 LEU A O 1
ATOM 2758 N N . GLU A 1 351 ? 5.290 16.353 17.573 1.00 92.50 351 GLU A N 1
ATOM 2759 C CA . GLU A 1 351 ? 4.013 16.364 16.861 1.00 92.50 351 GLU A CA 1
ATOM 2760 C C . GLU A 1 351 ? 4.113 15.539 15.584 1.00 92.50 351 GLU A C 1
ATOM 2762 O O . GLU A 1 351 ? 5.103 15.620 14.843 1.00 92.50 351 GLU A O 1
ATOM 2767 N N . TYR A 1 352 ? 3.056 14.792 15.311 1.00 92.25 352 TYR A N 1
ATOM 2768 C CA . TYR A 1 352 ? 2.942 13.968 14.125 1.00 92.25 352 TYR A CA 1
ATOM 2769 C C . TYR A 1 352 ? 1.495 13.932 13.645 1.00 92.25 352 TYR A C 1
ATOM 2771 O O . TYR A 1 352 ? 0.567 14.277 14.375 1.00 92.25 352 TYR A O 1
ATOM 2779 N N . PHE A 1 353 ? 1.323 13.521 12.402 1.00 91.50 353 PHE A N 1
ATOM 2780 C CA . PHE A 1 353 ? 0.037 13.215 11.795 1.00 91.50 353 PHE A CA 1
ATOM 2781 C C . PHE A 1 353 ? 0.106 11.797 11.258 1.00 91.50 353 PHE A C 1
ATOM 2783 O O . PHE A 1 353 ? 1.193 11.278 10.982 1.00 91.50 353 PHE A O 1
ATOM 2790 N N . TYR A 1 354 ? -1.044 11.157 11.142 1.00 93.44 354 TYR A N 1
ATOM 2791 C CA . TYR A 1 354 ? -1.119 9.846 10.532 1.00 93.44 354 TYR A CA 1
ATOM 2792 C C . TYR A 1 354 ? -2.345 9.728 9.645 1.00 93.44 354 TYR A C 1
ATOM 2794 O O . TYR A 1 354 ? -3.389 10.330 9.900 1.00 93.44 354 TYR A O 1
ATOM 2802 N N . ILE A 1 355 ? -2.181 8.919 8.607 1.00 93.00 355 ILE A N 1
ATOM 2803 C CA . ILE A 1 355 ? -3.249 8.467 7.729 1.00 93.00 355 ILE A CA 1
ATOM 2804 C C . ILE A 1 355 ? -3.385 6.972 7.961 1.00 93.00 355 ILE A C 1
ATOM 2806 O O . ILE A 1 355 ? -2.388 6.252 7.940 1.00 93.00 355 ILE A O 1
ATOM 2810 N N . SER A 1 356 ? -4.598 6.498 8.205 1.00 94.06 356 SER A N 1
ATOM 2811 C CA . SER A 1 356 ? -4.862 5.084 8.460 1.00 94.06 356 SER A CA 1
ATOM 2812 C C . SER A 1 356 ? -6.112 4.611 7.745 1.00 94.06 356 SER A C 1
ATOM 2814 O O . SER A 1 356 ? -7.058 5.379 7.568 1.00 94.06 356 SER A O 1
ATOM 2816 N N . ARG A 1 357 ? -6.101 3.340 7.353 1.00 90.69 357 ARG A N 1
ATOM 2817 C CA . ARG A 1 357 ? -7.229 2.642 6.739 1.00 90.69 357 ARG A CA 1
ATOM 2818 C C . ARG A 1 357 ? -7.831 1.706 7.780 1.00 90.69 357 ARG A C 1
ATOM 2820 O O . ARG A 1 357 ? -7.103 0.903 8.369 1.00 90.69 357 ARG A O 1
ATOM 2827 N N . SER A 1 358 ? -9.134 1.819 8.030 1.00 88.19 358 SER A N 1
ATOM 2828 C CA . SER A 1 358 ? -9.823 0.984 9.020 1.00 88.19 358 SER A CA 1
ATOM 2829 C C . SER A 1 358 ? -9.626 -0.507 8.741 1.00 88.19 358 SER A C 1
ATOM 2831 O O . SER A 1 358 ? -9.357 -0.914 7.612 1.00 88.19 358 SER A O 1
ATOM 2833 N N . GLU A 1 359 ? -9.739 -1.337 9.777 1.00 82.69 359 GLU A N 1
ATOM 2834 C CA . GLU A 1 359 ? -9.522 -2.788 9.678 1.00 82.69 359 GLU A CA 1
ATOM 2835 C C . GLU A 1 359 ? -10.390 -3.457 8.595 1.00 82.69 359 GLU A C 1
ATOM 2837 O O . GLU A 1 359 ? -9.942 -4.363 7.895 1.00 82.69 359 GLU A O 1
ATOM 2842 N N . ASP A 1 360 ? -11.617 -2.970 8.407 1.00 76.00 360 ASP A N 1
ATOM 2843 C CA . ASP A 1 360 ? -12.557 -3.429 7.383 1.00 76.00 360 ASP A CA 1
ATOM 2844 C C . ASP A 1 360 ? -12.305 -2.829 5.983 1.00 76.00 360 ASP A C 1
ATOM 2846 O O . ASP A 1 360 ? -12.940 -3.255 5.020 1.00 76.00 360 ASP A O 1
ATOM 2850 N N . GLY A 1 361 ? -11.379 -1.874 5.855 1.00 75.50 361 GLY A N 1
ATOM 2851 C CA . GLY A 1 361 ? -11.053 -1.161 4.618 1.00 75.50 361 GLY A CA 1
ATOM 2852 C C . GLY A 1 361 ? -12.040 -0.050 4.230 1.00 75.50 361 GLY A C 1
ATOM 2853 O O . GLY A 1 361 ? -11.847 0.612 3.209 1.00 75.50 361 GLY A O 1
ATOM 2854 N N . SER A 1 362 ? -13.098 0.183 5.012 1.00 72.38 362 SER A N 1
ATOM 2855 C CA . SER A 1 362 ? -14.219 1.042 4.601 1.00 72.38 362 SER A CA 1
ATOM 2856 C C . SER A 1 362 ? -13.952 2.542 4.730 1.00 72.38 362 SER A C 1
ATOM 2858 O O . SER A 1 362 ? -14.588 3.340 4.038 1.00 72.38 362 SER A O 1
ATOM 2860 N N . SER A 1 363 ? -13.021 2.939 5.600 1.00 77.81 363 SER A N 1
ATOM 2861 C CA . SER A 1 363 ? -12.813 4.340 5.963 1.00 77.81 363 SER A CA 1
ATOM 2862 C C . SER A 1 363 ? -11.339 4.705 6.088 1.00 77.81 363 SER A C 1
ATOM 2864 O O . SER A 1 363 ? -10.500 3.882 6.463 1.00 77.81 363 SER A O 1
ATOM 2866 N N . VAL A 1 364 ? -11.040 5.969 5.787 1.00 82.31 364 VAL A N 1
ATOM 2867 C CA . VAL A 1 364 ? -9.729 6.579 6.013 1.00 82.31 364 VAL A CA 1
ATOM 2868 C C . VAL A 1 364 ? -9.841 7.608 7.106 1.00 82.31 364 VAL A C 1
ATOM 2870 O O . VAL A 1 364 ? -10.762 8.421 7.125 1.00 82.31 364 VAL A O 1
ATOM 2873 N N . THR A 1 365 ? -8.874 7.573 8.009 1.00 86.19 365 THR A N 1
ATOM 2874 C CA . THR A 1 365 ? -8.702 8.590 9.036 1.00 86.19 365 THR A CA 1
ATOM 2875 C C . THR A 1 365 ? -7.393 9.317 8.784 1.00 86.19 365 THR A C 1
ATOM 2877 O O . THR A 1 365 ? -6.338 8.686 8.802 1.00 86.19 365 THR A O 1
ATOM 2880 N N . GLU A 1 366 ? -7.469 10.629 8.579 1.00 86.56 366 GLU A N 1
ATOM 2881 C CA . GLU A 1 366 ? -6.333 11.551 8.531 1.00 86.56 366 GLU A CA 1
ATOM 2882 C C . GLU A 1 366 ? -6.466 12.522 9.705 1.00 86.56 366 GLU A C 1
ATOM 2884 O O . GLU A 1 366 ? -7.433 13.283 9.776 1.00 86.56 366 GLU A O 1
ATOM 2889 N N . GLN A 1 367 ? -5.530 12.479 10.654 1.00 86.69 367 GLN A N 1
ATOM 2890 C CA . GLN A 1 367 ? -5.570 13.370 11.815 1.00 86.69 367 GLN A CA 1
ATOM 2891 C C . GLN A 1 367 ? -4.194 13.566 12.467 1.00 86.69 367 GLN A C 1
ATOM 2893 O O . GLN A 1 367 ? -3.300 12.725 12.312 1.00 86.69 367 GLN A O 1
ATOM 2898 N N . PRO A 1 368 ? -3.998 14.665 13.219 1.00 89.19 368 PRO A N 1
ATOM 2899 C CA . PRO A 1 368 ? -2.868 14.779 14.135 1.00 89.19 368 PRO A CA 1
ATOM 2900 C C . PRO A 1 368 ? -2.938 13.708 15.236 1.00 89.19 368 PRO A C 1
ATOM 2902 O O . PRO A 1 368 ? -4.021 13.297 15.656 1.00 89.19 368 PRO A O 1
ATOM 2905 N N . GLY A 1 369 ? -1.776 13.274 15.727 1.00 89.00 369 GLY A N 1
ATOM 2906 C CA . GLY A 1 369 ? -1.690 12.450 16.935 1.00 89.00 369 GLY A CA 1
ATOM 2907 C C . GLY A 1 369 ? -2.273 13.181 18.147 1.00 89.00 369 GLY A C 1
ATOM 2908 O O . GLY A 1 369 ? -2.057 14.384 18.298 1.00 89.00 369 GLY A O 1
ATOM 2909 N N . LEU A 1 370 ? -3.008 12.475 19.014 1.00 91.12 370 LEU A N 1
ATOM 2910 C CA . LEU A 1 370 ? -3.492 13.054 20.277 1.00 91.12 370 LEU A CA 1
ATOM 2911 C C . LEU A 1 370 ? -2.368 13.067 21.319 1.00 91.12 370 LEU A C 1
ATOM 2913 O O . LEU A 1 370 ? -2.363 13.909 22.217 1.00 91.12 370 LEU A O 1
ATOM 2917 N N . HIS A 1 371 ? -1.405 12.154 21.183 1.00 90.19 371 HIS A N 1
ATOM 2918 C CA . HIS A 1 371 ? -0.212 12.073 22.018 1.00 90.19 371 HIS A CA 1
ATOM 2919 C C . HIS A 1 371 ? 1.031 12.466 21.219 1.00 90.19 371 HIS A C 1
ATOM 2921 O O . HIS A 1 371 ? 1.013 12.534 19.994 1.00 90.19 371 HIS A O 1
ATOM 2927 N N . LYS A 1 372 ? 2.153 12.735 21.894 1.00 87.19 372 LYS A N 1
ATOM 2928 C CA . LYS A 1 372 ? 3.422 12.958 21.184 1.00 87.19 372 LYS A CA 1
ATOM 2929 C C . LYS A 1 372 ? 3.927 11.633 20.625 1.00 87.19 372 LYS A C 1
ATOM 2931 O O . LYS A 1 372 ? 3.798 10.606 21.279 1.00 87.19 372 LYS A O 1
ATOM 2936 N N . PHE A 1 373 ? 4.622 11.666 19.492 1.00 90.50 373 PHE A N 1
ATOM 2937 C CA . PHE A 1 373 ? 5.154 10.471 18.820 1.00 90.50 373 PHE A CA 1
ATOM 2938 C C . PHE A 1 373 ? 6.081 9.606 19.696 1.00 90.50 373 PHE A C 1
ATOM 2940 O O . PHE A 1 373 ? 6.293 8.433 19.416 1.00 90.50 373 PHE A O 1
ATOM 2947 N N . SER A 1 374 ? 6.639 10.181 20.768 1.00 85.00 374 SER A N 1
ATOM 2948 C CA . SER A 1 374 ? 7.496 9.474 21.722 1.00 85.00 374 SER A CA 1
ATOM 2949 C C . SER A 1 374 ? 6.751 8.705 22.815 1.00 85.00 374 SER A C 1
ATOM 2951 O O . SER A 1 374 ? 7.396 7.991 23.578 1.00 85.00 374 SER A O 1
ATOM 2953 N N . TYR A 1 375 ? 5.441 8.908 22.963 1.00 83.25 375 TYR A N 1
ATOM 2954 C CA . TYR A 1 375 ? 4.662 8.382 24.085 1.00 83.25 375 TYR A CA 1
ATOM 2955 C C . TYR A 1 375 ? 4.196 6.945 23.798 1.00 83.25 375 TYR A C 1
ATOM 2957 O O . TYR A 1 375 ? 3.928 6.626 22.635 1.00 83.25 375 TYR A O 1
ATOM 2965 N N . PRO A 1 376 ? 4.064 6.079 24.819 1.00 80.25 376 PRO A N 1
ATOM 2966 C CA . PRO A 1 376 ? 3.463 4.747 24.676 1.00 80.25 376 PRO A CA 1
ATOM 2967 C C . PRO A 1 376 ? 2.030 4.767 24.108 1.00 80.25 376 PRO A C 1
ATOM 2969 O O . PRO A 1 376 ? 1.586 3.822 23.463 1.00 80.25 376 PRO A O 1
ATOM 2972 N N . GLU A 1 377 ? 1.301 5.861 24.308 1.00 87.50 377 GLU A N 1
ATOM 2973 C CA . GLU A 1 377 ? -0.064 6.060 23.814 1.00 87.50 377 GLU A CA 1
ATOM 2974 C C . GLU A 1 377 ? -0.127 6.483 22.336 1.00 87.50 377 GLU A C 1
ATOM 2976 O O . GLU A 1 377 ? -1.204 6.481 21.739 1.00 87.50 377 GLU A O 1
ATOM 2981 N N . SER A 1 378 ? 1.016 6.830 21.731 1.00 88.94 378 SER A N 1
ATOM 2982 C CA . SER A 1 378 ? 1.110 7.137 20.298 1.00 88.94 378 SER A CA 1
ATOM 2983 C C . SER A 1 378 ? 0.860 5.903 19.429 1.00 88.94 378 SER A C 1
ATOM 2985 O O . SER A 1 378 ? 0.974 4.771 19.897 1.00 88.94 378 SER A O 1
ATOM 2987 N N . VAL A 1 379 ? 0.614 6.101 18.131 1.00 94.88 379 VAL A N 1
ATOM 2988 C CA . VAL A 1 379 ? 0.441 4.990 17.172 1.00 94.88 379 VAL A CA 1
ATOM 2989 C C . VAL A 1 379 ? 1.611 3.993 17.183 1.00 94.88 379 VAL A C 1
ATOM 2991 O O . VAL A 1 379 ? 1.400 2.789 17.044 1.00 94.88 379 VAL A O 1
ATOM 2994 N N . LEU A 1 380 ? 2.843 4.472 17.405 1.00 95.50 380 LEU A N 1
ATOM 2995 C CA . LEU A 1 380 ? 4.019 3.608 17.521 1.00 95.50 380 LEU A CA 1
ATOM 2996 C C . LEU A 1 380 ? 4.002 2.797 18.815 1.00 95.50 380 LEU A C 1
ATOM 2998 O O . LEU A 1 380 ? 4.210 1.586 18.789 1.00 95.50 380 LEU A O 1
ATOM 3002 N N . GLY A 1 381 ? 3.744 3.469 19.938 1.00 88.75 381 GLY A N 1
ATOM 3003 C CA . GLY A 1 381 ? 3.714 2.836 21.250 1.00 88.75 381 GLY A CA 1
ATOM 3004 C C . GLY A 1 381 ? 2.615 1.785 21.350 1.00 88.75 381 GLY A C 1
ATOM 3005 O O . GLY A 1 381 ? 2.892 0.665 21.761 1.00 88.75 381 GLY A O 1
ATOM 3006 N N . GLN A 1 382 ? 1.413 2.099 20.865 1.00 92.06 382 GLN A N 1
ATOM 3007 C CA . GLN A 1 382 ? 0.283 1.169 20.837 1.00 92.06 382 GLN A CA 1
ATOM 3008 C C . GLN A 1 382 ? 0.585 -0.070 19.991 1.00 92.06 382 GLN A C 1
ATOM 3010 O O . GLN A 1 382 ? 0.345 -1.190 20.431 1.00 92.06 382 GLN A O 1
ATOM 3015 N N . THR A 1 383 ? 1.177 0.121 18.807 1.00 95.88 383 THR A N 1
ATOM 3016 C CA . THR A 1 383 ? 1.511 -1.000 17.916 1.00 95.88 383 THR A CA 1
ATOM 3017 C C . THR A 1 383 ? 2.603 -1.899 18.499 1.00 95.88 383 THR A C 1
ATOM 3019 O O . THR A 1 383 ? 2.554 -3.116 18.331 1.00 95.88 383 THR A O 1
ATOM 3022 N N . LEU A 1 384 ? 3.586 -1.327 19.203 1.00 94.44 384 LEU A N 1
ATOM 3023 C CA . LEU A 1 384 ? 4.685 -2.091 19.803 1.00 94.44 384 LEU A CA 1
ATOM 3024 C C . LEU A 1 384 ? 4.382 -2.613 21.215 1.00 94.44 384 LEU A C 1
ATOM 3026 O O . LEU A 1 384 ? 5.104 -3.495 21.682 1.00 94.44 384 LEU A O 1
ATOM 3030 N N . ALA A 1 385 ? 3.326 -2.135 21.881 1.00 88.19 385 ALA A N 1
ATOM 3031 C CA . ALA A 1 385 ? 2.956 -2.534 23.241 1.00 88.19 385 ALA A CA 1
ATOM 3032 C C . ALA A 1 385 ? 2.920 -4.062 23.453 1.00 88.19 385 ALA A C 1
ATOM 3034 O O . ALA A 1 385 ? 3.550 -4.524 24.407 1.00 88.19 385 ALA A O 1
ATOM 3035 N N . PRO A 1 386 ? 2.345 -4.886 22.545 1.00 86.50 386 PRO A N 1
ATOM 3036 C CA . PRO A 1 386 ? 2.332 -6.339 22.726 1.00 86.50 386 PRO A CA 1
ATOM 3037 C C . PRO A 1 386 ? 3.731 -6.963 22.841 1.00 86.50 386 PRO A C 1
ATOM 3039 O O . PRO A 1 386 ? 3.900 -7.969 23.527 1.00 86.50 386 PRO A O 1
ATOM 3042 N N . ILE A 1 387 ? 4.744 -6.374 22.196 1.00 87.50 387 ILE A N 1
ATOM 3043 C CA . ILE A 1 387 ? 6.132 -6.851 22.262 1.00 87.50 387 ILE A CA 1
ATOM 3044 C C . ILE A 1 387 ? 6.744 -6.561 23.633 1.00 87.50 387 ILE A C 1
ATOM 3046 O O . ILE A 1 387 ? 7.406 -7.427 24.199 1.00 87.50 387 ILE A O 1
ATOM 3050 N N . TYR A 1 388 ? 6.502 -5.375 24.189 1.00 81.38 388 TYR A N 1
ATOM 3051 C CA . TYR A 1 388 ? 7.061 -4.979 25.485 1.00 81.38 388 TYR A CA 1
ATOM 3052 C C . TYR A 1 388 ? 6.310 -5.575 26.680 1.00 81.38 388 TYR A C 1
ATOM 3054 O O . TYR A 1 388 ? 6.914 -5.820 27.720 1.00 81.38 388 TYR A O 1
ATOM 3062 N N . GLU A 1 389 ? 5.009 -5.824 26.545 1.00 78.44 389 GLU A N 1
ATOM 3063 C CA . GLU A 1 389 ? 4.175 -6.372 27.621 1.00 78.44 389 GLU A CA 1
ATOM 3064 C C . GLU A 1 389 ? 4.166 -7.903 27.626 1.00 78.44 389 GLU A C 1
ATOM 3066 O O . GLU A 1 389 ? 4.103 -8.542 28.680 1.00 78.44 389 GLU A O 1
ATOM 3071 N N . HIS A 1 390 ? 4.220 -8.509 26.437 1.00 74.75 390 HIS A N 1
ATOM 3072 C CA . HIS A 1 390 ? 3.970 -9.934 26.239 1.00 74.75 390 HIS A CA 1
ATOM 3073 C C . HIS A 1 390 ? 5.000 -10.603 25.319 1.00 74.75 390 HIS A C 1
ATOM 3075 O O . HIS A 1 390 ? 4.712 -11.658 24.746 1.00 74.75 390 HIS A O 1
ATOM 3081 N N . GLY A 1 391 ? 6.211 -10.039 25.212 1.00 69.00 391 GLY A N 1
ATOM 3082 C CA . GLY A 1 391 ? 7.282 -10.509 24.323 1.00 69.00 391 GLY A CA 1
ATOM 3083 C C . GLY A 1 391 ? 7.529 -12.017 24.390 1.00 69.00 391 GLY A C 1
ATOM 3084 O O . GLY A 1 391 ? 7.595 -12.670 23.356 1.00 69.00 391 GLY A O 1
ATOM 3085 N N . ASN A 1 392 ? 7.506 -12.602 25.592 1.00 72.94 392 ASN A N 1
ATOM 3086 C CA . ASN A 1 392 ? 7.696 -14.042 25.819 1.00 72.94 392 ASN A CA 1
ATOM 3087 C C . ASN A 1 392 ? 6.602 -14.950 25.236 1.00 72.94 392 ASN A C 1
ATOM 3089 O O . ASN A 1 392 ? 6.757 -16.167 25.302 1.00 72.94 392 ASN A O 1
ATOM 3093 N N . SER A 1 393 ? 5.507 -14.405 24.699 1.00 74.44 393 SER A N 1
ATOM 3094 C CA . SER A 1 393 ? 4.355 -15.153 24.160 1.00 74.44 393 SER A CA 1
ATOM 3095 C C . SER A 1 393 ? 4.088 -14.909 22.671 1.00 74.44 393 SER A C 1
ATOM 3097 O O . SER A 1 393 ? 3.205 -15.537 22.095 1.00 74.44 393 SER A O 1
ATOM 3099 N N . ILE A 1 394 ? 4.855 -14.022 22.034 1.00 85.06 394 ILE A N 1
ATOM 3100 C CA . ILE A 1 394 ? 4.710 -13.689 20.613 1.00 85.06 394 ILE A CA 1
ATOM 3101 C C . ILE A 1 394 ? 6.026 -13.923 19.879 1.00 85.06 394 ILE A C 1
ATOM 3103 O O . ILE A 1 394 ? 7.073 -14.035 20.501 1.00 85.06 394 ILE A O 1
ATOM 3107 N N . THR A 1 395 ? 5.991 -14.030 18.557 1.00 91.94 395 THR A N 1
ATOM 3108 C CA . THR A 1 395 ? 7.211 -14.087 17.743 1.00 91.94 395 THR A CA 1
ATOM 3109 C C . THR A 1 395 ? 7.510 -12.703 17.207 1.00 91.94 395 THR A C 1
ATOM 3111 O O . THR A 1 395 ? 6.621 -12.073 16.644 1.00 91.94 395 THR A O 1
ATOM 3114 N N . TYR A 1 396 ? 8.736 -12.216 17.366 1.00 94.38 396 TYR A N 1
ATOM 3115 C CA . TYR A 1 396 ? 9.131 -10.922 16.826 1.00 94.38 396 TYR A CA 1
ATOM 3116 C C . TYR A 1 396 ? 10.580 -10.899 16.345 1.00 94.38 396 TYR A C 1
ATOM 3118 O O . TYR A 1 396 ? 11.430 -11.683 16.766 1.00 94.38 396 TYR A O 1
ATOM 3126 N N . THR A 1 397 ? 10.872 -9.967 15.448 1.00 96.06 397 THR A N 1
ATOM 3127 C CA . THR A 1 397 ? 12.220 -9.635 14.986 1.00 96.06 397 THR A CA 1
ATOM 3128 C C . THR A 1 397 ? 12.297 -8.134 14.757 1.00 96.06 397 THR A C 1
ATOM 3130 O O . THR A 1 397 ? 11.415 -7.549 14.130 1.00 96.06 397 THR A O 1
ATOM 3133 N N . ILE A 1 398 ? 13.347 -7.515 15.284 1.00 95.88 398 ILE A N 1
ATOM 3134 C CA . ILE A 1 398 ? 13.590 -6.079 15.236 1.00 95.88 398 ILE A CA 1
ATOM 3135 C C . ILE A 1 398 ? 14.976 -5.850 14.629 1.00 95.88 398 ILE A C 1
ATOM 3137 O O . ILE A 1 398 ? 15.966 -6.454 15.060 1.00 95.88 398 ILE A O 1
ATOM 3141 N N . TRP A 1 399 ? 15.043 -4.969 13.633 1.00 94.94 399 TRP A N 1
ATOM 3142 C CA . TRP A 1 399 ? 16.283 -4.621 12.945 1.00 94.94 399 TRP A CA 1
ATOM 3143 C C . TRP A 1 399 ? 16.421 -3.119 12.739 1.00 94.94 399 TRP A C 1
ATOM 3145 O O . TRP A 1 399 ? 15.440 -2.380 12.647 1.00 94.94 399 TRP A O 1
ATOM 3155 N N . ASN A 1 400 ? 17.667 -2.661 12.693 1.00 93.19 400 ASN A N 1
ATOM 3156 C CA . ASN A 1 400 ? 18.015 -1.271 12.433 1.00 93.19 400 ASN A CA 1
ATOM 3157 C C . ASN A 1 400 ? 19.471 -1.233 11.974 1.00 93.19 400 ASN A C 1
ATOM 3159 O O . ASN A 1 400 ? 20.322 -1.832 12.619 1.00 93.19 400 ASN A O 1
ATOM 3163 N N . ASP A 1 401 ? 19.781 -0.549 10.878 1.00 87.00 401 ASP A N 1
ATOM 3164 C CA . ASP A 1 401 ? 21.169 -0.408 10.425 1.00 87.00 401 ASP A CA 1
ATOM 3165 C C . ASP A 1 401 ? 21.983 0.617 11.241 1.00 87.00 401 ASP A C 1
ATOM 3167 O O . ASP A 1 401 ? 23.201 0.684 11.100 1.00 87.00 401 ASP A O 1
ATOM 3171 N N . ASP A 1 402 ? 21.316 1.366 12.124 1.00 85.25 402 ASP A N 1
ATOM 3172 C CA . ASP A 1 402 ? 21.897 2.218 13.167 1.00 85.25 402 ASP A CA 1
ATOM 3173 C C . ASP A 1 402 ? 21.319 1.774 14.525 1.00 85.25 402 ASP A C 1
ATOM 3175 O O . ASP A 1 402 ? 20.315 2.303 15.007 1.00 85.25 402 ASP A O 1
ATOM 3179 N N . VAL A 1 403 ? 21.868 0.692 15.082 1.00 78.94 403 VAL A N 1
ATOM 3180 C CA . VAL A 1 403 ? 21.353 0.028 16.297 1.00 78.94 403 VAL A CA 1
ATOM 3181 C C . VAL A 1 403 ? 21.565 0.858 17.570 1.00 78.94 403 VAL A C 1
ATOM 3183 O O . VAL A 1 403 ? 22.499 1.659 17.634 1.00 78.94 403 VAL A O 1
ATOM 3186 N N . PRO A 1 404 ? 20.759 0.645 18.631 1.00 73.00 404 PRO A N 1
ATOM 3187 C CA . PRO A 1 404 ? 21.004 1.262 19.935 1.00 73.00 404 PRO A CA 1
ATOM 3188 C C . PRO A 1 404 ? 22.434 1.005 20.439 1.00 73.00 404 PRO A C 1
ATOM 3190 O O . PRO A 1 404 ? 22.905 -0.130 20.420 1.00 73.00 404 PRO A O 1
ATOM 3193 N N . TYR A 1 405 ? 23.107 2.051 20.928 1.00 64.00 405 TYR A N 1
ATOM 3194 C CA . TYR A 1 405 ? 24.530 2.014 21.305 1.00 64.00 405 TYR A CA 1
ATOM 3195 C C . TYR A 1 405 ? 24.898 0.867 22.265 1.00 64.00 405 TYR A C 1
ATOM 3197 O O . TYR A 1 405 ? 25.916 0.204 22.082 1.00 64.00 405 TYR A O 1
ATOM 3205 N N . ASP A 1 406 ? 24.034 0.577 23.240 1.00 62.34 406 ASP A N 1
ATOM 3206 C CA . ASP A 1 406 ? 24.272 -0.475 24.237 1.00 62.34 406 ASP A CA 1
ATOM 3207 C C . ASP A 1 406 ? 24.306 -1.888 23.631 1.00 62.34 406 ASP A C 1
ATOM 3209 O O . ASP A 1 406 ? 24.927 -2.784 24.199 1.00 62.34 406 ASP A O 1
ATOM 3213 N N . TYR A 1 407 ? 23.677 -2.091 22.467 1.00 64.69 407 TYR A N 1
ATOM 3214 C CA . TYR A 1 407 ? 23.756 -3.355 21.740 1.00 64.69 407 TYR A CA 1
ATOM 3215 C C . TYR A 1 407 ? 25.127 -3.542 21.082 1.00 64.69 407 TYR A C 1
ATOM 3217 O O . TYR A 1 407 ? 25.689 -4.630 21.155 1.00 64.69 407 TYR A O 1
ATOM 3225 N N . ILE A 1 408 ? 25.703 -2.484 20.495 1.00 61.81 408 ILE A N 1
ATOM 3226 C CA . ILE A 1 408 ? 27.017 -2.542 19.821 1.00 61.81 408 ILE A CA 1
ATOM 3227 C C . ILE A 1 408 ? 28.102 -3.038 20.783 1.00 61.81 408 ILE A C 1
ATOM 3229 O O . ILE A 1 408 ? 28.976 -3.803 20.387 1.00 61.81 408 ILE A O 1
ATOM 3233 N N . LEU A 1 409 ? 28.023 -2.632 22.052 1.00 56.59 409 LEU A N 1
ATOM 3234 C CA . LEU A 1 409 ? 28.983 -3.023 23.086 1.00 56.59 409 LEU A CA 1
ATOM 3235 C C . LEU A 1 409 ? 28.907 -4.510 23.469 1.00 56.59 409 LEU A C 1
ATOM 3237 O O . LEU A 1 409 ? 29.896 -5.053 23.953 1.00 56.59 409 LEU A O 1
ATOM 3241 N N . ASN A 1 410 ? 27.759 -5.158 23.251 1.00 57.53 410 ASN A N 1
ATOM 3242 C CA . ASN A 1 410 ? 27.478 -6.530 23.681 1.00 57.53 410 ASN A CA 1
ATOM 3243 C C . ASN A 1 410 ? 27.260 -7.505 22.508 1.00 57.53 410 ASN A C 1
ATOM 3245 O O . ASN A 1 410 ? 26.928 -8.670 22.743 1.00 57.53 410 ASN A O 1
ATOM 3249 N N . ASP A 1 411 ? 27.417 -7.066 21.252 1.00 62.78 411 ASP A N 1
ATOM 3250 C CA . ASP A 1 411 ? 27.214 -7.937 20.092 1.00 62.78 411 ASP A CA 1
ATOM 3251 C C . ASP A 1 411 ? 28.324 -8.997 20.024 1.00 62.78 411 ASP A C 1
ATOM 3253 O O . ASP A 1 411 ? 29.473 -8.723 19.674 1.00 62.78 411 ASP A O 1
ATOM 3257 N N . THR A 1 412 ? 27.963 -10.238 20.343 1.00 53.94 412 THR A N 1
ATOM 3258 C CA . THR A 1 412 ? 28.853 -11.409 20.333 1.00 53.94 412 THR A CA 1
ATOM 3259 C C . THR A 1 412 ? 29.251 -11.873 18.928 1.00 53.94 412 THR A C 1
ATOM 3261 O O . THR A 1 412 ? 30.117 -12.738 18.803 1.00 53.94 412 THR A O 1
ATOM 3264 N N . ARG A 1 413 ? 28.672 -11.294 17.862 1.00 59.75 413 ARG A N 1
ATOM 3265 C CA . ARG A 1 413 ? 29.183 -11.427 16.485 1.00 59.75 413 ARG A CA 1
ATOM 3266 C C . ARG A 1 413 ? 30.438 -10.592 16.250 1.00 59.75 413 ARG A C 1
ATOM 3268 O O . ARG A 1 413 ? 31.096 -10.788 15.229 1.00 59.75 413 ARG A O 1
ATOM 3275 N N . SER A 1 414 ? 30.778 -9.680 17.167 1.00 51.47 414 SER A N 1
ATOM 3276 C CA . SER A 1 414 ? 32.112 -9.092 17.190 1.00 51.47 414 SER A CA 1
ATOM 3277 C C . SER A 1 414 ? 33.137 -10.217 17.330 1.00 51.47 414 SER A C 1
ATOM 3279 O O . SER A 1 414 ? 33.050 -11.103 18.179 1.00 51.47 414 SER A O 1
ATOM 3281 N N . ASN A 1 415 ? 34.087 -10.230 16.407 1.00 47.94 415 ASN A N 1
ATOM 3282 C CA . ASN A 1 415 ? 35.141 -11.225 16.323 1.00 47.94 415 ASN A CA 1
ATOM 3283 C C . ASN A 1 415 ? 35.869 -11.264 17.683 1.00 47.94 415 ASN A C 1
ATOM 3285 O O . ASN A 1 415 ? 35.939 -10.238 18.359 1.00 47.94 415 ASN A O 1
ATOM 3289 N N . SER A 1 416 ? 36.524 -12.373 18.051 1.00 41.28 416 SER A N 1
ATOM 3290 C CA . SER A 1 416 ? 37.292 -12.529 19.312 1.00 41.28 416 SER A CA 1
ATOM 3291 C C . SER A 1 416 ? 38.403 -11.480 19.565 1.00 41.28 416 SER A C 1
ATOM 3293 O O . SER A 1 416 ? 39.091 -11.542 20.578 1.00 41.28 416 SER A O 1
ATOM 3295 N N . TYR A 1 417 ? 38.575 -10.522 18.651 1.00 41.06 417 TYR A N 1
ATOM 3296 C CA . TYR A 1 417 ? 39.480 -9.374 18.692 1.00 41.06 417 TYR A CA 1
ATOM 3297 C C . TYR A 1 417 ? 38.783 -8.030 18.996 1.00 41.06 417 TYR A C 1
ATOM 3299 O O . TYR A 1 417 ? 39.438 -6.993 18.936 1.00 41.06 417 TYR A O 1
ATOM 3307 N N . GLY A 1 418 ? 37.474 -8.012 19.288 1.00 44.50 418 GLY A N 1
ATOM 3308 C CA . GLY A 1 418 ? 36.732 -6.781 19.598 1.00 44.50 418 GLY A CA 1
ATOM 3309 C C . GLY A 1 418 ? 36.552 -5.834 18.405 1.00 44.50 418 GLY A C 1
ATOM 3310 O O . GLY A 1 418 ? 36.358 -4.635 18.596 1.00 44.50 418 GLY A O 1
ATOM 3311 N N . ILE A 1 419 ? 36.643 -6.348 17.171 1.00 44.88 419 ILE A N 1
ATOM 3312 C CA . ILE A 1 419 ? 36.399 -5.563 15.954 1.00 44.88 419 ILE A CA 1
ATOM 3313 C C . ILE A 1 419 ? 34.877 -5.410 15.785 1.00 44.88 419 ILE A C 1
ATOM 3315 O O . ILE A 1 419 ? 34.184 -6.432 15.757 1.00 44.88 419 ILE A O 1
ATOM 3319 N N . PRO A 1 420 ? 34.340 -4.177 15.676 1.00 54.16 420 PRO A N 1
ATOM 3320 C CA . PRO A 1 420 ? 32.919 -3.956 15.429 1.00 54.16 420 PRO A CA 1
ATOM 3321 C C . PRO A 1 420 ? 32.476 -4.639 14.134 1.00 54.16 420 PRO A C 1
ATOM 3323 O O . PRO A 1 420 ? 33.177 -4.575 13.123 1.00 54.16 420 PRO A O 1
ATOM 3326 N N . VAL A 1 421 ? 31.299 -5.266 14.158 1.00 62.88 421 VAL A N 1
ATOM 3327 C CA . VAL A 1 421 ? 30.647 -5.805 12.959 1.00 62.88 421 VAL A CA 1
ATOM 3328 C C . VAL A 1 421 ? 30.558 -4.698 11.900 1.00 62.88 421 VAL A C 1
ATOM 3330 O O . VAL A 1 421 ? 30.101 -3.594 12.201 1.00 62.88 421 VAL A O 1
ATOM 3333 N N . ASP A 1 422 ? 30.979 -4.974 10.660 1.00 68.31 422 ASP A N 1
ATOM 3334 C CA . ASP A 1 422 ? 30.830 -4.018 9.558 1.00 68.31 422 ASP A CA 1
ATOM 3335 C C . ASP A 1 422 ? 29.347 -3.872 9.182 1.00 68.31 422 ASP A C 1
ATOM 3337 O O . ASP A 1 422 ? 28.808 -4.587 8.329 1.00 68.31 422 ASP A O 1
ATOM 3341 N N . VAL A 1 423 ? 28.680 -2.918 9.830 1.00 70.19 423 VAL A N 1
ATOM 3342 C CA . VAL A 1 423 ? 27.270 -2.566 9.608 1.00 70.19 423 VAL A CA 1
ATOM 3343 C C . VAL A 1 423 ? 26.981 -2.151 8.162 1.00 70.19 423 VAL A C 1
ATOM 3345 O O . VAL A 1 423 ? 25.844 -2.266 7.701 1.00 70.19 423 VAL A O 1
ATOM 3348 N N . THR A 1 424 ? 27.997 -1.725 7.401 1.00 72.62 424 THR A N 1
ATOM 3349 C CA . THR A 1 424 ? 27.829 -1.336 5.993 1.00 72.62 424 THR A CA 1
ATOM 3350 C C . THR A 1 424 ? 27.604 -2.537 5.074 1.00 72.62 424 THR A C 1
ATOM 3352 O O . THR A 1 424 ? 27.079 -2.373 3.968 1.00 72.62 424 THR A O 1
ATOM 3355 N N . SER A 1 425 ? 27.925 -3.749 5.546 1.00 77.31 425 SER A N 1
ATOM 3356 C CA . SER A 1 425 ? 27.645 -5.011 4.855 1.00 77.31 425 SER A CA 1
ATOM 3357 C C . SER A 1 425 ? 26.168 -5.433 4.926 1.00 77.31 425 SER A C 1
ATOM 3359 O O . SER A 1 425 ? 25.733 -6.263 4.123 1.00 77.31 425 SER A O 1
ATOM 3361 N N . PHE A 1 426 ? 25.388 -4.845 5.840 1.00 86.06 426 PHE A N 1
ATOM 3362 C CA . PHE A 1 426 ? 23.950 -5.075 5.994 1.00 86.06 426 PHE A CA 1
ATOM 3363 C C . PHE A 1 426 ? 23.124 -4.101 5.145 1.00 86.06 426 PHE A C 1
ATOM 3365 O O . PHE A 1 426 ? 23.613 -3.057 4.688 1.00 86.06 426 PHE A O 1
ATOM 3372 N N . GLY A 1 427 ? 21.852 -4.436 4.939 1.00 87.81 427 GLY A N 1
ATOM 3373 C CA . GLY A 1 427 ? 20.884 -3.557 4.295 1.00 87.81 427 GLY A CA 1
ATOM 3374 C C . GLY A 1 427 ? 20.698 -2.238 5.048 1.00 87.81 427 GLY A C 1
ATOM 3375 O O . GLY A 1 427 ? 20.801 -2.188 6.272 1.00 87.81 427 GLY A O 1
ATOM 3376 N N . HIS A 1 428 ? 20.430 -1.162 4.312 1.00 90.56 428 HIS A N 1
ATOM 3377 C CA . HIS A 1 428 ? 19.945 0.086 4.887 1.00 90.56 428 HIS A CA 1
ATOM 3378 C C . HIS A 1 428 ? 18.449 -0.081 5.125 1.00 90.56 428 HIS A C 1
ATOM 3380 O O . HIS A 1 428 ? 17.666 0.205 4.232 1.00 90.56 428 HIS A O 1
ATOM 3386 N N . SER A 1 429 ? 18.058 -0.628 6.276 1.00 93.38 429 SER A N 1
ATOM 3387 C CA . SER A 1 429 ? 16.655 -0.890 6.607 1.00 93.38 429 SER A CA 1
ATOM 3388 C C . SER A 1 429 ? 16.438 -0.864 8.111 1.00 93.38 429 SER A C 1
ATOM 3390 O O . SER A 1 429 ? 17.334 -1.222 8.884 1.00 93.38 429 SER A O 1
ATOM 3392 N N . LYS A 1 430 ? 15.239 -0.449 8.528 1.00 94.94 430 LYS A N 1
ATOM 3393 C CA . LYS A 1 430 ? 14.827 -0.441 9.933 1.00 94.94 430 LYS A CA 1
ATOM 3394 C C . LYS A 1 430 ? 13.364 -0.841 10.041 1.00 94.94 430 LYS A C 1
ATOM 3396 O O . LYS A 1 430 ? 12.522 -0.351 9.285 1.00 94.94 430 LYS A O 1
ATOM 3401 N N . GLY A 1 431 ? 13.054 -1.711 10.989 1.00 96.81 431 GLY A N 1
ATOM 3402 C CA . GLY A 1 431 ? 11.690 -2.177 11.133 1.00 96.81 431 GLY A CA 1
ATOM 3403 C C . GLY A 1 431 ? 11.473 -3.217 12.213 1.00 96.81 431 GLY A C 1
ATOM 3404 O O . GLY A 1 431 ? 12.384 -3.639 12.930 1.00 96.81 431 GLY A O 1
ATOM 3405 N N . VAL A 1 432 ? 10.204 -3.595 12.319 1.00 97.75 432 VAL A N 1
ATOM 3406 C CA . VAL A 1 432 ? 9.687 -4.552 13.290 1.00 97.75 432 VAL A CA 1
ATOM 3407 C C . VAL A 1 432 ? 8.761 -5.517 12.571 1.00 97.75 432 VAL A C 1
ATOM 3409 O O . VAL A 1 432 ? 7.820 -5.110 11.892 1.00 97.75 432 VAL A O 1
ATOM 3412 N N . LEU A 1 433 ? 9.009 -6.804 12.760 1.00 97.12 433 LEU A N 1
ATOM 3413 C CA . LEU A 1 433 ? 8.110 -7.885 12.392 1.00 97.12 433 LEU A CA 1
ATOM 3414 C C . LEU A 1 433 ? 7.600 -8.517 13.683 1.00 97.12 433 LEU A C 1
ATOM 3416 O O . LEU A 1 433 ? 8.416 -8.921 14.509 1.00 97.12 433 LEU A O 1
ATOM 3420 N N . ALA A 1 434 ? 6.285 -8.630 13.858 1.00 94.44 434 ALA A N 1
ATOM 3421 C CA . ALA A 1 434 ? 5.707 -9.318 15.011 1.00 94.44 434 ALA A CA 1
ATOM 3422 C C . ALA A 1 434 ? 4.492 -10.148 14.604 1.00 94.44 434 ALA A C 1
ATOM 3424 O O . ALA A 1 434 ? 3.629 -9.670 13.875 1.00 94.44 434 ALA A O 1
ATOM 3425 N N . TYR A 1 435 ? 4.434 -11.390 15.076 1.00 90.62 435 TYR A N 1
ATOM 3426 C CA . TYR A 1 435 ? 3.463 -12.401 14.679 1.00 90.62 435 TYR A CA 1
ATOM 3427 C C . TYR A 1 435 ? 3.030 -13.280 15.853 1.00 90.62 435 TYR A C 1
ATOM 3429 O O . TYR A 1 435 ? 3.829 -13.673 16.705 1.00 90.62 435 TYR A O 1
ATOM 3437 N N . SER A 1 436 ? 1.752 -13.644 15.844 1.00 84.75 436 SER A N 1
ATOM 3438 C CA . SER A 1 436 ? 1.216 -14.806 16.549 1.00 84.75 436 SER A CA 1
ATOM 3439 C C . SER A 1 436 ? 0.664 -15.807 15.530 1.00 84.75 436 SER A C 1
ATOM 3441 O O . SER A 1 436 ? 0.547 -15.497 14.342 1.00 84.75 436 SER A O 1
ATOM 3443 N N . LYS A 1 437 ? 0.244 -16.991 15.990 1.00 77.44 437 LYS A N 1
ATOM 3444 C CA . LYS A 1 437 ? -0.441 -17.986 15.142 1.00 77.44 437 LYS A CA 1
ATOM 3445 C C . LYS A 1 437 ? -1.740 -17.487 14.484 1.00 77.44 437 LYS A C 1
ATOM 3447 O O . LYS A 1 437 ? -2.280 -18.164 13.618 1.00 77.44 437 LYS A O 1
ATOM 3452 N N . HIS A 1 438 ? -2.260 -16.338 14.917 1.00 78.12 438 HIS A N 1
ATOM 3453 C CA . HIS A 1 438 ? -3.487 -15.731 14.396 1.00 78.12 438 HIS A CA 1
ATOM 3454 C C . HIS A 1 438 ? -3.222 -14.558 13.439 1.00 78.12 438 HIS A C 1
ATOM 3456 O O . HIS A 1 438 ? -4.164 -14.022 12.869 1.00 78.12 438 HIS A O 1
ATOM 3462 N N . GLY A 1 439 ? -1.963 -14.146 13.277 1.00 86.62 439 GLY A N 1
ATOM 3463 C CA . GLY A 1 439 ? -1.574 -13.020 12.434 1.00 86.62 439 GLY A CA 1
ATOM 3464 C C . GLY A 1 439 ? -0.580 -12.083 13.115 1.00 86.62 439 GLY A C 1
ATOM 3465 O O . GLY A 1 439 ? -0.267 -12.208 14.303 1.00 86.62 439 GLY A O 1
ATOM 3466 N N . GLY A 1 440 ? -0.077 -11.146 12.326 1.00 91.69 440 GLY A N 1
ATOM 3467 C CA . GLY A 1 440 ? 0.995 -10.229 12.668 1.00 91.69 440 GLY A CA 1
ATOM 3468 C C . GLY A 1 440 ? 0.891 -8.854 12.024 1.00 91.69 440 GLY A C 1
ATOM 3469 O O . GLY A 1 440 ? -0.088 -8.506 11.359 1.00 91.69 440 GLY A O 1
ATOM 3470 N N . PHE A 1 441 ? 1.958 -8.084 12.191 1.00 95.44 441 PHE A N 1
ATOM 3471 C CA . PHE A 1 441 ? 2.190 -6.843 11.473 1.00 95.44 441 PHE A CA 1
ATOM 3472 C C . PHE A 1 441 ? 3.653 -6.721 11.042 1.00 95.44 441 PHE A C 1
ATOM 3474 O O . PHE A 1 441 ? 4.560 -7.311 11.636 1.00 95.44 441 PHE A O 1
ATOM 3481 N N . LEU A 1 442 ? 3.857 -5.917 10.001 1.00 97.19 442 LEU A N 1
ATOM 3482 C CA . LEU A 1 442 ? 5.156 -5.428 9.563 1.00 97.19 442 LEU A CA 1
ATOM 3483 C C . LEU A 1 442 ? 5.181 -3.911 9.732 1.00 97.19 442 LEU A C 1
ATOM 3485 O O . LEU A 1 442 ? 4.282 -3.228 9.248 1.00 97.19 442 LEU A O 1
ATOM 3489 N N . MET A 1 443 ? 6.223 -3.386 10.365 1.00 97.62 443 MET A N 1
ATOM 3490 C CA . MET A 1 443 ? 6.487 -1.956 10.460 1.00 97.62 443 MET A CA 1
ATOM 3491 C C . MET A 1 443 ? 7.827 -1.622 9.799 1.00 97.62 443 MET A C 1
ATOM 3493 O O . MET A 1 443 ? 8.849 -2.183 10.183 1.00 97.62 443 MET A O 1
ATOM 3497 N N . SER A 1 444 ? 7.827 -0.678 8.857 1.00 96.31 444 SER A N 1
ATOM 3498 C CA . SER A 1 444 ? 9.030 -0.023 8.318 1.00 96.31 444 SER A CA 1
ATOM 3499 C C . SER A 1 444 ? 9.092 1.409 8.849 1.00 96.31 444 SER A C 1
ATOM 3501 O O . SER A 1 444 ? 8.067 2.092 8.924 1.00 96.31 444 SER A O 1
ATOM 3503 N N . HIS A 1 445 ? 10.274 1.872 9.259 1.00 95.94 445 HIS A N 1
ATOM 3504 C CA . HIS A 1 445 ? 10.441 3.223 9.797 1.00 95.94 445 HIS A CA 1
ATOM 3505 C C . HIS A 1 445 ? 11.814 3.827 9.492 1.00 95.94 445 HIS A C 1
ATOM 3507 O O . HIS A 1 445 ? 12.783 3.130 9.219 1.00 95.94 445 HIS A O 1
ATOM 3513 N N . SER A 1 446 ? 11.938 5.149 9.623 1.00 94.00 446 SER A N 1
ATOM 3514 C CA . SER A 1 446 ? 13.202 5.870 9.380 1.00 94.00 446 SER A CA 1
ATOM 3515 C C . SER A 1 446 ? 14.001 6.206 10.656 1.00 94.00 446 SER A C 1
ATOM 3517 O O . SER A 1 446 ? 15.075 6.802 10.581 1.00 94.00 446 SER A O 1
ATOM 3519 N N . ILE A 1 447 ? 13.498 5.819 11.835 1.00 94.56 447 ILE A N 1
ATOM 3520 C CA . ILE A 1 447 ? 14.035 6.212 13.151 1.00 94.56 447 ILE A CA 1
ATOM 3521 C C . ILE A 1 447 ? 15.289 5.380 13.519 1.00 94.56 447 ILE A C 1
ATOM 3523 O O . ILE A 1 447 ? 15.157 4.172 13.727 1.00 94.56 447 ILE A O 1
ATOM 3527 N N . PRO A 1 448 ? 16.499 5.963 13.611 1.00 91.25 448 PRO A N 1
ATOM 3528 C CA . PRO A 1 448 ? 17.692 5.255 14.090 1.00 91.25 448 PRO A CA 1
ATOM 3529 C C . PRO A 1 448 ? 17.586 4.922 15.584 1.00 91.25 448 PRO A C 1
ATOM 3531 O O . PRO A 1 448 ? 16.866 5.589 16.324 1.00 91.25 448 PRO A O 1
ATOM 3534 N N . GLN A 1 449 ? 18.311 3.894 16.026 1.00 89.81 449 GLN A N 1
ATOM 3535 C CA . GLN A 1 449 ? 18.386 3.440 17.422 1.00 89.81 449 GLN A CA 1
ATOM 3536 C C . GLN A 1 449 ? 17.018 3.122 18.044 1.00 89.81 449 GLN A C 1
ATOM 3538 O O . GLN A 1 449 ? 16.807 3.280 19.248 1.00 89.81 449 GLN A O 1
ATOM 3543 N N . TYR A 1 450 ? 16.075 2.690 17.209 1.00 92.56 450 TYR A N 1
ATOM 3544 C CA . TYR A 1 450 ? 14.696 2.422 17.588 1.00 92.56 450 TYR A CA 1
ATOM 3545 C C . TYR A 1 450 ? 14.207 1.092 17.001 1.00 92.56 450 TYR A C 1
ATOM 3547 O O . TYR A 1 450 ? 14.619 0.739 15.887 1.00 92.56 450 TYR A O 1
ATOM 3555 N N . PRO A 1 451 ? 13.293 0.399 17.698 1.00 93.94 451 PRO A N 1
ATOM 3556 C CA . PRO A 1 451 ? 12.942 0.580 19.114 1.00 93.94 451 PRO A CA 1
ATOM 3557 C C . PRO A 1 451 ? 13.973 -0.072 20.078 1.00 93.94 451 PRO A C 1
ATOM 3559 O O . PRO A 1 451 ? 14.781 -0.886 19.660 1.00 93.94 451 PRO A O 1
ATOM 3562 N N . PRO A 1 452 ? 14.028 0.257 21.380 1.00 86.38 452 PRO A N 1
ATOM 3563 C CA . PRO A 1 452 ? 14.955 -0.412 22.305 1.00 86.38 452 PRO A CA 1
ATOM 3564 C C . PRO A 1 452 ? 14.716 -1.928 22.382 1.00 86.38 452 PRO A C 1
ATOM 3566 O O . PRO A 1 452 ? 13.573 -2.365 22.259 1.00 86.38 452 PRO A O 1
ATOM 3569 N N . ASN A 1 453 ? 15.752 -2.732 22.651 1.00 87.38 453 ASN A N 1
ATOM 3570 C CA . ASN A 1 453 ? 15.572 -4.172 22.869 1.00 87.38 453 ASN A CA 1
ATOM 3571 C C . ASN A 1 453 ? 14.576 -4.418 24.028 1.00 87.38 453 ASN A C 1
ATOM 3573 O O . ASN A 1 453 ? 14.871 -4.000 25.153 1.00 87.38 453 ASN A O 1
ATOM 3577 N N . PRO A 1 454 ? 13.437 -5.103 23.789 1.00 85.56 454 PRO A N 1
ATOM 3578 C CA . PRO A 1 454 ? 12.412 -5.344 24.807 1.00 85.56 454 PRO A CA 1
ATOM 3579 C C . PRO A 1 454 ? 12.906 -6.103 26.043 1.00 85.56 454 PRO A C 1
ATOM 3581 O O . PRO A 1 454 ? 12.347 -5.931 27.122 1.00 85.56 454 PRO A O 1
ATOM 3584 N N . ASN A 1 455 ? 13.959 -6.915 25.901 1.00 81.00 455 ASN A N 1
ATOM 3585 C CA . ASN A 1 455 ? 14.540 -7.669 27.017 1.00 81.00 455 ASN A CA 1
ATOM 3586 C C . ASN A 1 455 ? 15.412 -6.803 27.937 1.00 81.00 455 ASN A C 1
ATOM 3588 O O . ASN A 1 455 ? 15.596 -7.145 29.104 1.00 81.00 455 ASN A O 1
ATOM 3592 N N . ASP A 1 456 ? 15.926 -5.684 27.425 1.00 79.12 456 ASP A N 1
ATOM 3593 C CA . ASP A 1 456 ? 16.886 -4.844 28.144 1.00 79.12 456 ASP A CA 1
ATOM 3594 C C . ASP A 1 456 ? 16.226 -3.579 28.702 1.00 79.12 456 ASP A C 1
ATOM 3596 O O . ASP A 1 456 ? 16.617 -3.076 29.759 1.00 79.12 456 ASP A O 1
ATOM 3600 N N . LYS A 1 457 ? 15.252 -3.015 27.970 1.00 76.62 457 LYS A N 1
ATOM 3601 C CA . LYS A 1 457 ? 14.684 -1.692 28.252 1.00 76.62 457 LYS A CA 1
ATOM 3602 C C . LYS A 1 457 ? 13.192 -1.602 27.926 1.00 76.62 457 LYS A C 1
ATOM 3604 O O . LYS A 1 457 ? 12.730 -2.231 26.975 1.00 76.62 457 LYS A O 1
ATOM 3609 N N . PRO A 1 458 ? 12.443 -0.751 28.653 1.00 78.88 458 PRO A N 1
ATOM 3610 C CA . PRO A 1 458 ? 11.073 -0.422 28.283 1.00 78.88 458 PRO A CA 1
ATOM 3611 C C . PRO A 1 458 ? 11.021 0.363 26.964 1.00 78.88 458 PRO A C 1
ATOM 3613 O O . PRO A 1 458 ? 12.020 0.939 26.522 1.00 78.88 458 PRO A O 1
ATOM 3616 N N . TYR A 1 459 ? 9.824 0.435 26.375 1.00 85.19 459 TYR A N 1
ATOM 3617 C CA . TYR A 1 459 ? 9.550 1.261 25.201 1.00 85.19 459 TYR A CA 1
ATOM 3618 C C . TYR A 1 459 ? 10.055 2.695 25.401 1.00 85.19 459 TYR A C 1
ATOM 3620 O O . TYR A 1 459 ? 9.684 3.378 26.361 1.00 85.19 459 TYR A O 1
ATOM 3628 N N . GLN A 1 460 ? 10.874 3.172 24.465 1.00 81.50 460 GLN A N 1
ATOM 3629 C CA . GLN A 1 460 ? 11.379 4.537 24.479 1.00 81.50 460 GLN A CA 1
ATOM 3630 C C . GLN A 1 460 ? 11.673 5.022 23.061 1.00 81.50 460 GLN A C 1
ATOM 3632 O O . GLN A 1 460 ? 12.282 4.322 22.258 1.00 81.50 460 GLN A O 1
ATOM 3637 N N . TYR A 1 461 ? 11.286 6.262 22.771 1.00 86.69 461 TYR A N 1
ATOM 3638 C CA . TYR A 1 461 ? 11.677 6.946 21.543 1.00 86.69 461 TYR A CA 1
ATOM 3639 C C . TYR A 1 461 ? 12.984 7.739 21.747 1.00 86.69 461 TYR A C 1
ATOM 3641 O O . TYR A 1 461 ? 13.099 8.464 22.743 1.00 86.69 461 TYR A O 1
ATOM 3649 N N . PRO A 1 462 ? 13.952 7.669 20.815 1.00 87.31 462 PRO A N 1
ATOM 3650 C CA . PRO A 1 462 ? 15.226 8.373 20.936 1.00 87.31 462 PRO A CA 1
ATOM 3651 C C . PRO A 1 462 ? 15.042 9.892 20.820 1.00 87.31 462 PRO A C 1
ATOM 3653 O O . PRO A 1 462 ? 14.657 10.425 19.779 1.00 87.31 462 PRO A O 1
ATOM 3656 N N . LEU A 1 463 ? 15.343 10.632 21.893 1.00 82.31 463 LEU A N 1
ATOM 3657 C CA . LEU A 1 463 ? 15.162 12.092 21.926 1.00 82.31 463 LEU A CA 1
ATOM 3658 C C . LEU A 1 463 ? 16.056 12.842 20.924 1.00 82.31 463 LEU A C 1
ATOM 3660 O O . LEU A 1 463 ? 15.680 13.933 20.488 1.00 82.31 463 LEU A O 1
ATOM 3664 N N . SER A 1 464 ? 17.190 12.260 20.514 1.00 84.56 464 SER A N 1
ATOM 3665 C CA . SER A 1 464 ? 18.031 12.778 19.420 1.00 84.56 464 SER A CA 1
ATOM 3666 C C . SER A 1 464 ? 17.238 12.934 18.118 1.00 84.56 464 SER A C 1
ATOM 3668 O O . SER A 1 464 ? 17.412 13.912 17.387 1.00 84.56 464 SER A O 1
ATOM 3670 N N . GLU A 1 465 ? 16.268 12.047 17.892 1.00 89.81 465 GLU A N 1
ATOM 3671 C CA . GLU A 1 465 ? 15.424 12.018 16.699 1.00 89.81 465 GLU A CA 1
ATOM 3672 C C . GLU A 1 465 ? 14.236 12.977 16.768 1.00 89.81 465 GLU A C 1
ATOM 3674 O O . GLU A 1 465 ? 13.407 13.023 15.857 1.00 89.81 465 GLU A O 1
ATOM 3679 N N . LYS A 1 466 ? 14.147 13.812 17.811 1.00 90.94 466 LYS A N 1
ATOM 3680 C CA . LYS A 1 466 ? 13.235 14.963 17.814 1.00 90.94 466 LYS A CA 1
ATOM 3681 C C . LYS A 1 466 ? 13.594 15.956 16.704 1.00 90.94 466 LYS A C 1
ATOM 3683 O O . LYS A 1 466 ? 12.695 16.566 16.128 1.00 90.94 466 LYS A O 1
ATOM 3688 N N . LYS A 1 467 ? 14.889 16.116 16.400 1.00 90.25 467 LYS A N 1
ATOM 3689 C CA . LYS A 1 467 ? 15.410 17.115 15.451 1.00 90.25 467 LYS A CA 1
ATOM 3690 C C . LYS A 1 467 ? 14.923 16.890 14.016 1.00 90.25 467 LYS A C 1
ATOM 3692 O O . LYS A 1 467 ? 14.625 17.860 13.326 1.00 90.25 467 LYS A O 1
ATOM 3697 N N . TYR A 1 468 ? 14.791 15.638 13.586 1.00 90.19 468 TYR A N 1
ATOM 3698 C CA . TYR A 1 468 ? 14.489 15.289 12.197 1.00 90.19 468 TYR A CA 1
ATOM 3699 C C . TYR A 1 468 ? 13.032 14.892 12.006 1.00 90.19 468 TYR A C 1
ATOM 3701 O O . TYR A 1 468 ? 12.411 14.357 12.921 1.00 90.19 468 TYR A O 1
ATOM 3709 N N . ALA A 1 469 ? 12.476 15.143 10.826 1.00 90.81 469 ALA A N 1
ATOM 3710 C CA . ALA A 1 469 ? 11.228 14.525 10.420 1.00 90.81 469 ALA A CA 1
ATOM 3711 C C . ALA A 1 469 ? 11.452 13.019 10.267 1.00 90.81 469 ALA A C 1
ATOM 3713 O O . ALA A 1 469 ? 12.492 12.598 9.757 1.00 90.81 469 ALA A O 1
ATOM 3714 N N . GLN A 1 470 ? 10.498 12.230 10.742 1.00 93.06 470 GLN A N 1
ATOM 3715 C CA . GLN A 1 470 ? 10.587 10.773 10.785 1.00 93.06 470 GLN A CA 1
ATOM 3716 C C . GLN A 1 470 ? 9.260 10.182 10.323 1.00 93.06 470 GLN A C 1
ATOM 3718 O O . GLN A 1 470 ? 8.219 10.810 10.512 1.00 93.06 470 GLN A O 1
ATOM 3723 N N . MET A 1 471 ? 9.284 8.982 9.752 1.00 93.19 471 MET A N 1
ATOM 3724 C CA . MET A 1 471 ? 8.065 8.272 9.390 1.00 93.19 471 MET A CA 1
ATOM 3725 C C . MET A 1 471 ? 8.085 6.825 9.858 1.00 93.19 471 MET A C 1
ATOM 3727 O O . MET A 1 471 ? 9.150 6.227 10.031 1.00 93.19 471 MET A O 1
ATOM 3731 N N . ALA A 1 472 ? 6.887 6.275 10.009 1.00 96.69 472 ALA A N 1
ATOM 3732 C CA . ALA A 1 472 ? 6.663 4.850 10.149 1.00 96.69 472 ALA A CA 1
ATOM 3733 C C . ALA A 1 472 ? 5.427 4.441 9.349 1.00 96.69 472 ALA A C 1
ATOM 3735 O O . ALA A 1 472 ? 4.382 5.085 9.443 1.00 96.69 472 ALA A O 1
ATOM 3736 N N . LEU A 1 473 ? 5.548 3.357 8.598 1.00 97.38 473 LEU A N 1
ATOM 3737 C CA . LEU A 1 473 ? 4.439 2.667 7.961 1.00 97.38 473 LEU A CA 1
ATOM 3738 C C . LEU A 1 473 ? 4.280 1.313 8.643 1.00 97.38 473 LEU A C 1
ATOM 3740 O O . LEU A 1 473 ? 5.246 0.562 8.757 1.00 97.38 473 LEU A O 1
ATOM 3744 N N . CYS A 1 474 ? 3.062 1.001 9.067 1.00 97.69 474 CYS A N 1
ATOM 3745 C CA . CYS A 1 474 ? 2.711 -0.309 9.594 1.00 97.69 474 CYS A CA 1
ATOM 3746 C C . CYS A 1 474 ? 1.629 -0.939 8.724 1.00 97.69 474 CYS A C 1
ATOM 3748 O O . CYS A 1 474 ? 0.645 -0.270 8.410 1.00 97.69 474 CYS A O 1
ATOM 3750 N N . VAL A 1 475 ? 1.793 -2.218 8.382 1.00 96.62 475 VAL A N 1
ATOM 3751 C CA . VAL A 1 475 ? 0.808 -3.039 7.671 1.00 96.62 475 VAL A CA 1
ATOM 3752 C C . VAL A 1 475 ? 0.446 -4.271 8.496 1.00 96.62 475 VAL A C 1
ATOM 3754 O O . VAL A 1 475 ? 1.318 -5.033 8.923 1.00 96.62 475 VAL A O 1
ATOM 3757 N N . THR A 1 476 ? -0.852 -4.483 8.692 1.00 94.69 476 THR A N 1
ATOM 3758 C CA . THR A 1 476 ? -1.410 -5.676 9.331 1.00 94.69 476 THR A CA 1
ATOM 3759 C C . THR A 1 476 ? -1.468 -6.822 8.322 1.00 94.69 476 THR A C 1
ATOM 3761 O O . THR A 1 476 ? -1.922 -6.638 7.193 1.00 94.69 476 THR A O 1
ATOM 3764 N N . SER A 1 477 ? -1.016 -8.005 8.740 1.00 90.69 477 SER A N 1
ATOM 3765 C CA . SER A 1 477 ? -1.124 -9.262 7.983 1.00 90.69 477 SER A CA 1
ATOM 3766 C C . SER A 1 477 ? -2.564 -9.579 7.580 1.00 90.69 477 SER A C 1
ATOM 3768 O O . SER A 1 477 ? -3.523 -9.065 8.170 1.00 90.69 477 SER A O 1
ATOM 3770 N N . ASN A 1 478 ? -2.744 -10.461 6.599 1.00 81.12 478 ASN A N 1
ATOM 3771 C CA . ASN A 1 478 ? -4.072 -10.918 6.242 1.00 81.12 478 ASN A CA 1
ATOM 3772 C C . ASN A 1 478 ? -4.547 -11.977 7.242 1.00 81.12 478 ASN A C 1
ATOM 3774 O O . ASN A 1 478 ? -4.523 -13.176 6.976 1.00 81.12 478 ASN A O 1
ATOM 3778 N N . GLN A 1 479 ? -5.056 -11.514 8.382 1.00 65.75 479 GLN A N 1
ATOM 3779 C CA . GLN A 1 479 ? -5.600 -12.361 9.451 1.00 65.75 479 GLN A CA 1
ATOM 3780 C C . GLN A 1 479 ? -6.787 -13.238 8.999 1.00 65.75 479 GLN A C 1
ATOM 3782 O O . GLN A 1 479 ? -7.183 -14.156 9.711 1.00 65.75 479 GLN A O 1
ATOM 3787 N N . TYR A 1 480 ? -7.356 -12.950 7.824 1.00 59.47 480 TYR A N 1
ATOM 3788 C CA . TYR A 1 480 ? -8.480 -13.662 7.215 1.00 59.47 480 TYR A CA 1
ATOM 3789 C C . TYR A 1 480 ? -8.029 -14.659 6.133 1.00 59.47 480 TYR A C 1
ATOM 3791 O O . TYR A 1 480 ? -8.855 -15.374 5.570 1.00 59.47 480 TYR A O 1
ATOM 3799 N N . SER A 1 481 ? -6.730 -14.709 5.822 1.00 56.09 481 SER A N 1
ATOM 3800 C CA . SER A 1 481 ? -6.153 -15.732 4.953 1.00 56.09 481 SER A CA 1
ATOM 3801 C C . SER A 1 481 ? -6.177 -17.085 5.660 1.00 56.09 481 SER A C 1
ATOM 3803 O O . SER A 1 481 ? -5.785 -17.199 6.822 1.00 56.09 481 SER A O 1
ATOM 3805 N N . SER A 1 482 ? -6.558 -18.145 4.943 1.00 51.28 482 SER A N 1
ATOM 3806 C CA . SER A 1 482 ? -6.518 -19.519 5.457 1.00 51.28 482 SER A CA 1
ATOM 3807 C C . SER A 1 482 ? -5.096 -20.021 5.744 1.00 51.28 482 SER A C 1
ATOM 3809 O O . SER A 1 482 ? -4.944 -21.131 6.253 1.00 51.28 482 SER A O 1
ATOM 3811 N N . ASN A 1 483 ? -4.051 -19.248 5.410 1.00 72.56 483 ASN A N 1
ATOM 3812 C CA . ASN A 1 483 ? -2.669 -19.656 5.625 1.00 72.56 483 ASN A CA 1
ATOM 3813 C C . ASN A 1 483 ? -1.729 -18.507 6.051 1.00 72.56 483 ASN A C 1
ATOM 3815 O O . ASN A 1 483 ? -0.920 -18.012 5.267 1.00 72.56 483 ASN A O 1
ATOM 3819 N N . VAL A 1 484 ? -1.795 -18.133 7.335 1.00 80.94 484 VAL A N 1
ATOM 3820 C CA . VAL A 1 484 ? -0.841 -17.214 7.998 1.00 80.94 484 VAL A CA 1
ATOM 3821 C C . VAL A 1 484 ? 0.612 -17.704 7.876 1.00 80.94 484 VAL A C 1
ATOM 3823 O O . VAL A 1 484 ? 1.535 -16.893 7.834 1.00 80.94 484 VAL A O 1
ATOM 3826 N N . VAL A 1 485 ? 0.830 -19.024 7.794 1.00 85.69 485 VAL A N 1
ATOM 3827 C CA . VAL A 1 485 ? 2.170 -19.620 7.677 1.00 85.69 485 VAL A CA 1
ATOM 3828 C C . VAL A 1 485 ? 2.805 -19.295 6.325 1.00 85.69 485 VAL A C 1
ATOM 3830 O O . VAL A 1 485 ? 3.979 -18.944 6.289 1.00 85.69 485 VAL A O 1
ATOM 3833 N N . ASP A 1 486 ? 2.054 -19.367 5.228 1.00 86.12 486 ASP A N 1
ATOM 3834 C CA . ASP A 1 486 ? 2.590 -19.041 3.900 1.00 86.12 486 ASP A CA 1
ATOM 3835 C C . ASP A 1 486 ? 2.855 -17.535 3.749 1.00 86.12 486 ASP A C 1
ATOM 3837 O O . ASP A 1 486 ? 3.838 -17.140 3.122 1.00 86.12 486 ASP A O 1
ATOM 3841 N N . GLU A 1 487 ? 2.012 -16.685 4.349 1.00 86.88 487 GLU A N 1
ATOM 3842 C CA . GLU A 1 487 ? 2.203 -15.229 4.324 1.00 86.88 487 GLU A CA 1
ATOM 3843 C C . GLU A 1 487 ? 3.480 -14.817 5.071 1.00 86.88 487 GLU A C 1
ATOM 3845 O O . GLU A 1 487 ? 4.308 -14.085 4.521 1.00 86.88 487 GLU A O 1
ATOM 3850 N N . ILE A 1 488 ? 3.689 -15.330 6.294 1.00 90.56 488 ILE A N 1
ATOM 3851 C CA . ILE A 1 488 ? 4.926 -15.058 7.036 1.00 90.56 488 ILE A CA 1
ATOM 3852 C C . ILE A 1 488 ? 6.139 -15.677 6.334 1.00 90.56 488 ILE A C 1
ATOM 3854 O O . ILE A 1 488 ? 7.200 -15.061 6.313 1.00 90.56 488 ILE A O 1
ATOM 3858 N N . GLU A 1 489 ? 6.002 -16.852 5.711 1.00 91.56 489 GLU A N 1
ATOM 3859 C CA . GLU A 1 489 ? 7.088 -17.480 4.953 1.00 91.56 489 GLU A CA 1
ATOM 3860 C C . GLU A 1 489 ? 7.558 -16.594 3.799 1.00 91.56 489 GLU A C 1
ATOM 3862 O O . GLU A 1 489 ? 8.752 -16.310 3.674 1.00 91.56 489 GLU A O 1
ATOM 3867 N N . ALA A 1 490 ? 6.601 -16.106 3.006 1.00 89.88 490 ALA A N 1
ATOM 3868 C CA . ALA A 1 490 ? 6.846 -15.213 1.888 1.00 89.88 490 ALA A CA 1
ATOM 3869 C C . ALA A 1 490 ? 7.480 -13.892 2.349 1.00 89.88 490 ALA A C 1
ATOM 3871 O O . ALA A 1 490 ? 8.417 -13.404 1.717 1.00 89.88 490 ALA A O 1
ATOM 3872 N N . LEU A 1 491 ? 7.020 -13.337 3.475 1.00 92.19 491 LEU A N 1
ATOM 3873 C CA . LEU A 1 491 ? 7.609 -12.130 4.045 1.00 92.19 491 LEU A CA 1
ATOM 3874 C C . LEU A 1 491 ? 9.042 -12.366 4.546 1.00 92.19 491 LEU A C 1
ATOM 3876 O O . LEU A 1 491 ? 9.920 -11.542 4.299 1.00 92.19 491 LEU A O 1
ATOM 3880 N N . LEU A 1 492 ? 9.314 -13.493 5.206 1.00 93.69 492 LEU A N 1
ATOM 3881 C CA . LEU A 1 492 ? 10.664 -13.836 5.656 1.00 93.69 492 LEU A CA 1
ATOM 3882 C C . LEU A 1 492 ? 11.632 -13.976 4.474 1.00 93.69 492 LEU A C 1
ATOM 3884 O O . LEU A 1 492 ? 12.765 -13.514 4.575 1.00 93.69 492 LEU A O 1
ATOM 3888 N N . ASP A 1 493 ? 11.190 -14.529 3.341 1.00 91.56 493 ASP A N 1
ATOM 3889 C CA . ASP A 1 493 ? 12.001 -14.582 2.115 1.00 91.56 493 ASP A CA 1
ATOM 3890 C C . ASP A 1 493 ? 12.360 -13.193 1.579 1.00 91.56 493 ASP A C 1
ATOM 3892 O O . ASP A 1 493 ? 13.505 -12.950 1.184 1.00 91.56 493 ASP A O 1
ATOM 3896 N N . LEU A 1 494 ? 11.408 -12.256 1.618 1.00 91.75 494 LEU A N 1
ATOM 3897 C CA . LEU A 1 494 ? 11.669 -10.861 1.270 1.00 91.75 494 LEU A CA 1
ATOM 3898 C C . LEU A 1 494 ? 12.659 -10.211 2.239 1.00 91.75 494 LEU A C 1
ATOM 3900 O O . LEU A 1 494 ? 13.560 -9.499 1.796 1.00 91.75 494 LEU A O 1
ATOM 3904 N N . ILE A 1 495 ? 12.520 -10.458 3.541 1.00 92.94 495 ILE A N 1
ATOM 3905 C CA . ILE A 1 495 ? 13.381 -9.843 4.554 1.00 92.94 495 ILE A CA 1
ATOM 3906 C C . ILE A 1 495 ? 14.810 -10.398 4.479 1.00 92.94 495 ILE A C 1
ATOM 3908 O O . ILE A 1 495 ? 15.772 -9.632 4.493 1.00 92.94 495 ILE A O 1
ATOM 3912 N N . ILE A 1 496 ? 14.972 -11.714 4.312 1.00 91.25 496 ILE A N 1
ATOM 3913 C CA . ILE A 1 496 ? 16.289 -12.355 4.166 1.00 91.25 496 ILE A CA 1
ATOM 3914 C C . ILE A 1 496 ? 17.051 -11.775 2.965 1.00 91.25 496 ILE A C 1
ATOM 3916 O O . ILE A 1 496 ? 18.262 -11.560 3.056 1.00 91.25 496 ILE A O 1
ATOM 3920 N N . ASN A 1 497 ? 16.354 -11.477 1.862 1.00 88.88 497 ASN A N 1
ATOM 3921 C CA . ASN A 1 497 ? 16.963 -10.951 0.638 1.00 88.88 497 ASN A CA 1
ATOM 3922 C C . ASN A 1 497 ? 17.744 -9.643 0.863 1.00 88.88 497 ASN A C 1
ATOM 3924 O O . ASN A 1 497 ? 18.837 -9.486 0.316 1.00 88.88 497 ASN A O 1
ATOM 3928 N N . PHE A 1 498 ? 17.244 -8.731 1.705 1.00 88.31 498 PHE A N 1
ATOM 3929 C CA . PHE A 1 498 ? 17.916 -7.449 1.944 1.00 88.31 498 PHE A CA 1
ATOM 3930 C C . PHE A 1 498 ? 18.939 -7.458 3.094 1.00 88.31 498 PHE A C 1
ATOM 3932 O O . PHE A 1 498 ? 19.588 -6.437 3.327 1.00 88.31 498 PHE A O 1
ATOM 3939 N N . LYS A 1 499 ? 19.134 -8.600 3.775 1.00 89.81 499 LYS A N 1
ATOM 3940 C CA . LYS A 1 499 ? 20.113 -8.799 4.865 1.00 89.81 499 LYS A CA 1
ATOM 3941 C C . LYS A 1 499 ? 20.001 -7.715 5.967 1.00 89.81 499 LYS A C 1
ATOM 3943 O O . LYS A 1 499 ? 20.924 -6.906 6.108 1.00 89.81 499 LYS A O 1
ATOM 3948 N N . PRO A 1 500 ? 18.893 -7.650 6.737 1.00 91.94 500 PRO A N 1
ATOM 3949 C CA . PRO A 1 500 ? 18.742 -6.697 7.841 1.00 91.94 500 PRO A CA 1
ATOM 3950 C C . PRO A 1 500 ? 19.779 -6.905 8.939 1.00 91.94 500 PRO A C 1
ATOM 3952 O O . PRO A 1 500 ? 20.194 -8.031 9.214 1.00 91.94 500 PRO A O 1
ATOM 3955 N N . TYR A 1 501 ? 20.109 -5.829 9.651 1.00 91.00 501 TYR A N 1
ATOM 3956 C CA . TYR A 1 501 ? 20.885 -5.923 10.881 1.00 91.00 501 TYR A CA 1
ATOM 3957 C C . TYR A 1 501 ? 19.961 -6.125 12.092 1.00 91.00 501 TYR A C 1
ATOM 3959 O O . TYR A 1 501 ? 19.466 -5.174 12.699 1.00 91.00 501 TYR A O 1
ATOM 3967 N N . VAL A 1 502 ? 19.665 -7.394 12.388 1.00 91.88 502 VAL A N 1
ATOM 3968 C CA . VAL A 1 502 ? 18.814 -7.805 13.516 1.00 91.88 502 VAL A CA 1
ATOM 3969 C C . VAL A 1 502 ? 19.583 -7.675 14.830 1.00 91.88 502 VAL A C 1
ATOM 3971 O O . VAL A 1 502 ? 20.705 -8.182 14.940 1.00 91.88 502 VAL A O 1
ATOM 3974 N N . TYR A 1 503 ? 18.960 -7.029 15.821 1.00 88.31 503 TYR A N 1
ATOM 3975 C CA . TYR A 1 503 ? 19.516 -6.858 17.172 1.00 88.31 503 TYR A CA 1
ATOM 3976 C C . TYR A 1 503 ? 18.604 -7.370 18.293 1.00 88.31 503 TYR A C 1
ATOM 3978 O O . TYR A 1 503 ? 19.069 -7.564 19.413 1.00 88.31 503 TYR A O 1
ATOM 3986 N N . ALA A 1 504 ? 17.322 -7.623 18.017 1.00 90.19 504 ALA A N 1
ATOM 3987 C CA . ALA A 1 504 ? 16.424 -8.265 18.970 1.00 90.19 504 ALA A CA 1
ATOM 3988 C C . ALA A 1 504 ? 15.450 -9.197 18.246 1.00 90.19 504 ALA A C 1
ATOM 3990 O O . ALA A 1 504 ? 14.827 -8.822 17.253 1.00 90.19 504 ALA A O 1
ATOM 3991 N N . SER A 1 505 ? 15.302 -10.418 18.750 1.00 92.25 505 SER A N 1
ATOM 3992 C CA . SER A 1 505 ? 14.386 -11.411 18.190 1.00 92.25 505 SER A CA 1
ATOM 3993 C C . SER A 1 505 ? 13.945 -12.404 19.251 1.00 92.25 505 SER A C 1
ATOM 3995 O O . SER A 1 505 ? 14.741 -12.781 20.110 1.00 92.25 505 SER A O 1
ATOM 3997 N N . HIS A 1 506 ? 12.717 -12.893 19.130 1.00 91.19 506 HIS A N 1
ATOM 3998 C CA . HIS A 1 506 ? 12.195 -14.002 19.922 1.00 91.19 506 HIS A CA 1
ATOM 3999 C C . HIS A 1 506 ? 11.254 -14.840 19.058 1.00 91.19 506 HIS A C 1
ATOM 4001 O O . HIS A 1 506 ? 10.455 -14.282 18.307 1.00 91.19 506 HIS A O 1
ATOM 4007 N N . VAL A 1 507 ? 11.339 -16.170 19.142 1.00 90.12 507 VAL A N 1
ATOM 4008 C CA . VAL A 1 507 ? 10.546 -17.092 18.309 1.00 90.12 507 VAL A CA 1
ATOM 4009 C C . VAL A 1 507 ? 9.786 -18.080 19.187 1.00 90.12 507 VAL A C 1
ATOM 4011 O O . VAL A 1 507 ? 10.382 -18.840 19.949 1.00 90.12 507 VAL A O 1
ATOM 4014 N N . GLN A 1 508 ? 8.461 -18.124 19.030 1.00 85.44 508 GLN A N 1
ATOM 4015 C CA . GLN A 1 508 ? 7.606 -19.126 19.672 1.00 85.44 508 GLN A CA 1
ATOM 4016 C C . GLN A 1 508 ? 7.740 -20.470 18.963 1.00 85.44 508 GLN A C 1
ATOM 4018 O O . GLN A 1 508 ? 7.084 -20.734 17.957 1.00 85.44 508 GLN A O 1
ATOM 4023 N N . LEU A 1 509 ? 8.593 -21.346 19.492 1.00 83.69 509 LEU A N 1
ATOM 4024 C CA . LEU A 1 509 ? 8.945 -22.608 18.832 1.00 83.69 509 LEU A CA 1
ATOM 4025 C C . LEU A 1 509 ? 7.748 -23.531 18.556 1.00 83.69 509 LEU A C 1
ATOM 4027 O O . LEU A 1 509 ? 7.819 -24.318 17.611 1.00 83.69 509 LEU A O 1
ATOM 4031 N N . ASN A 1 510 ? 6.686 -23.440 19.361 1.00 81.56 510 ASN A N 1
ATOM 4032 C CA . ASN A 1 510 ? 5.486 -24.274 19.245 1.00 81.56 510 ASN A CA 1
ATOM 4033 C C . ASN A 1 510 ? 4.474 -23.754 18.214 1.00 81.56 510 ASN A C 1
ATOM 4035 O O . ASN A 1 510 ? 3.636 -24.528 17.760 1.00 81.56 510 ASN A O 1
ATOM 4039 N N . ASP A 1 511 ? 4.553 -22.477 17.834 1.00 81.69 511 ASP A N 1
ATOM 4040 C CA . ASP A 1 511 ? 3.601 -21.865 16.900 1.00 81.69 511 ASP A CA 1
ATOM 4041 C C . ASP A 1 511 ? 4.009 -22.067 15.432 1.00 81.69 511 ASP A C 1
ATOM 4043 O O . ASP A 1 511 ? 3.170 -21.951 14.539 1.00 81.69 511 ASP A O 1
ATOM 4047 N N . TRP A 1 512 ? 5.282 -22.390 15.164 1.00 85.62 512 TRP A N 1
ATOM 4048 C CA . TRP A 1 512 ? 5.848 -22.347 13.814 1.00 85.62 512 TRP A CA 1
ATOM 4049 C C . TRP A 1 512 ? 6.462 -23.675 13.351 1.00 85.62 512 TRP A C 1
ATOM 4051 O O . TRP A 1 512 ? 7.265 -24.277 14.074 1.00 85.62 512 TRP A O 1
ATOM 4061 N N . PRO A 1 513 ? 6.191 -24.107 12.101 1.00 90.50 513 PRO A N 1
ATOM 4062 C CA . PRO A 1 513 ? 6.894 -25.227 11.483 1.00 90.50 513 PRO A CA 1
ATOM 4063 C C . PRO A 1 513 ? 8.410 -24.999 11.406 1.00 90.50 513 PRO A C 1
ATOM 4065 O O . PRO A 1 513 ? 8.871 -23.865 11.270 1.00 90.50 513 PRO A O 1
ATOM 4068 N N . ILE A 1 514 ? 9.189 -26.089 11.376 1.00 89.44 514 ILE A N 1
ATOM 4069 C CA . ILE A 1 514 ? 10.666 -26.058 11.300 1.00 89.44 514 ILE A CA 1
ATOM 4070 C C . ILE A 1 514 ? 11.170 -25.116 10.196 1.00 89.44 514 ILE A C 1
ATOM 4072 O O . ILE A 1 514 ? 12.082 -24.333 10.437 1.00 89.44 514 ILE A O 1
ATOM 4076 N N . ARG A 1 515 ? 10.546 -25.135 9.010 1.00 91.12 515 ARG A N 1
ATOM 4077 C CA . ARG A 1 515 ? 10.952 -24.286 7.876 1.00 91.12 515 ARG A CA 1
ATOM 4078 C C . ARG A 1 515 ? 10.900 -22.784 8.185 1.00 91.12 515 ARG A C 1
ATOM 4080 O O . ARG A 1 515 ? 11.794 -22.055 7.776 1.00 91.12 515 ARG A O 1
ATOM 4087 N N . ILE A 1 516 ? 9.903 -22.341 8.952 1.00 92.56 516 ILE A N 1
ATOM 4088 C CA . ILE A 1 516 ? 9.747 -20.941 9.368 1.00 92.56 516 ILE A CA 1
ATOM 4089 C C . ILE A 1 516 ? 10.776 -20.598 10.444 1.00 92.56 516 ILE A C 1
ATOM 4091 O O . ILE A 1 516 ? 11.439 -19.567 10.358 1.00 92.56 516 ILE A O 1
ATOM 4095 N N . ARG A 1 517 ? 10.973 -21.495 11.419 1.00 91.94 517 ARG A N 1
ATOM 4096 C CA . ARG A 1 517 ? 11.977 -21.319 12.481 1.00 91.94 517 ARG A CA 1
ATOM 4097 C C . ARG A 1 517 ? 13.384 -21.149 11.900 1.00 91.94 517 ARG A C 1
ATOM 4099 O O . ARG A 1 517 ? 14.073 -20.202 12.259 1.00 91.94 517 ARG A O 1
ATOM 4106 N N . ASN A 1 518 ? 13.751 -21.967 10.913 1.00 91.75 518 ASN A N 1
ATOM 4107 C CA . ASN A 1 518 ? 15.041 -21.867 10.223 1.00 91.75 518 ASN A CA 1
ATOM 4108 C C . ASN A 1 518 ? 15.219 -20.525 9.483 1.00 91.75 518 ASN A C 1
ATOM 4110 O O . ASN A 1 518 ? 16.331 -20.001 9.403 1.00 91.75 518 ASN A O 1
ATOM 4114 N N . LYS A 1 519 ? 14.140 -19.950 8.929 1.00 93.44 519 LYS A N 1
ATOM 4115 C CA . LYS A 1 519 ? 14.187 -18.622 8.292 1.00 93.44 519 LYS A CA 1
ATOM 4116 C C . LYS A 1 519 ? 14.411 -17.513 9.324 1.00 93.44 519 LYS A C 1
ATOM 4118 O O . LYS A 1 519 ? 15.240 -16.641 9.081 1.00 93.44 519 LYS A O 1
ATOM 4123 N N . PHE A 1 520 ? 13.764 -17.579 10.491 1.00 92.75 520 PHE A N 1
ATOM 4124 C CA . PHE A 1 520 ? 14.061 -16.662 11.599 1.00 92.75 520 PHE A CA 1
ATOM 4125 C C . PHE A 1 520 ? 15.513 -16.783 12.080 1.00 92.75 520 PHE A C 1
ATOM 4127 O O . PHE A 1 520 ? 16.180 -15.766 12.245 1.00 92.75 520 PHE A O 1
ATOM 4134 N N . GLU A 1 521 ? 16.042 -18.000 12.227 1.00 89.62 521 GLU A N 1
ATOM 4135 C CA . GLU A 1 521 ? 17.462 -18.201 12.556 1.00 89.62 521 GLU A CA 1
ATOM 4136 C C . GLU A 1 521 ? 18.388 -17.593 11.491 1.00 89.62 521 GLU A C 1
ATOM 4138 O O . GLU A 1 521 ? 19.381 -16.945 11.822 1.00 89.62 521 GLU A O 1
ATOM 4143 N N . THR A 1 522 ? 18.029 -17.726 10.210 1.00 90.50 522 THR A N 1
ATOM 4144 C CA . THR A 1 522 ? 18.776 -17.127 9.091 1.00 90.50 522 THR A CA 1
ATOM 4145 C C . THR A 1 522 ? 18.769 -15.596 9.139 1.00 90.50 522 THR A C 1
ATOM 4147 O O . THR A 1 522 ? 19.755 -14.977 8.749 1.00 90.50 522 THR A O 1
ATOM 4150 N N . LEU A 1 523 ? 17.696 -14.967 9.630 1.00 88.12 523 LEU A N 1
ATOM 4151 C CA . LEU A 1 523 ? 17.644 -13.513 9.815 1.00 88.12 523 LEU A CA 1
ATOM 4152 C C . LEU A 1 523 ? 18.589 -13.022 10.916 1.00 88.12 523 LEU A C 1
ATOM 4154 O O . LEU A 1 523 ? 19.210 -11.972 10.763 1.00 88.12 523 LEU A O 1
ATOM 4158 N N . VAL A 1 524 ? 18.701 -13.770 12.016 1.00 87.19 524 VAL A N 1
ATOM 4159 C CA . VAL A 1 524 ? 19.583 -13.427 13.145 1.00 87.19 524 VAL A CA 1
ATOM 4160 C C . VAL A 1 524 ? 21.053 -13.687 12.794 1.00 87.19 524 VAL A C 1
ATOM 4162 O O . VAL A 1 524 ? 21.939 -12.895 13.138 1.00 87.19 524 VAL A O 1
ATOM 4165 N N . HIS A 1 525 ? 21.304 -14.770 12.055 1.00 83.94 525 HIS A N 1
ATOM 4166 C CA . HIS A 1 525 ? 22.628 -15.214 11.625 1.00 83.94 525 HIS A CA 1
ATOM 4167 C C . HIS A 1 525 ? 22.722 -15.283 10.092 1.00 83.94 525 HIS A C 1
ATOM 4169 O O . HIS A 1 525 ? 22.824 -16.376 9.518 1.00 83.94 525 HIS A O 1
ATOM 4175 N N . PRO A 1 526 ? 22.685 -14.130 9.399 1.00 81.12 526 PRO A N 1
ATOM 4176 C CA . PRO A 1 526 ? 22.721 -14.113 7.948 1.00 81.12 526 PRO A CA 1
ATOM 4177 C C . PRO A 1 526 ? 24.083 -14.580 7.444 1.00 81.12 526 PRO A C 1
ATOM 4179 O O . PRO A 1 526 ? 25.130 -14.138 7.916 1.00 81.12 526 PRO A O 1
ATOM 4182 N N . LYS A 1 527 ? 24.069 -15.454 6.437 1.00 73.38 527 LYS A N 1
ATOM 4183 C CA . LYS A 1 527 ? 25.286 -15.846 5.722 1.00 73.38 527 LYS A CA 1
ATOM 4184 C C . LYS A 1 527 ? 25.793 -14.673 4.886 1.00 73.38 527 LYS A C 1
ATOM 4186 O O . LYS A 1 527 ? 25.009 -13.848 4.407 1.00 73.38 527 LYS A O 1
ATOM 4191 N N . ASP A 1 528 ? 27.101 -14.622 4.659 1.00 67.12 528 ASP A N 1
ATOM 4192 C CA . ASP A 1 528 ? 27.665 -13.693 3.688 1.00 67.12 528 ASP A CA 1
ATOM 4193 C C . ASP A 1 528 ? 27.254 -14.112 2.280 1.00 67.12 528 ASP A C 1
ATOM 4195 O O . ASP A 1 528 ? 27.798 -15.037 1.673 1.00 67.12 528 ASP A O 1
ATOM 4199 N N . ASN A 1 529 ? 26.228 -13.437 1.771 1.00 58.94 529 ASN A N 1
ATOM 4200 C CA . ASN A 1 529 ? 25.789 -13.602 0.400 1.00 58.94 529 ASN A CA 1
ATOM 4201 C C . ASN A 1 529 ? 26.857 -13.035 -0.540 1.00 58.94 529 ASN A C 1
ATOM 4203 O O . ASN A 1 529 ? 27.376 -11.937 -0.327 1.00 58.94 529 ASN A O 1
ATOM 4207 N N . LYS A 1 530 ? 27.158 -13.770 -1.617 1.00 59.62 530 LYS A N 1
ATOM 4208 C CA . LYS A 1 530 ? 27.959 -13.230 -2.722 1.00 59.62 530 LYS A CA 1
ATOM 4209 C C . LYS A 1 530 ? 27.273 -11.968 -3.249 1.00 59.62 530 LYS A C 1
ATOM 4211 O O . LYS A 1 530 ? 26.063 -11.988 -3.472 1.00 59.62 530 LYS A O 1
ATOM 4216 N N . LEU A 1 531 ? 28.050 -10.900 -3.456 1.00 59.88 531 LEU A N 1
ATOM 4217 C CA . LEU A 1 531 ? 27.585 -9.692 -4.141 1.00 59.88 531 LEU A CA 1
ATOM 4218 C C . LEU A 1 531 ? 26.939 -10.102 -5.464 1.00 59.88 531 LEU A C 1
ATOM 4220 O O . LEU A 1 531 ? 27.571 -10.764 -6.288 1.00 59.88 531 LEU A O 1
ATOM 4224 N N . GLN A 1 532 ? 25.672 -9.746 -5.638 1.00 61.09 532 GLN A N 1
ATOM 4225 C CA . GLN A 1 532 ? 24.944 -10.080 -6.850 1.00 61.09 532 GLN A CA 1
ATOM 4226 C C . GLN A 1 532 ? 25.231 -9.036 -7.935 1.00 61.09 532 GLN A C 1
ATOM 4228 O O . GLN A 1 532 ? 25.419 -7.851 -7.649 1.00 61.09 532 GLN A O 1
ATOM 4233 N N . HIS A 1 533 ? 25.266 -9.489 -9.190 1.00 54.44 533 HIS A N 1
ATOM 4234 C CA . HIS A 1 533 ? 25.483 -8.631 -10.360 1.00 54.44 533 HIS A CA 1
ATOM 4235 C C . HIS A 1 533 ? 24.301 -7.690 -10.643 1.00 54.44 533 HIS A C 1
ATOM 4237 O O . HIS A 1 533 ? 24.451 -6.739 -11.399 1.00 54.44 533 HIS A O 1
ATOM 4243 N N . SER A 1 534 ? 23.118 -7.937 -10.076 1.00 53.84 534 SER A N 1
ATOM 4244 C CA . SER A 1 534 ? 21.938 -7.075 -10.221 1.00 53.84 534 SER A CA 1
ATOM 4245 C C . SER A 1 534 ? 21.069 -7.166 -8.965 1.00 53.84 534 SER A C 1
ATOM 4247 O O . SER A 1 534 ? 21.061 -8.228 -8.336 1.00 53.84 534 SER A O 1
ATOM 4249 N N . PRO A 1 535 ? 20.349 -6.096 -8.579 1.00 55.94 535 PRO A N 1
ATOM 4250 C CA . PRO A 1 535 ? 19.414 -6.166 -7.465 1.00 55.94 535 PRO A CA 1
ATOM 4251 C C . PRO A 1 535 ? 18.300 -7.161 -7.806 1.00 55.94 535 PRO A C 1
ATOM 4253 O O . PRO A 1 535 ? 17.500 -6.931 -8.713 1.00 55.94 535 PRO A O 1
ATOM 4256 N N . VAL A 1 536 ? 18.253 -8.290 -7.095 1.00 57.84 536 VAL A N 1
ATOM 4257 C CA . VAL A 1 536 ? 17.108 -9.200 -7.168 1.00 57.84 536 VAL A CA 1
ATOM 4258 C C . VAL A 1 536 ? 15.926 -8.507 -6.512 1.00 57.84 536 VAL A C 1
ATOM 4260 O O . VAL A 1 536 ? 15.942 -8.234 -5.307 1.00 57.84 536 VAL A O 1
ATOM 4263 N N . ILE A 1 537 ? 14.928 -8.211 -7.341 1.00 68.81 537 ILE A N 1
ATOM 4264 C CA . ILE A 1 537 ? 13.637 -7.691 -6.913 1.00 68.81 537 ILE A CA 1
ATOM 4265 C C . ILE A 1 537 ? 12.759 -8.892 -6.639 1.00 68.81 537 ILE A C 1
ATOM 4267 O O . ILE A 1 537 ? 12.328 -9.584 -7.562 1.00 68.81 537 ILE A O 1
ATOM 4271 N N . ASN A 1 538 ? 12.492 -9.117 -5.362 1.00 79.69 538 ASN A N 1
ATOM 4272 C CA . ASN A 1 538 ? 11.439 -10.026 -4.956 1.00 79.69 538 ASN A CA 1
ATOM 4273 C C . ASN A 1 538 ? 10.264 -9.180 -4.486 1.00 79.69 538 ASN A C 1
ATOM 4275 O O . ASN A 1 538 ? 10.453 -8.238 -3.715 1.00 79.69 538 ASN A O 1
ATOM 4279 N N . ASN A 1 539 ? 9.060 -9.519 -4.929 1.00 85.81 539 ASN A N 1
ATOM 4280 C CA . ASN A 1 539 ? 7.850 -8.879 -4.448 1.00 85.81 539 ASN A CA 1
ATOM 4281 C C . ASN A 1 539 ? 6.803 -9.905 -4.030 1.00 85.81 539 ASN A C 1
ATOM 4283 O O . ASN A 1 539 ? 6.758 -11.033 -4.535 1.00 85.81 539 ASN A O 1
ATOM 4287 N N . LYS A 1 540 ? 6.007 -9.520 -3.034 1.00 87.69 540 LYS A N 1
ATOM 4288 C CA . LYS A 1 540 ? 4.852 -10.283 -2.564 1.00 87.69 540 LYS A CA 1
ATOM 4289 C C . LYS A 1 540 ? 3.776 -9.332 -2.075 1.00 87.69 540 LYS A C 1
ATOM 4291 O O . LYS A 1 540 ? 4.067 -8.302 -1.465 1.00 87.69 540 LYS A O 1
ATOM 4296 N N . HIS A 1 541 ? 2.530 -9.737 -2.285 1.00 87.81 541 HIS A N 1
ATOM 4297 C CA . HIS A 1 541 ? 1.411 -9.159 -1.561 1.00 87.81 541 HIS A CA 1
ATOM 4298 C C . HIS A 1 541 ? 1.523 -9.481 -0.075 1.00 87.81 541 HIS A C 1
ATOM 4300 O O . HIS A 1 541 ? 1.944 -10.578 0.298 1.00 87.81 541 HIS A O 1
ATOM 4306 N N . TYR A 1 542 ? 1.144 -8.516 0.753 1.00 87.19 542 TYR A N 1
ATOM 4307 C CA . TYR A 1 542 ? 1.185 -8.651 2.200 1.00 87.19 542 TYR A CA 1
ATOM 4308 C C . TYR A 1 542 ? 0.034 -7.894 2.842 1.00 87.19 542 TYR A C 1
ATOM 4310 O O . TYR A 1 542 ? -0.177 -6.722 2.537 1.00 87.19 542 TYR A O 1
ATOM 4318 N N . GLY A 1 543 ? -0.684 -8.536 3.756 1.00 83.19 543 GLY A N 1
ATOM 4319 C CA . GLY A 1 543 ? -1.900 -7.964 4.300 1.00 83.19 543 GLY A CA 1
ATOM 4320 C C . GLY A 1 543 ? -3.071 -8.067 3.327 1.00 83.19 543 GLY A C 1
ATOM 4321 O O . GLY A 1 543 ? -3.140 -8.931 2.450 1.00 83.19 543 GLY A O 1
ATOM 4322 N N . ARG A 1 544 ? -4.046 -7.178 3.508 1.00 74.38 544 ARG A N 1
ATOM 4323 C CA . ARG A 1 544 ? -5.200 -7.071 2.608 1.00 74.38 544 ARG A CA 1
ATOM 4324 C C . ARG A 1 544 ? -4.802 -6.430 1.269 1.00 74.38 544 ARG A C 1
ATOM 4326 O O . ARG A 1 544 ? -3.756 -5.797 1.164 1.00 74.38 544 ARG A O 1
ATOM 4333 N N . ASN A 1 545 ? -5.662 -6.618 0.263 1.00 63.41 545 ASN A N 1
ATOM 4334 C CA . ASN A 1 545 ? -5.458 -6.218 -1.135 1.00 63.41 545 ASN A CA 1
ATOM 4335 C C . ASN A 1 545 ? -4.820 -4.825 -1.295 1.00 63.41 545 ASN A C 1
ATOM 4337 O O . ASN A 1 545 ? -5.095 -3.924 -0.504 1.00 63.41 545 ASN A O 1
ATOM 4341 N N . PHE A 1 546 ? -4.038 -4.663 -2.372 1.00 74.00 546 PHE A N 1
ATOM 4342 C CA . PHE A 1 546 ? -3.366 -3.418 -2.794 1.00 74.00 546 PHE A CA 1
ATOM 4343 C C . PHE A 1 546 ? -2.103 -3.020 -2.030 1.00 74.00 546 PHE A C 1
ATOM 4345 O O . PHE A 1 546 ? -1.582 -1.928 -2.255 1.00 74.00 546 PHE A O 1
ATOM 4352 N N . ILE A 1 547 ? -1.590 -3.897 -1.169 1.00 86.88 547 ILE A N 1
ATOM 4353 C CA . ILE A 1 547 ? -0.300 -3.707 -0.511 1.00 86.88 547 ILE A CA 1
ATOM 4354 C C . ILE A 1 547 ? 0.694 -4.720 -1.068 1.00 86.88 547 ILE A C 1
ATOM 4356 O O . ILE A 1 547 ? 0.433 -5.926 -1.114 1.00 86.88 547 ILE A O 1
ATOM 4360 N N . GLU A 1 548 ? 1.842 -4.220 -1.501 1.00 92.12 548 GLU A N 1
ATOM 4361 C CA . GLU A 1 548 ? 2.922 -5.029 -2.038 1.00 92.12 548 GLU A CA 1
ATOM 4362 C C . GLU A 1 548 ? 4.256 -4.603 -1.434 1.00 92.12 548 GLU A C 1
ATOM 4364 O O . GLU A 1 548 ? 4.594 -3.418 -1.372 1.00 92.12 548 GLU A O 1
ATOM 4369 N N . ILE A 1 549 ? 5.023 -5.591 -0.988 1.00 93.12 549 ILE A N 1
ATOM 4370 C CA . ILE A 1 549 ? 6.359 -5.386 -0.447 1.00 93.12 549 ILE A CA 1
ATOM 4371 C C . ILE A 1 549 ? 7.352 -5.744 -1.536 1.00 93.12 549 ILE A C 1
ATOM 4373 O O . ILE A 1 549 ? 7.363 -6.872 -2.022 1.00 93.12 549 ILE A O 1
ATOM 4377 N N . HIS A 1 550 ? 8.203 -4.787 -1.880 1.00 93.31 550 HIS A N 1
ATOM 4378 C CA . HIS A 1 550 ? 9.305 -4.929 -2.818 1.00 93.31 550 HIS A CA 1
ATOM 4379 C C . HIS A 1 550 ? 10.611 -4.973 -2.034 1.00 93.31 550 HIS A C 1
ATOM 4381 O O . HIS A 1 550 ? 10.962 -4.019 -1.342 1.00 93.31 550 HIS A O 1
ATOM 4387 N N . SER A 1 551 ? 11.326 -6.087 -2.126 1.00 92.12 551 SER A N 1
ATOM 4388 C CA . SER A 1 551 ? 12.618 -6.296 -1.479 1.00 92.12 551 SER A CA 1
ATOM 4389 C C . SER A 1 551 ? 13.743 -6.200 -2.496 1.00 92.12 551 SER A C 1
ATOM 4391 O O . SER A 1 551 ? 13.708 -6.866 -3.532 1.00 92.12 551 SER A O 1
ATOM 4393 N N . PHE A 1 552 ? 14.758 -5.412 -2.157 1.00 89.44 552 PHE A N 1
ATOM 4394 C CA . PHE A 1 552 ? 15.953 -5.205 -2.958 1.00 89.44 552 PHE A CA 1
ATOM 4395 C C . PHE A 1 552 ? 17.156 -5.788 -2.223 1.00 89.44 552 PHE A C 1
ATOM 4397 O O . PHE A 1 552 ? 17.472 -5.387 -1.101 1.00 89.44 552 PHE A O 1
ATOM 4404 N N . GLY A 1 553 ? 17.830 -6.745 -2.861 1.00 85.38 553 GLY A N 1
ATOM 4405 C CA . GLY A 1 553 ? 19.095 -7.287 -2.374 1.00 85.38 553 GLY A CA 1
ATOM 4406 C C . GLY A 1 553 ? 20.259 -6.319 -2.597 1.00 85.38 553 GLY A C 1
ATOM 4407 O O . GLY A 1 553 ? 20.199 -5.427 -3.445 1.00 85.38 553 GLY A O 1
ATOM 4408 N N . ARG A 1 554 ? 21.353 -6.513 -1.854 1.00 79.38 554 ARG A N 1
ATOM 4409 C CA . ARG A 1 554 ? 22.583 -5.730 -2.044 1.00 79.38 554 ARG A CA 1
ATOM 4410 C C . ARG A 1 554 ? 23.187 -6.001 -3.427 1.00 79.38 554 ARG A C 1
ATOM 4412 O O . ARG A 1 554 ? 23.413 -7.156 -3.791 1.00 79.38 554 ARG A O 1
ATOM 4419 N N . SER A 1 555 ? 23.533 -4.934 -4.139 1.00 72.88 555 SER A N 1
ATOM 4420 C CA . SER A 1 555 ? 24.229 -4.987 -5.428 1.00 72.88 555 SER A CA 1
ATOM 4421 C C . SER A 1 555 ? 25.633 -4.380 -5.325 1.00 72.88 555 SER A C 1
ATOM 4423 O O . SER A 1 555 ? 25.971 -3.701 -4.355 1.00 72.88 555 SER A O 1
ATOM 4425 N N . SER A 1 556 ? 26.497 -4.693 -6.291 1.00 70.31 556 SER A N 1
ATOM 4426 C CA . SER A 1 556 ? 27.804 -4.040 -6.414 1.00 70.31 556 SER A CA 1
ATOM 4427 C C . SER A 1 556 ? 27.658 -2.670 -7.078 1.00 70.31 556 SER A C 1
ATOM 4429 O O . SER A 1 556 ? 26.965 -2.551 -8.085 1.00 70.31 556 SER A O 1
ATOM 4431 N N . ASP A 1 557 ? 28.405 -1.673 -6.597 1.00 66.12 557 ASP A N 1
ATOM 4432 C CA . ASP A 1 557 ? 28.468 -0.322 -7.179 1.00 66.12 557 ASP A CA 1
ATOM 4433 C C . ASP A 1 557 ? 28.834 -0.308 -8.679 1.00 66.12 557 ASP A C 1
ATOM 4435 O O . ASP A 1 557 ? 28.514 0.648 -9.386 1.00 66.12 557 ASP A O 1
ATOM 4439 N N . ALA A 1 558 ? 29.499 -1.361 -9.176 1.00 62.41 558 ALA A N 1
ATOM 4440 C CA . ALA A 1 558 ? 29.856 -1.520 -10.588 1.00 62.41 558 ALA A CA 1
ATOM 4441 C C . ALA A 1 558 ? 28.648 -1.819 -11.499 1.00 62.41 558 ALA A C 1
ATOM 4443 O O . ALA A 1 558 ? 28.727 -1.595 -12.704 1.00 62.41 558 ALA A O 1
ATOM 4444 N N . TYR A 1 559 ? 27.536 -2.297 -10.931 1.00 63.88 559 TYR A N 1
ATOM 4445 C CA . TYR A 1 559 ? 26.290 -2.630 -11.630 1.00 63.88 559 TYR A CA 1
ATOM 4446 C C . TYR A 1 559 ? 25.126 -1.814 -11.063 1.00 63.88 559 TYR A C 1
ATOM 4448 O O . TYR A 1 559 ? 24.057 -2.339 -10.752 1.00 63.88 559 TYR A O 1
ATOM 4456 N N . PHE A 1 560 ? 25.382 -0.518 -10.887 1.00 67.50 560 PHE A N 1
ATOM 4457 C CA . PHE A 1 560 ? 24.429 0.447 -10.365 1.00 67.50 560 PHE A CA 1
ATOM 4458 C C . PHE A 1 560 ? 23.073 0.346 -11.080 1.00 67.50 560 PHE A C 1
ATOM 4460 O O . PHE A 1 560 ? 22.993 0.462 -12.305 1.00 67.50 560 PHE A O 1
ATOM 4467 N N . GLN A 1 561 ? 22.006 0.182 -10.302 1.00 75.56 561 GLN A N 1
ATOM 4468 C CA . GLN A 1 561 ? 20.638 0.229 -10.794 1.00 75.56 561 GLN A CA 1
ATOM 4469 C C . GLN A 1 561 ? 19.750 0.905 -9.757 1.00 75.56 561 GLN A C 1
ATOM 4471 O O . GLN A 1 561 ? 19.789 0.573 -8.573 1.00 75.56 561 GLN A O 1
ATOM 4476 N N . ASP A 1 562 ? 18.963 1.873 -10.209 1.00 83.62 562 ASP A N 1
ATOM 4477 C CA . ASP A 1 562 ? 18.094 2.646 -9.341 1.00 83.62 562 ASP A CA 1
ATOM 4478 C C . ASP A 1 562 ? 16.849 1.818 -8.983 1.00 83.62 562 ASP A C 1
ATOM 4480 O O . ASP A 1 562 ? 16.034 1.468 -9.842 1.00 83.62 562 ASP A O 1
ATOM 4484 N N . SER A 1 563 ? 16.705 1.467 -7.703 1.00 86.31 563 SER A N 1
ATOM 4485 C CA . SER A 1 563 ? 15.562 0.691 -7.210 1.00 86.31 563 SER A CA 1
ATOM 4486 C C . SER A 1 563 ? 14.226 1.402 -7.441 1.00 86.31 563 SER A C 1
ATOM 4488 O O . SER A 1 563 ? 13.214 0.739 -7.659 1.00 86.31 563 SER A O 1
ATOM 4490 N N . ILE A 1 564 ? 14.213 2.738 -7.483 1.00 88.44 564 ILE A N 1
ATOM 4491 C CA . ILE A 1 564 ? 13.008 3.529 -7.750 1.00 88.44 564 ILE A CA 1
ATOM 4492 C C . ILE A 1 564 ? 12.653 3.492 -9.239 1.00 88.44 564 ILE A C 1
ATOM 4494 O O . ILE A 1 564 ? 11.475 3.398 -9.575 1.00 88.44 564 ILE A O 1
ATOM 4498 N N . GLU A 1 565 ? 13.640 3.483 -10.138 1.00 87.75 565 GLU A N 1
ATOM 4499 C CA . GLU A 1 565 ? 13.390 3.256 -11.573 1.00 87.75 565 GLU A CA 1
ATOM 4500 C C . GLU A 1 565 ? 12.768 1.880 -11.810 1.00 87.75 565 GLU A C 1
ATOM 4502 O O . GLU A 1 565 ? 11.827 1.744 -12.590 1.00 87.75 565 GLU A O 1
ATOM 4507 N N . LYS A 1 566 ? 13.227 0.864 -11.076 1.00 87.38 566 LYS A N 1
ATOM 4508 C CA . LYS A 1 566 ? 12.641 -0.474 -11.157 1.00 87.38 566 LYS A CA 1
ATOM 4509 C C . LYS A 1 566 ? 11.205 -0.538 -10.658 1.00 87.38 566 LYS A C 1
ATOM 4511 O O . LYS A 1 566 ? 10.385 -1.218 -11.273 1.00 87.38 566 LYS A O 1
ATOM 4516 N N . LEU A 1 567 ? 10.882 0.193 -9.592 1.00 89.19 567 LEU A N 1
ATOM 4517 C CA . LEU A 1 567 ? 9.493 0.358 -9.164 1.00 89.19 567 LEU A CA 1
ATOM 4518 C C . LEU A 1 567 ? 8.666 1.076 -10.241 1.00 89.19 567 LEU A C 1
ATOM 4520 O O . LEU A 1 567 ? 7.559 0.642 -10.545 1.00 89.19 567 LEU A O 1
ATOM 4524 N N . ALA A 1 568 ? 9.198 2.132 -10.859 1.00 89.38 568 ALA A N 1
ATOM 4525 C CA . ALA A 1 568 ? 8.521 2.860 -11.934 1.00 89.38 568 ALA A CA 1
ATOM 4526 C C . ALA A 1 568 ? 8.228 1.983 -13.157 1.00 89.38 568 ALA A C 1
ATOM 4528 O O . ALA A 1 568 ? 7.120 2.035 -13.692 1.00 89.38 568 ALA A O 1
ATOM 4529 N N . GLU A 1 569 ? 9.178 1.134 -13.558 1.00 87.81 569 GLU A N 1
ATOM 4530 C CA . GLU A 1 569 ? 8.987 0.123 -14.603 1.00 87.81 569 GLU A CA 1
ATOM 4531 C C . GLU A 1 569 ? 7.908 -0.896 -14.211 1.00 87.81 569 GLU A C 1
ATOM 4533 O O . GLU A 1 569 ? 6.981 -1.133 -14.988 1.00 87.81 569 GLU A O 1
ATOM 4538 N N . TYR A 1 570 ? 7.988 -1.450 -12.995 1.00 88.12 570 TYR A N 1
ATOM 4539 C CA . TYR A 1 570 ? 7.042 -2.451 -12.494 1.00 88.12 570 TYR A CA 1
ATOM 4540 C C . TYR A 1 570 ? 5.602 -1.929 -12.476 1.00 88.12 570 TYR A C 1
ATOM 4542 O O . TYR A 1 570 ? 4.692 -2.556 -13.018 1.00 88.12 570 TYR A O 1
ATOM 4550 N N . TYR A 1 571 ? 5.400 -0.739 -11.910 1.00 84.50 571 TYR A N 1
ATOM 4551 C CA . TYR A 1 571 ? 4.081 -0.114 -11.846 1.00 84.50 571 TYR A CA 1
ATOM 4552 C C . TYR A 1 571 ? 3.681 0.581 -13.145 1.00 84.50 571 TYR A C 1
ATOM 4554 O O . TYR A 1 571 ? 2.531 0.997 -13.273 1.00 84.50 571 TYR A O 1
ATOM 4562 N N . SER A 1 572 ? 4.591 0.688 -14.114 1.00 87.12 572 SER A N 1
ATOM 4563 C CA . SER A 1 572 ? 4.388 1.400 -15.374 1.00 87.12 572 SER A CA 1
ATOM 4564 C C . SER A 1 572 ? 3.911 2.847 -15.174 1.00 87.12 572 SER A C 1
ATOM 4566 O O . SER A 1 572 ? 2.914 3.269 -15.758 1.00 87.12 572 SER A O 1
ATOM 4568 N N . THR A 1 573 ? 4.597 3.606 -14.313 1.00 84.94 573 THR A N 1
ATOM 4569 C CA . THR A 1 573 ? 4.280 5.019 -14.037 1.00 84.94 573 THR A CA 1
ATOM 4570 C C . THR A 1 573 ? 5.522 5.831 -13.700 1.00 84.94 573 THR A C 1
ATOM 4572 O O . THR A 1 573 ? 6.410 5.359 -12.997 1.00 84.94 573 THR A O 1
ATOM 4575 N N . SER A 1 574 ? 5.542 7.103 -14.110 1.00 87.25 574 SER A N 1
ATOM 4576 C CA . SER A 1 574 ? 6.475 8.091 -13.552 1.00 87.25 574 SER A CA 1
ATOM 4577 C C . SER A 1 574 ? 6.256 8.259 -12.046 1.00 87.25 574 SER A C 1
ATOM 4579 O O . SER A 1 574 ? 5.126 8.137 -11.557 1.00 87.25 574 SER A O 1
ATOM 4581 N N . MET A 1 575 ? 7.322 8.590 -11.318 1.00 89.31 575 MET A N 1
ATOM 4582 C CA . MET A 1 575 ? 7.334 8.674 -9.858 1.00 89.31 575 MET A CA 1
ATOM 4583 C C . MET A 1 575 ? 7.958 9.982 -9.362 1.00 89.31 575 MET A C 1
ATOM 4585 O O . MET A 1 575 ? 8.966 10.458 -9.887 1.00 89.31 575 MET A O 1
ATOM 4589 N N . LEU A 1 576 ? 7.367 10.542 -8.308 1.00 88.50 576 LEU A N 1
ATOM 4590 C CA . LEU A 1 576 ? 7.949 11.620 -7.517 1.00 88.50 576 LEU A CA 1
ATOM 4591 C C . LEU A 1 576 ? 8.538 11.007 -6.249 1.00 88.50 576 LEU A C 1
ATOM 4593 O O . LEU A 1 576 ? 7.844 10.291 -5.529 1.00 88.50 576 LEU A O 1
ATOM 4597 N N . THR A 1 577 ? 9.806 11.285 -5.961 1.00 89.31 577 THR A N 1
ATOM 4598 C CA . THR A 1 577 ? 10.501 10.702 -4.807 1.00 89.31 577 THR A CA 1
ATOM 4599 C C . THR A 1 577 ? 10.992 11.770 -3.843 1.00 89.31 577 THR A C 1
ATOM 4601 O O . THR A 1 577 ? 11.618 12.770 -4.219 1.00 89.31 577 THR A O 1
ATOM 4604 N N . LYS A 1 578 ? 10.721 11.543 -2.559 1.00 86.38 578 LYS A N 1
ATOM 4605 C CA . LYS A 1 578 ? 11.351 12.258 -1.462 1.00 86.38 578 LYS A CA 1
ATOM 4606 C C . LYS A 1 578 ? 12.555 11.447 -1.000 1.00 86.38 578 LYS A C 1
ATOM 4608 O O . LYS A 1 578 ? 12.424 10.307 -0.577 1.00 86.38 578 LYS A O 1
ATOM 4613 N N . SER A 1 579 ? 13.726 12.075 -1.052 1.00 73.81 579 SER A N 1
ATOM 4614 C CA . SER A 1 579 ? 14.994 11.522 -0.567 1.00 73.81 579 SER A CA 1
ATOM 4615 C C . SER A 1 579 ? 15.611 12.429 0.504 1.00 73.81 579 SER A C 1
ATOM 4617 O O . SER A 1 579 ? 15.325 13.637 0.555 1.00 73.81 579 SER A O 1
ATOM 4619 N N . ARG A 1 580 ? 16.459 11.861 1.368 1.00 70.12 580 ARG A N 1
ATOM 4620 C CA . ARG A 1 580 ? 17.328 12.619 2.285 1.00 70.12 580 ARG A CA 1
ATOM 4621 C C . ARG A 1 580 ? 18.357 13.443 1.491 1.00 70.12 580 ARG A C 1
ATOM 4623 O O . ARG A 1 580 ? 18.783 13.030 0.416 1.00 70.12 580 ARG A O 1
ATOM 4630 N N . LEU A 1 581 ? 18.739 14.619 2.001 1.00 60.41 581 LEU A N 1
ATOM 4631 C CA . LEU A 1 581 ? 19.762 15.466 1.370 1.00 60.41 581 LEU A CA 1
ATOM 4632 C C . LEU A 1 581 ? 21.155 14.806 1.450 1.00 60.41 581 LEU A C 1
ATOM 4634 O O . LEU A 1 581 ? 21.519 14.310 2.516 1.00 60.41 581 LEU A O 1
ATOM 4638 N N . GLY A 1 582 ? 21.923 14.834 0.354 1.00 61.91 582 GLY A N 1
ATOM 4639 C CA . GLY A 1 582 ? 23.259 14.228 0.246 1.00 61.91 582 GLY A CA 1
ATOM 4640 C C . GLY A 1 582 ? 23.757 14.162 -1.204 1.00 61.91 582 GLY A C 1
ATOM 4641 O O . GLY A 1 582 ? 23.441 15.052 -1.995 1.00 61.91 582 GLY A O 1
ATOM 4642 N N . ASN A 1 583 ? 24.469 13.086 -1.568 1.00 66.56 583 ASN A N 1
ATOM 4643 C CA . ASN A 1 583 ? 24.876 12.775 -2.948 1.00 66.56 583 ASN A CA 1
ATOM 4644 C C . ASN A 1 583 ? 23.685 12.226 -3.758 1.00 66.56 583 ASN A C 1
ATOM 4646 O O . ASN A 1 583 ? 23.777 11.186 -4.416 1.00 66.56 583 ASN A O 1
ATOM 4650 N N . THR A 1 584 ? 22.537 12.905 -3.659 1.00 76.81 584 THR A N 1
ATOM 4651 C CA . THR A 1 584 ? 21.306 12.495 -4.324 1.00 76.81 584 THR A CA 1
ATOM 4652 C C . THR A 1 584 ? 21.493 12.594 -5.833 1.00 76.81 584 THR A C 1
ATOM 4654 O O . THR A 1 584 ? 21.870 13.644 -6.356 1.00 76.81 584 THR A O 1
ATOM 4657 N N . LEU A 1 585 ? 21.204 11.507 -6.534 1.00 84.31 585 LEU A N 1
ATOM 4658 C CA . LEU A 1 585 ? 21.204 11.442 -7.984 1.00 84.31 585 LEU A CA 1
ATOM 4659 C C . LEU A 1 585 ? 20.189 12.444 -8.552 1.00 84.31 585 LEU A C 1
ATOM 4661 O O . LEU A 1 585 ? 19.119 12.636 -7.962 1.00 84.31 585 LEU A O 1
ATOM 4665 N N . PRO A 1 586 ? 20.493 13.090 -9.689 1.00 85.94 586 PRO A N 1
ATOM 4666 C CA . PRO A 1 586 ? 19.563 14.014 -10.327 1.00 85.94 586 PRO A CA 1
ATOM 4667 C C . PRO A 1 586 ? 18.270 13.302 -10.752 1.00 85.94 586 PRO A C 1
ATOM 4669 O O . PRO A 1 586 ? 18.226 12.076 -10.891 1.00 85.94 586 PRO A O 1
ATOM 4672 N N . SER A 1 587 ? 17.195 14.069 -10.966 1.00 86.81 587 SER A N 1
ATOM 4673 C CA . SER A 1 587 ? 15.983 13.543 -11.610 1.00 86.81 587 SER A CA 1
ATOM 4674 C C . SER A 1 587 ? 16.362 12.829 -12.913 1.00 86.81 587 SER A C 1
ATOM 4676 O O . SER A 1 587 ? 17.129 13.385 -13.699 1.00 86.81 587 SER A O 1
ATOM 4678 N N . ASN A 1 588 ? 15.853 11.614 -13.133 1.00 84.81 588 ASN A N 1
ATOM 4679 C CA . ASN A 1 588 ? 16.114 10.860 -14.358 1.00 84.81 588 ASN A CA 1
ATOM 4680 C C . ASN A 1 588 ? 14.881 10.904 -15.263 1.00 84.81 588 ASN A C 1
ATOM 4682 O O . ASN A 1 588 ? 13.801 10.457 -14.880 1.00 84.81 588 ASN A O 1
ATOM 4686 N N . CYS A 1 589 ? 15.054 11.451 -16.464 1.00 81.25 589 CYS A N 1
ATOM 4687 C CA . CYS A 1 589 ? 13.991 11.602 -17.455 1.00 81.25 589 CYS A CA 1
ATOM 4688 C C . CYS A 1 589 ? 14.322 10.929 -18.793 1.00 81.25 589 CYS A C 1
ATOM 4690 O O . CYS A 1 589 ? 13.599 11.114 -19.766 1.00 81.25 589 CYS A O 1
ATOM 4692 N N . ASN A 1 590 ? 15.404 10.144 -18.837 1.00 74.25 590 ASN A N 1
ATOM 4693 C CA . ASN A 1 590 ? 15.902 9.495 -20.052 1.00 74.25 590 ASN A CA 1
ATOM 4694 C C . ASN A 1 590 ? 15.287 8.102 -20.288 1.00 74.25 590 ASN A C 1
ATOM 4696 O O . ASN A 1 590 ? 15.667 7.413 -21.231 1.00 74.25 590 ASN A O 1
ATOM 4700 N N . HIS A 1 591 ? 14.348 7.680 -19.438 1.00 72.62 591 HIS A N 1
ATOM 4701 C CA . HIS A 1 591 ? 13.674 6.381 -19.493 1.00 72.62 591 HIS A CA 1
ATOM 4702 C C . HIS A 1 591 ? 12.185 6.540 -19.830 1.00 72.62 591 HIS A C 1
ATOM 4704 O O . HIS A 1 591 ? 11.643 7.644 -19.820 1.00 72.62 591 HIS A O 1
ATOM 4710 N N . LEU A 1 592 ? 11.511 5.414 -20.100 1.00 79.25 592 LEU A N 1
ATOM 4711 C CA . LEU A 1 592 ? 10.063 5.350 -20.359 1.00 79.25 592 LEU A CA 1
ATOM 4712 C C . LEU A 1 592 ? 9.223 6.022 -19.258 1.00 79.25 592 LEU A C 1
ATOM 4714 O O . LEU A 1 592 ? 8.197 6.628 -19.561 1.00 79.25 592 LEU A O 1
ATOM 4718 N N . PHE A 1 593 ? 9.676 5.935 -18.004 1.00 84.31 593 PHE A N 1
ATOM 4719 C CA . PHE A 1 593 ? 9.057 6.557 -16.838 1.00 84.31 593 PHE A CA 1
ATOM 4720 C C . PHE A 1 593 ? 10.056 7.491 -16.155 1.00 84.31 593 PHE A C 1
ATOM 4722 O O . PHE A 1 593 ? 11.212 7.129 -15.940 1.00 84.31 593 PHE A O 1
ATOM 4729 N N . THR A 1 594 ? 9.610 8.702 -15.822 1.00 87.25 594 THR A N 1
ATOM 4730 C CA . THR A 1 594 ? 10.456 9.725 -15.192 1.00 87.25 594 THR A CA 1
ATOM 4731 C C . THR A 1 594 ? 10.505 9.552 -13.678 1.00 87.25 594 THR A C 1
ATOM 4733 O O . THR A 1 594 ? 9.484 9.266 -13.050 1.00 87.25 594 THR A O 1
ATOM 4736 N N . ILE A 1 595 ? 11.682 9.776 -13.090 1.00 88.38 595 ILE A N 1
ATOM 4737 C CA . ILE A 1 595 ? 11.901 9.803 -11.640 1.00 88.38 595 ILE A CA 1
ATOM 4738 C C . ILE A 1 595 ? 12.331 11.206 -11.241 1.00 88.38 595 ILE A C 1
ATOM 4740 O O . ILE A 1 595 ? 13.434 11.651 -11.562 1.00 88.38 595 ILE A O 1
ATOM 4744 N N . GLU A 1 596 ? 11.454 11.917 -10.541 1.00 86.69 596 GLU A N 1
ATOM 4745 C CA . GLU A 1 596 ? 11.641 13.331 -10.221 1.00 86.69 596 GLU A CA 1
ATOM 4746 C C . GLU A 1 596 ? 11.807 13.543 -8.716 1.00 86.69 596 GLU A C 1
ATOM 4748 O O . GLU A 1 596 ? 10.986 13.116 -7.901 1.00 86.69 596 GLU A O 1
ATOM 4753 N N . ASN A 1 597 ? 12.879 14.240 -8.333 1.00 84.75 597 ASN A N 1
ATOM 4754 C CA . ASN A 1 597 ? 13.149 14.539 -6.931 1.00 84.75 597 ASN A CA 1
ATOM 4755 C C . ASN A 1 597 ? 12.239 15.674 -6.430 1.00 84.75 597 ASN A C 1
ATOM 4757 O O . ASN A 1 597 ? 12.267 16.795 -6.956 1.00 84.75 597 ASN A O 1
ATOM 4761 N N . ILE A 1 598 ? 11.505 15.417 -5.346 1.00 81.12 598 ILE A N 1
ATOM 4762 C CA . ILE A 1 598 ? 10.652 16.403 -4.666 1.00 81.12 598 ILE A CA 1
ATOM 4763 C C . ILE A 1 598 ? 11.533 17.488 -4.028 1.00 81.12 598 ILE A C 1
ATOM 4765 O O . ILE A 1 598 ? 12.494 17.177 -3.308 1.00 81.12 598 ILE A O 1
ATOM 4769 N N . LYS A 1 599 ? 11.243 18.777 -4.288 1.00 70.81 599 LYS A N 1
ATOM 4770 C CA . LYS A 1 599 ? 12.006 19.895 -3.698 1.00 70.81 599 LYS A CA 1
ATOM 4771 C C . LYS A 1 599 ? 11.479 20.359 -2.351 1.00 70.81 599 LYS A C 1
ATOM 4773 O O . LYS A 1 599 ? 12.277 20.536 -1.432 1.00 70.81 599 LYS A O 1
ATOM 4778 N N . VAL A 1 600 ? 10.173 20.557 -2.246 1.00 68.44 600 VAL A N 1
ATOM 4779 C CA . VAL A 1 600 ? 9.528 21.138 -1.067 1.00 68.44 600 VAL A CA 1
ATOM 4780 C C . VAL A 1 600 ? 8.298 20.311 -0.722 1.00 68.44 600 VAL A C 1
ATOM 4782 O O . VAL A 1 600 ? 7.474 20.044 -1.592 1.00 68.44 600 VAL A O 1
ATOM 4785 N N . ILE A 1 601 ? 8.173 19.938 0.551 1.00 71.56 601 ILE A N 1
ATOM 4786 C CA . ILE A 1 601 ? 6.955 19.340 1.105 1.00 71.56 601 ILE A CA 1
ATOM 47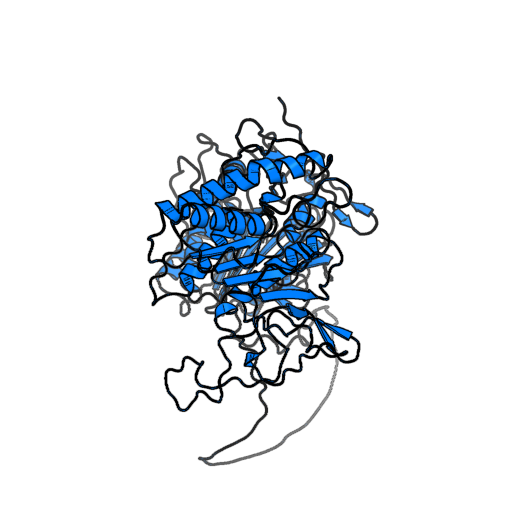87 C C . ILE A 1 601 ? 6.141 20.461 1.757 1.00 71.56 601 ILE A C 1
ATOM 4789 O O . ILE A 1 601 ? 6.692 21.315 2.458 1.00 71.56 601 ILE A O 1
ATOM 4793 N N . ARG A 1 602 ? 4.837 20.478 1.486 1.00 67.44 602 ARG A N 1
ATOM 4794 C CA . ARG A 1 602 ? 3.858 21.416 2.035 1.00 67.44 602 ARG A CA 1
ATOM 4795 C C . ARG A 1 602 ? 2.769 20.626 2.731 1.00 67.44 602 ARG A C 1
ATOM 4797 O O . ARG A 1 602 ? 1.877 20.106 2.077 1.00 67.44 602 ARG A O 1
ATOM 4804 N N . LEU A 1 603 ? 2.803 20.557 4.053 1.00 63.31 603 LEU A N 1
ATOM 4805 C CA . LEU A 1 603 ? 1.656 20.002 4.760 1.00 63.31 603 LEU A CA 1
ATOM 4806 C C . LEU A 1 603 ? 0.577 21.066 4.875 1.00 63.31 603 LEU A C 1
ATOM 4808 O O . LEU A 1 603 ? 0.794 22.123 5.473 1.00 63.31 603 LEU A O 1
ATOM 4812 N N . LEU A 1 604 ? -0.578 20.782 4.281 1.00 52.59 604 LEU A N 1
ATOM 4813 C CA . LEU A 1 604 ? -1.769 21.602 4.422 1.00 52.59 604 LEU A CA 1
ATOM 4814 C C . LEU A 1 604 ? -2.406 21.275 5.770 1.00 52.59 604 LEU A C 1
ATOM 4816 O O . LEU A 1 604 ? -3.225 20.370 5.868 1.00 52.59 604 LEU A O 1
ATOM 4820 N N . ASN A 1 605 ? -2.027 22.014 6.811 1.00 48.53 605 ASN A N 1
ATOM 4821 C CA . ASN A 1 605 ? -2.845 22.078 8.014 1.00 48.53 605 ASN A CA 1
ATOM 4822 C C . ASN A 1 605 ? -3.823 23.243 7.864 1.00 48.53 605 ASN A C 1
ATOM 4824 O O . ASN A 1 605 ? -3.507 24.236 7.209 1.00 48.53 605 ASN A O 1
ATOM 4828 N N . SER A 1 606 ? -5.008 23.111 8.453 1.00 40.62 606 SER A N 1
ATOM 4829 C CA . SER A 1 606 ? -6.230 23.889 8.205 1.00 40.62 606 SER A CA 1
ATOM 4830 C C . SER A 1 606 ? -6.194 25.391 8.557 1.00 40.62 606 SER A C 1
ATOM 4832 O O . SER A 1 606 ? -7.181 25.885 9.083 1.00 40.62 606 SER A O 1
ATOM 4834 N N . ASN A 1 607 ? -5.081 26.098 8.313 1.00 40.09 607 ASN A N 1
ATOM 4835 C CA . ASN A 1 607 ? -4.956 27.547 8.075 1.00 40.09 607 ASN A CA 1
ATOM 4836 C C . ASN A 1 607 ? -3.503 28.013 7.792 1.00 40.09 607 ASN A C 1
ATOM 4838 O O . ASN A 1 607 ? -3.311 29.194 7.529 1.00 40.09 607 ASN A O 1
ATOM 4842 N N . ASN A 1 608 ? -2.480 27.140 7.819 1.00 49.50 608 ASN A N 1
ATOM 4843 C CA . ASN A 1 608 ? -1.075 27.518 7.588 1.00 49.50 608 ASN A CA 1
ATOM 4844 C C . ASN A 1 608 ? -0.323 26.445 6.792 1.00 49.50 608 ASN A C 1
ATOM 4846 O O . ASN A 1 608 ? -0.439 25.252 7.070 1.00 49.50 608 ASN A O 1
ATOM 4850 N N . THR A 1 609 ? 0.495 26.883 5.833 1.00 59.31 609 THR A N 1
ATOM 4851 C CA . THR A 1 609 ? 1.402 25.992 5.100 1.00 59.31 609 THR A CA 1
ATOM 4852 C C . THR A 1 609 ? 2.722 25.894 5.860 1.00 59.31 609 THR A C 1
ATOM 4854 O O . THR A 1 609 ? 3.430 26.891 6.000 1.00 59.31 609 THR A O 1
ATOM 4857 N N . GLU A 1 610 ? 3.053 24.709 6.375 1.00 64.56 610 GLU A N 1
ATOM 4858 C CA . GLU A 1 610 ? 4.349 24.461 7.016 1.00 64.56 610 GLU A CA 1
ATOM 4859 C C . GLU A 1 610 ? 5.359 23.935 5.984 1.00 64.56 610 GLU A C 1
ATOM 4861 O O . GLU A 1 610 ? 5.044 23.066 5.166 1.00 64.56 610 GLU A O 1
ATOM 4866 N N . HIS A 1 611 ? 6.585 24.462 6.039 1.00 70.94 611 HIS A N 1
ATOM 4867 C CA . HIS A 1 611 ? 7.703 24.064 5.186 1.00 70.94 611 HIS A CA 1
ATOM 4868 C C . HIS A 1 611 ? 8.927 23.766 6.045 1.00 70.94 611 HIS A C 1
ATOM 4870 O O . HIS A 1 611 ? 9.204 24.479 7.010 1.00 70.94 611 HIS A O 1
ATOM 4876 N N . TRP A 1 612 ? 9.717 22.770 5.658 1.00 73.44 612 TRP A N 1
ATOM 4877 C CA . TRP A 1 612 ? 11.036 22.550 6.243 1.00 73.44 612 TRP A CA 1
ATOM 4878 C C . TRP A 1 612 ? 12.055 22.142 5.190 1.00 73.44 612 TRP A C 1
ATOM 4880 O O . TRP A 1 612 ? 11.729 21.630 4.118 1.00 73.44 612 TRP A O 1
ATOM 4890 N N . SER A 1 613 ? 13.323 22.387 5.521 1.00 68.19 613 SER A N 1
ATOM 4891 C CA . SER A 1 613 ? 14.452 21.971 4.697 1.00 68.19 613 SER A CA 1
ATOM 4892 C C . SER A 1 613 ? 14.492 20.451 4.554 1.00 68.19 613 SER A C 1
ATOM 4894 O O . SER A 1 613 ? 14.303 19.719 5.526 1.00 68.19 613 SER A O 1
ATOM 4896 N N . LYS A 1 614 ? 14.879 19.977 3.368 1.00 69.19 614 LYS A N 1
ATOM 4897 C CA . LYS A 1 614 ? 15.181 18.564 3.105 1.00 69.19 614 LYS A CA 1
ATOM 4898 C C . LYS A 1 614 ? 16.229 17.970 4.059 1.00 69.19 614 LYS A C 1
ATOM 4900 O O . LYS A 1 614 ? 16.192 16.774 4.313 1.00 69.19 614 LYS A O 1
ATOM 4905 N N . THR A 1 615 ? 17.164 18.773 4.582 1.00 73.19 615 THR A N 1
ATOM 4906 C CA . THR A 1 615 ? 18.176 18.308 5.559 1.00 73.19 615 THR A CA 1
ATOM 4907 C C . THR A 1 615 ? 17.586 17.975 6.923 1.00 73.19 615 THR A C 1
ATOM 4909 O O . THR A 1 615 ? 18.177 17.206 7.675 1.00 73.19 615 THR A O 1
ATOM 4912 N N . ALA A 1 616 ? 16.431 18.551 7.250 1.00 81.62 616 ALA A N 1
ATOM 4913 C CA . ALA A 1 616 ? 15.719 18.276 8.485 1.00 81.62 616 ALA A CA 1
ATOM 4914 C C . ALA A 1 616 ? 14.765 17.082 8.340 1.00 81.62 616 ALA A C 1
ATOM 4916 O O . ALA A 1 616 ? 13.995 16.823 9.254 1.00 81.62 616 ALA A O 1
ATOM 4917 N N . ASP A 1 617 ? 14.788 16.364 7.214 1.00 84.06 617 ASP A N 1
ATOM 4918 C CA . ASP A 1 617 ? 13.775 15.380 6.855 1.00 84.06 617 ASP A CA 1
ATOM 4919 C C . ASP A 1 617 ? 14.398 14.042 6.442 1.00 84.06 617 ASP A C 1
ATOM 4921 O O . ASP A 1 617 ? 14.939 13.908 5.340 1.00 84.06 617 ASP A O 1
ATOM 4925 N N . HIS A 1 618 ? 14.317 13.060 7.343 1.00 86.88 618 HIS A N 1
ATOM 4926 C CA . HIS A 1 618 ? 14.836 11.706 7.142 1.00 86.88 618 HIS A CA 1
ATOM 4927 C C . HIS A 1 618 ? 13.812 10.761 6.499 1.00 86.88 618 HIS A C 1
ATOM 4929 O O . HIS A 1 618 ? 14.065 9.562 6.410 1.00 86.88 618 HIS A O 1
ATOM 4935 N N . THR A 1 619 ? 12.666 11.278 6.052 1.00 87.75 619 THR A N 1
ATOM 4936 C CA . THR A 1 619 ? 11.644 10.463 5.402 1.00 87.75 619 THR A CA 1
ATOM 4937 C C . THR A 1 619 ? 12.028 10.155 3.951 1.00 87.75 619 THR A C 1
ATOM 4939 O O . THR A 1 619 ? 12.497 11.034 3.217 1.00 87.75 619 THR A O 1
ATOM 4942 N N . ASN A 1 620 ? 11.808 8.900 3.555 1.00 89.06 620 ASN A N 1
ATOM 4943 C CA . ASN A 1 620 ? 11.977 8.367 2.208 1.00 89.06 620 ASN A CA 1
ATOM 4944 C C . ASN A 1 620 ? 10.672 7.741 1.713 1.00 89.06 620 ASN A C 1
ATOM 4946 O O . ASN A 1 620 ? 10.202 6.726 2.231 1.00 89.06 620 ASN A O 1
ATOM 4950 N N . TRP A 1 621 ? 10.060 8.376 0.727 1.00 91.50 621 TRP A N 1
ATOM 4951 C CA . TRP A 1 621 ? 8.775 7.935 0.215 1.00 91.50 621 TRP A CA 1
ATOM 4952 C C . TRP A 1 621 ? 8.584 8.352 -1.238 1.00 91.50 621 TRP A C 1
ATOM 4954 O O . TRP A 1 621 ? 9.247 9.265 -1.735 1.00 91.50 621 TRP A O 1
ATOM 4964 N N . ILE A 1 622 ? 7.706 7.637 -1.932 1.00 92.88 622 ILE A N 1
ATOM 4965 C CA . ILE A 1 622 ? 7.486 7.745 -3.370 1.00 92.88 622 ILE A CA 1
ATOM 4966 C C . ILE A 1 622 ? 5.990 7.839 -3.625 1.00 92.88 622 ILE A C 1
ATOM 4968 O O . ILE A 1 622 ? 5.216 7.103 -3.024 1.00 92.88 622 ILE A O 1
ATOM 4972 N N . VAL A 1 623 ? 5.592 8.702 -4.550 1.00 91.81 623 VAL A N 1
ATOM 4973 C CA . VAL A 1 623 ? 4.208 8.820 -5.011 1.00 91.81 623 VAL A CA 1
ATOM 4974 C C . VAL A 1 623 ? 4.169 8.763 -6.537 1.00 91.81 623 VAL A C 1
ATOM 4976 O O . VAL A 1 623 ? 5.061 9.303 -7.201 1.00 91.81 623 VAL A O 1
ATOM 4979 N N . SER A 1 624 ? 3.169 8.100 -7.126 1.00 86.75 624 SER A N 1
ATOM 4980 C CA . SER A 1 624 ? 3.020 8.112 -8.587 1.00 86.75 624 SER A CA 1
ATOM 4981 C C . SER A 1 624 ? 2.736 9.529 -9.094 1.00 86.75 624 SER A C 1
ATOM 4983 O O . SER A 1 624 ? 1.950 10.287 -8.528 1.00 86.75 624 SER A O 1
ATOM 4985 N N . LYS A 1 625 ? 3.367 9.917 -10.202 1.00 81.50 625 LYS A N 1
ATOM 4986 C CA . LYS A 1 625 ? 3.157 11.250 -10.783 1.00 81.50 625 LYS A CA 1
ATOM 4987 C C . LYS A 1 625 ? 1.738 11.416 -11.335 1.00 81.50 625 LYS A C 1
ATOM 4989 O O . LYS A 1 625 ? 1.203 12.521 -11.325 1.00 81.50 625 LYS A O 1
ATOM 4994 N N . THR A 1 626 ? 1.135 10.328 -11.811 1.00 71.00 626 THR A N 1
ATOM 4995 C CA . THR A 1 626 ? -0.238 10.302 -12.322 1.00 71.00 626 THR A CA 1
ATOM 4996 C C . THR A 1 626 ? -1.169 9.572 -11.356 1.00 71.00 626 THR A C 1
ATOM 4998 O O . THR A 1 626 ? -0.752 8.703 -10.582 1.00 71.00 626 THR A O 1
ATOM 5001 N N . PHE A 1 627 ? -2.452 9.925 -11.431 1.00 65.81 627 PHE A N 1
ATOM 5002 C CA . PHE A 1 627 ? -3.521 9.334 -10.624 1.00 65.81 627 PHE A CA 1
ATOM 5003 C C . PHE A 1 627 ? -3.889 7.911 -11.066 1.00 65.81 627 PHE A C 1
ATOM 5005 O O . PHE A 1 627 ? -4.658 7.236 -10.400 1.00 65.81 627 PHE A O 1
ATOM 5012 N N . GLU A 1 628 ? -3.375 7.431 -12.199 1.00 65.31 628 GLU A N 1
ATOM 5013 C CA . GLU A 1 628 ? -3.773 6.130 -12.747 1.00 65.31 628 GLU A CA 1
ATOM 5014 C C . GLU A 1 628 ? -3.407 4.969 -11.825 1.00 65.31 628 GLU A C 1
ATOM 5016 O O . GLU A 1 628 ? -4.131 3.979 -11.778 1.00 65.31 628 GLU A O 1
ATOM 5021 N N . LYS A 1 629 ? -2.292 5.103 -11.097 1.00 77.31 629 LYS A N 1
ATOM 5022 C CA . LYS A 1 629 ? -1.771 4.062 -10.207 1.00 77.31 629 LYS A CA 1
ATOM 5023 C C . LYS A 1 629 ? -2.133 4.246 -8.748 1.00 77.31 629 LYS A C 1
ATOM 5025 O O . LYS A 1 629 ? -2.048 3.271 -8.005 1.00 77.31 629 LYS A O 1
ATOM 5030 N N . ASN A 1 630 ? -2.529 5.461 -8.358 1.00 82.88 630 ASN A N 1
ATOM 5031 C CA . ASN A 1 630 ? -2.848 5.826 -6.976 1.00 82.88 630 ASN A CA 1
ATOM 5032 C C . ASN A 1 630 ? -1.819 5.278 -5.974 1.00 82.88 630 ASN A C 1
ATOM 5034 O O . ASN A 1 630 ? -2.179 4.734 -4.932 1.00 82.88 630 ASN A O 1
ATOM 5038 N N . LEU A 1 631 ? -0.537 5.342 -6.338 1.00 88.56 631 LEU A N 1
ATOM 5039 C CA . LEU A 1 631 ? 0.510 4.594 -5.660 1.00 88.56 631 LEU A CA 1
ATOM 5040 C C . LEU A 1 631 ? 1.235 5.487 -4.664 1.00 88.56 631 LEU A C 1
ATOM 5042 O O . LEU A 1 631 ? 1.720 6.563 -5.024 1.00 88.56 631 LEU A O 1
ATOM 5046 N N . MET A 1 632 ? 1.377 4.982 -3.446 1.00 92.69 632 MET A N 1
ATOM 5047 C CA . MET A 1 632 ? 2.216 5.558 -2.410 1.00 92.69 632 MET A CA 1
ATOM 5048 C C . MET A 1 632 ? 3.128 4.470 -1.841 1.00 92.69 632 MET A C 1
ATOM 5050 O O . MET A 1 632 ? 2.644 3.463 -1.333 1.00 92.69 632 MET A O 1
ATOM 5054 N N . CYS A 1 633 ? 4.442 4.668 -1.897 1.00 94.56 633 CYS A N 1
ATOM 5055 C CA . CYS A 1 633 ? 5.414 3.758 -1.302 1.00 94.56 633 CYS A CA 1
ATOM 5056 C C . CYS A 1 633 ? 6.194 4.443 -0.184 1.00 94.56 633 CYS A C 1
ATOM 5058 O O . CYS A 1 633 ? 6.667 5.569 -0.337 1.00 94.56 633 CYS A O 1
ATOM 5060 N N . VAL A 1 634 ? 6.398 3.725 0.912 1.00 93.94 634 VAL A N 1
ATOM 5061 C CA . VAL A 1 634 ? 7.364 4.073 1.957 1.00 93.94 634 VAL A CA 1
ATOM 5062 C C . VAL A 1 634 ? 8.469 3.038 1.905 1.00 93.94 634 VAL A C 1
ATOM 5064 O O . VAL A 1 634 ? 8.185 1.847 1.804 1.00 93.94 634 VAL A O 1
ATOM 5067 N N . GLY A 1 635 ? 9.723 3.463 1.958 1.00 88.31 635 GLY A N 1
ATOM 5068 C CA . GLY A 1 635 ? 10.812 2.501 1.932 1.00 88.31 635 GLY A CA 1
ATOM 5069 C C . GLY A 1 635 ? 12.092 3.009 2.541 1.00 88.31 635 GLY A C 1
ATOM 5070 O O . GLY A 1 635 ? 12.226 4.174 2.913 1.00 88.31 635 GLY A O 1
ATOM 5071 N N . ASP A 1 636 ? 13.034 2.087 2.646 1.00 90.00 636 ASP A N 1
ATOM 5072 C CA . ASP A 1 636 ? 14.290 2.342 3.324 1.00 90.00 636 ASP A CA 1
ATOM 5073 C C . ASP A 1 636 ? 15.299 3.038 2.400 1.00 90.00 636 ASP A C 1
ATOM 5075 O O . ASP A 1 636 ? 16.085 3.879 2.837 1.00 90.00 636 ASP A O 1
ATOM 5079 N N . LEU A 1 637 ? 15.252 2.715 1.104 1.00 88.06 637 LEU A N 1
ATOM 5080 C CA . LEU A 1 637 ? 16.202 3.198 0.110 1.00 88.06 637 LEU A CA 1
ATOM 5081 C C . LEU A 1 637 ? 15.799 4.572 -0.436 1.00 88.06 637 LEU A C 1
ATOM 5083 O O . LEU A 1 637 ? 14.625 4.917 -0.563 1.00 88.06 637 LEU A O 1
ATOM 5087 N N . TYR A 1 638 ? 16.803 5.357 -0.807 1.00 86.56 638 TYR A N 1
ATOM 5088 C CA . TYR A 1 638 ? 16.640 6.642 -1.477 1.00 86.56 638 TYR A CA 1
ATOM 5089 C C . TYR A 1 638 ? 17.741 6.826 -2.513 1.00 86.56 638 TYR A C 1
ATOM 5091 O O . TYR A 1 638 ? 18.726 6.086 -2.510 1.00 86.56 638 TYR A O 1
ATOM 5099 N N . ARG A 1 639 ? 17.572 7.807 -3.409 1.00 84.06 639 ARG A N 1
ATOM 5100 C CA . ARG A 1 639 ? 18.412 7.992 -4.606 1.00 84.06 639 ARG A CA 1
ATOM 5101 C C . ARG A 1 639 ? 19.788 8.577 -4.297 1.00 84.06 639 ARG A C 1
ATOM 5103 O O . ARG A 1 639 ? 20.173 9.568 -4.894 1.00 84.06 639 ARG A O 1
ATOM 5110 N N . ASP A 1 640 ? 20.520 8.001 -3.355 1.00 84.75 640 ASP A N 1
ATOM 5111 C CA . ASP A 1 640 ? 21.945 8.242 -3.126 1.00 84.75 640 ASP A CA 1
ATOM 5112 C C . ASP A 1 640 ? 22.739 7.052 -3.676 1.00 84.75 640 ASP A C 1
ATOM 5114 O O . ASP A 1 640 ? 22.354 5.901 -3.455 1.00 84.75 640 ASP A O 1
ATOM 5118 N N . LYS A 1 641 ? 23.839 7.323 -4.393 1.00 78.06 641 LYS A N 1
ATOM 5119 C CA . LYS A 1 641 ? 24.628 6.297 -5.098 1.00 78.06 641 LYS A CA 1
ATOM 5120 C C . LYS A 1 641 ? 25.035 5.124 -4.198 1.00 78.06 641 LYS A C 1
ATOM 5122 O O . LYS A 1 641 ? 25.033 3.989 -4.663 1.00 78.06 641 LYS A O 1
ATOM 5127 N N . TYR A 1 642 ? 25.376 5.389 -2.938 1.00 79.69 642 TYR A N 1
ATOM 5128 C CA . TYR A 1 642 ? 25.845 4.358 -2.011 1.00 79.69 642 TYR A CA 1
ATOM 5129 C C . TYR A 1 642 ? 24.691 3.657 -1.303 1.00 79.69 642 TYR A C 1
ATOM 5131 O O . TYR A 1 642 ? 24.758 2.462 -1.032 1.00 79.69 642 TYR A O 1
ATOM 5139 N N . ILE A 1 643 ? 23.623 4.394 -0.994 1.00 84.31 643 ILE A N 1
ATOM 5140 C CA . ILE A 1 643 ? 22.484 3.840 -0.260 1.00 84.31 643 ILE A CA 1
ATOM 5141 C C . ILE A 1 643 ? 21.644 2.938 -1.150 1.00 84.31 643 ILE A C 1
ATOM 5143 O O . ILE A 1 643 ? 21.250 1.865 -0.709 1.00 84.31 643 ILE A O 1
ATOM 5147 N N . ILE A 1 644 ? 21.414 3.326 -2.402 1.00 80.94 644 ILE A N 1
ATOM 5148 C CA . ILE A 1 644 ? 20.570 2.555 -3.318 1.00 80.94 644 ILE A CA 1
ATOM 5149 C C . ILE A 1 644 ? 21.184 1.204 -3.718 1.00 80.94 644 ILE A C 1
ATOM 5151 O O . ILE A 1 644 ? 20.459 0.297 -4.109 1.00 80.94 644 ILE A O 1
ATOM 5155 N N . ALA A 1 645 ? 22.508 1.056 -3.576 1.00 78.44 645 ALA A N 1
ATOM 5156 C CA . ALA A 1 645 ? 23.221 -0.206 -3.770 1.00 78.44 645 ALA A CA 1
ATOM 5157 C C . ALA A 1 645 ? 23.123 -1.152 -2.552 1.00 78.44 645 ALA A C 1
ATOM 5159 O O . ALA A 1 645 ? 23.381 -2.356 -2.673 1.00 78.44 645 ALA A O 1
ATOM 5160 N N . ARG A 1 646 ? 22.742 -0.640 -1.369 1.00 84.81 646 ARG A N 1
ATOM 5161 C CA . ARG A 1 646 ? 22.480 -1.464 -0.178 1.00 84.81 646 ARG A CA 1
ATOM 5162 C C . ARG A 1 646 ? 21.140 -2.186 -0.319 1.00 84.81 646 ARG A C 1
ATOM 5164 O O . ARG A 1 646 ? 20.268 -1.776 -1.075 1.00 84.81 646 ARG A O 1
ATOM 5171 N N . GLY A 1 647 ? 20.975 -3.266 0.441 1.00 88.12 647 GLY A N 1
ATOM 5172 C CA . GLY A 1 647 ? 19.678 -3.930 0.533 1.00 88.12 647 GLY A CA 1
ATOM 5173 C C . GLY A 1 647 ? 18.664 -3.082 1.307 1.00 88.12 647 GLY A C 1
ATOM 5174 O O . GLY A 1 647 ? 19.043 -2.391 2.250 1.00 88.12 647 GLY A O 1
ATOM 5175 N N . GLY A 1 648 ? 17.389 -3.150 0.941 1.00 91.81 648 GLY A N 1
ATOM 5176 C CA . GLY A 1 648 ? 16.288 -2.536 1.689 1.00 91.81 648 GLY A CA 1
ATOM 5177 C C . GLY A 1 648 ? 14.931 -2.929 1.115 1.00 91.81 648 GLY A C 1
ATOM 5178 O O . GLY A 1 648 ? 14.863 -3.708 0.160 1.00 91.81 648 GLY A O 1
ATOM 5179 N N . MET A 1 649 ? 13.848 -2.390 1.678 1.00 93.50 649 MET A N 1
ATOM 5180 C CA . MET A 1 649 ? 12.498 -2.635 1.169 1.00 93.50 649 MET A CA 1
ATOM 5181 C C . MET A 1 649 ? 11.752 -1.349 0.813 1.00 93.50 649 MET A C 1
ATOM 5183 O O . MET A 1 649 ? 12.012 -0.281 1.367 1.00 93.50 649 MET A O 1
ATOM 5187 N N . PHE A 1 650 ? 10.761 -1.493 -0.061 1.00 94.31 650 PHE A N 1
ATOM 5188 C CA . PHE A 1 650 ? 9.657 -0.557 -0.219 1.00 94.31 650 PHE A CA 1
ATOM 5189 C C . PHE A 1 650 ? 8.347 -1.285 0.042 1.00 94.31 650 PHE A C 1
ATOM 5191 O O . PHE A 1 650 ? 8.092 -2.345 -0.522 1.00 94.31 650 PHE A O 1
ATOM 5198 N N . VAL A 1 651 ? 7.499 -0.695 0.869 1.00 95.69 651 VAL A N 1
ATOM 5199 C CA . VAL A 1 651 ? 6.113 -1.114 1.030 1.00 95.69 651 VAL A CA 1
ATOM 5200 C C . VAL A 1 651 ? 5.261 -0.129 0.243 1.00 95.69 651 VAL A C 1
ATOM 5202 O O . VAL A 1 651 ? 5.205 1.061 0.559 1.00 95.69 651 VAL A O 1
ATOM 5205 N N . CYS A 1 652 ? 4.646 -0.631 -0.817 1.00 95.12 652 CYS A N 1
ATOM 5206 C CA . CYS A 1 652 ? 3.869 0.130 -1.777 1.00 95.12 652 CYS A CA 1
ATOM 5207 C C . CYS A 1 652 ? 2.383 -0.173 -1.608 1.00 95.12 652 CYS A C 1
ATOM 5209 O O . CYS A 1 652 ? 1.982 -1.332 -1.526 1.00 95.12 652 CYS A O 1
ATOM 5211 N N . ILE A 1 653 ? 1.577 0.882 -1.551 1.00 92.94 653 ILE A N 1
ATOM 5212 C CA . ILE A 1 653 ? 0.142 0.822 -1.300 1.00 92.94 653 ILE A CA 1
ATOM 5213 C C . ILE A 1 653 ? -0.570 1.553 -2.439 1.00 92.94 653 ILE A C 1
ATOM 5215 O O . ILE A 1 653 ? -0.308 2.734 -2.678 1.00 92.94 653 ILE A O 1
ATOM 5219 N N . GLN A 1 654 ? -1.461 0.852 -3.141 1.00 87.94 654 GLN A N 1
ATOM 5220 C CA . GLN A 1 654 ? -2.368 1.456 -4.120 1.00 87.94 654 GLN A CA 1
ATOM 5221 C C . GLN A 1 654 ? -3.674 1.845 -3.426 1.00 87.94 654 GLN A C 1
ATOM 5223 O O . GLN A 1 654 ? -4.618 1.062 -3.348 1.00 87.94 654 GLN A O 1
ATOM 5228 N N . ASP A 1 655 ? -3.712 3.061 -2.891 1.00 82.88 655 ASP A N 1
ATOM 5229 C CA . ASP A 1 655 ? -4.850 3.594 -2.146 1.00 82.88 655 ASP A CA 1
ATOM 5230 C C . ASP A 1 655 ? -5.042 5.066 -2.510 1.00 82.88 655 ASP A C 1
ATOM 5232 O O . ASP A 1 655 ? -4.151 5.890 -2.305 1.00 82.88 655 ASP A O 1
ATOM 5236 N N . ILE A 1 656 ? -6.201 5.394 -3.085 1.00 80.75 656 ILE A N 1
ATOM 5237 C CA . ILE A 1 656 ? -6.451 6.722 -3.652 1.00 80.75 656 ILE A CA 1
ATOM 5238 C C . ILE A 1 656 ? -6.472 7.832 -2.602 1.00 80.75 656 ILE A C 1
ATOM 5240 O O . ILE A 1 656 ? -6.016 8.940 -2.878 1.00 80.75 656 ILE A O 1
ATOM 5244 N N . ASP A 1 657 ? -6.947 7.547 -1.393 1.00 83.94 657 ASP A N 1
ATOM 5245 C CA . ASP A 1 657 ? -7.023 8.541 -0.326 1.00 83.94 657 ASP A CA 1
ATOM 5246 C C . ASP A 1 657 ? -5.618 8.842 0.211 1.00 83.94 657 ASP A C 1
ATOM 5248 O O . ASP A 1 657 ? -5.228 10.008 0.333 1.00 83.94 657 ASP A O 1
ATOM 5252 N N . LEU A 1 658 ? -4.821 7.790 0.444 1.00 86.38 658 LEU A N 1
ATOM 5253 C CA . LEU A 1 658 ? -3.417 7.921 0.838 1.00 86.38 658 LEU A CA 1
ATOM 5254 C C . LEU A 1 658 ? -2.598 8.637 -0.247 1.00 86.38 658 LEU A C 1
ATOM 5256 O O . LEU A 1 658 ? -1.832 9.555 0.052 1.00 86.38 658 LEU A O 1
ATOM 5260 N N . TYR A 1 6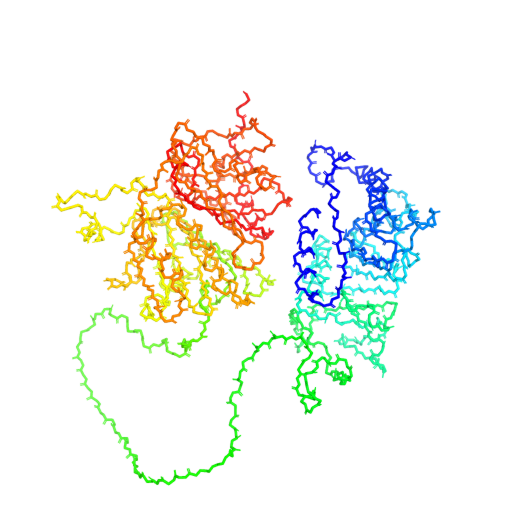59 ? -2.794 8.244 -1.506 1.00 85.38 659 TYR A N 1
ATOM 5261 C CA . TYR A 1 659 ? -2.173 8.858 -2.673 1.00 85.38 659 TYR A CA 1
ATOM 5262 C C . TYR A 1 659 ? -2.470 10.357 -2.755 1.00 85.38 659 TYR A C 1
ATOM 5264 O O . TYR A 1 659 ? -1.547 11.165 -2.858 1.00 85.38 659 TYR A O 1
ATOM 5272 N N . ILE A 1 660 ? -3.747 10.742 -2.670 1.00 80.88 660 ILE A N 1
ATOM 5273 C CA . ILE A 1 660 ? -4.170 12.143 -2.753 1.00 80.88 660 ILE A CA 1
ATOM 5274 C C . ILE A 1 660 ? -3.559 12.962 -1.616 1.00 80.88 660 ILE A C 1
ATOM 5276 O O . ILE A 1 660 ? -3.129 14.092 -1.855 1.00 80.88 660 ILE A O 1
ATOM 5280 N N . ALA A 1 661 ? -3.511 12.424 -0.397 1.00 81.56 661 ALA A N 1
ATOM 5281 C CA . ALA A 1 661 ? -2.941 13.132 0.744 1.00 81.56 661 ALA A CA 1
ATOM 5282 C C . ALA A 1 661 ? -1.448 13.446 0.536 1.00 81.56 661 ALA A C 1
ATOM 5284 O O . ALA A 1 661 ? -1.020 14.589 0.713 1.00 81.56 661 ALA A O 1
ATOM 5285 N N . TYR A 1 662 ? -0.669 12.468 0.064 1.00 83.50 662 TYR A N 1
ATOM 5286 C CA . TYR A 1 662 ? 0.755 12.666 -0.215 1.00 83.50 662 TYR A CA 1
ATOM 5287 C C . TYR A 1 662 ? 1.011 13.491 -1.477 1.00 83.50 662 TYR A C 1
ATOM 5289 O O . TYR A 1 662 ? 1.925 14.312 -1.484 1.00 83.50 662 TYR A O 1
ATOM 5297 N N . LEU A 1 663 ? 0.183 13.360 -2.516 1.00 80.69 663 LEU A N 1
ATOM 5298 C CA . LEU A 1 663 ? 0.287 14.191 -3.714 1.00 80.69 663 LEU A CA 1
ATOM 5299 C C . LEU A 1 663 ? -0.004 15.665 -3.396 1.00 80.69 663 LEU A C 1
ATOM 5301 O O . LEU A 1 663 ? 0.743 16.536 -3.829 1.00 80.69 663 LEU A O 1
ATOM 5305 N N . LYS A 1 664 ? -1.035 15.957 -2.587 1.00 76.81 664 LYS A N 1
ATOM 5306 C CA . LYS A 1 664 ? -1.328 17.319 -2.098 1.00 76.81 664 LYS A CA 1
ATOM 5307 C C . LYS A 1 664 ? -0.166 17.907 -1.300 1.00 76.81 664 LYS A C 1
ATOM 5309 O O . LYS A 1 664 ? 0.044 19.120 -1.344 1.00 76.81 664 LYS A O 1
ATOM 5314 N N . ALA A 1 665 ? 0.582 17.060 -0.591 1.00 70.62 665 ALA A N 1
ATOM 5315 C CA . ALA A 1 665 ? 1.750 17.484 0.167 1.00 70.62 665 ALA A CA 1
ATOM 5316 C C . ALA A 1 665 ? 2.938 17.894 -0.724 1.00 70.62 665 ALA A C 1
ATOM 5318 O O . ALA A 1 665 ? 3.873 18.544 -0.252 1.00 70.62 665 ALA A O 1
ATOM 5319 N N . VAL A 1 666 ? 2.910 17.556 -2.015 1.00 68.62 666 VAL A N 1
ATOM 5320 C CA . VAL A 1 666 ? 3.917 17.946 -3.003 1.00 68.62 666 VAL A CA 1
ATOM 5321 C C . VAL A 1 666 ? 3.361 19.098 -3.833 1.00 68.62 666 VAL A C 1
ATOM 5323 O O . VAL A 1 666 ? 2.516 18.920 -4.704 1.00 68.62 666 VAL A O 1
ATOM 5326 N N . HIS A 1 667 ? 3.844 20.317 -3.591 1.00 56.28 667 HIS A N 1
ATOM 5327 C CA . HIS A 1 667 ? 3.625 21.393 -4.560 1.00 56.28 667 HIS A CA 1
ATOM 5328 C C . HIS A 1 667 ? 4.421 21.069 -5.828 1.00 56.28 667 HIS A C 1
ATOM 5330 O O . HIS A 1 667 ? 5.499 20.489 -5.710 1.00 56.28 667 HIS A O 1
ATOM 5336 N N . PHE A 1 668 ? 3.948 21.464 -7.014 1.00 53.06 668 PHE A N 1
ATOM 5337 C CA . PHE A 1 668 ? 4.578 21.194 -8.322 1.00 53.06 668 PHE A CA 1
ATOM 5338 C C . PHE A 1 668 ? 6.008 21.780 -8.513 1.00 53.06 668 PHE A C 1
ATOM 5340 O O . PHE A 1 668 ? 6.475 21.921 -9.637 1.00 53.06 668 PHE A O 1
ATOM 5347 N N . ASP A 1 669 ? 6.736 22.095 -7.438 1.00 55.59 669 ASP A N 1
ATOM 5348 C CA . ASP A 1 669 ? 8.170 22.372 -7.429 1.00 55.59 669 ASP A CA 1
ATOM 5349 C C . ASP A 1 669 ? 8.966 21.055 -7.351 1.00 55.59 669 ASP A C 1
ATOM 5351 O O . ASP A 1 669 ? 9.400 20.601 -6.286 1.00 55.59 669 ASP A O 1
ATOM 5355 N N . PHE A 1 670 ? 9.196 20.431 -8.503 1.00 61.19 670 PHE A N 1
ATOM 5356 C CA . PHE A 1 670 ? 10.156 19.335 -8.661 1.00 61.19 670 PHE A CA 1
ATOM 5357 C C . PHE A 1 670 ? 11.487 19.853 -9.231 1.00 61.19 670 PHE A C 1
ATOM 5359 O O . PHE A 1 670 ? 11.613 20.974 -9.744 1.00 61.19 670 PHE A O 1
ATOM 5366 N N . GLN A 1 671 ? 12.557 19.068 -9.091 1.00 56.44 671 GLN A N 1
ATOM 5367 C CA . GLN A 1 671 ? 13.741 19.294 -9.916 1.00 56.44 671 GLN A CA 1
ATOM 5368 C C . GLN A 1 671 ? 13.382 18.936 -11.354 1.00 56.44 671 GLN A C 1
ATOM 5370 O O . GLN A 1 671 ? 13.301 17.754 -11.684 1.00 56.44 671 GLN A O 1
ATOM 5375 N N . ALA A 1 672 ? 13.141 19.974 -12.165 1.00 57.00 672 ALA A N 1
ATOM 5376 C CA . ALA A 1 672 ? 12.932 19.847 -13.598 1.00 57.00 672 ALA A CA 1
ATOM 5377 C C . ALA A 1 672 ? 14.046 18.994 -14.212 1.00 57.00 672 ALA A C 1
ATOM 5379 O O . ALA A 1 672 ? 15.209 19.099 -13.805 1.00 57.00 672 ALA A O 1
ATOM 5380 N N . CYS A 1 673 ? 13.662 18.152 -15.167 1.00 59.81 673 CYS A N 1
ATOM 5381 C CA . CYS A 1 673 ? 14.596 17.404 -15.990 1.00 59.81 673 CYS A CA 1
ATOM 5382 C C . CYS A 1 673 ? 15.612 18.388 -16.578 1.00 59.81 673 CYS A C 1
ATOM 5384 O O . CYS A 1 673 ? 15.225 19.363 -17.223 1.00 59.81 673 CYS A O 1
ATOM 5386 N N . GLN A 1 674 ? 16.899 18.174 -16.309 1.00 50.41 674 GLN A N 1
ATOM 5387 C CA . GLN A 1 674 ? 17.936 18.845 -17.081 1.00 50.41 674 GLN A CA 1
ATOM 5388 C C . GLN A 1 674 ? 17.970 18.122 -18.426 1.00 50.41 674 GLN A C 1
ATOM 5390 O O . GLN A 1 674 ? 18.314 16.943 -18.464 1.00 50.41 674 GLN A O 1
ATOM 5395 N N . HIS A 1 675 ? 17.475 18.788 -19.469 1.00 44.03 675 HIS A N 1
ATOM 5396 C CA . HIS A 1 675 ? 17.571 18.313 -20.847 1.00 44.03 675 HIS A CA 1
ATOM 5397 C C . HIS A 1 675 ? 18.985 18.497 -21.382 1.00 44.03 675 HIS A C 1
ATOM 5399 O O . HIS A 1 675 ? 19.583 19.557 -21.076 1.00 44.03 675 HIS A O 1
#

pLDDT: mean 71.14, std 22.77, range [19.86, 97.75]